Protein 1OGD (pdb70)

Foldseek 3Di:
DDDDADPDPVVVVVQVPDDAFAKEKEDEQPQDADPPAAEAEPEDAQPVPALLVVVLRCLVRAAFQEKEFAPVCVVFPVVLVVSVCVSPVPHHYYHHHVVVVSVVSVRHNYYYYGNYDGPRSMMMTTGHDPD/DDDDADDDPVVVVVQVPDDAFAKEKEEEQPQDADPPAAEAEPEDAAPVPALLVVVLRCLVRAAFQEKEFAPVCVPQPVVLVVSVCVSPVPHYYYHHHVVVVSVVSVRHNHYYYYNYDGPRSMMMTTGHDDD/DDDDADDDPVVVVLQVPDDAFAKEKEDEQPQDADPPAAEAEPEDAAPVPALLVVVLRCLVRAAFAEKEFAPCCVVFPVPLVVSVCVSPVPHHYYHDHVVVVSVVSNRHNHYYYGNYDTPRSMMMTTGHDPD/DDDDADDDPVVVVVQVPDDAFAKEKEDEQDQDADPPAAEAEPEDAAPVPELLVVVLSCLVRAAFQEKEFAPVCVVFPVVLVVSCCVSPVPHHYYHDHVVVVSVVSVRHNYYYYGNYDGPRSMMMTTGHDDD/DDDDADPDPVVVVLQVPDDAFAKEKEDEQPQDADPPAAEAEPEDAAPVPALLVVVLRCLVRAAFQEKEFAPCCVVFPVPLVVSVCVSPVVHHYYHDHVVVVSVVSVRHNYYYYYNYDTPRSMMMTTGHDDD

Solvent-accessible surface area: 33007 Å² total; per-residue (Å²): 224,122,189,149,50,10,158,42,66,103,6,20,140,26,30,69,88,30,5,60,41,17,45,1,0,0,1,7,12,8,14,21,25,28,123,91,20,93,56,11,69,46,38,143,124,90,42,84,30,26,0,50,91,9,0,39,66,0,28,132,63,14,45,17,65,42,0,4,0,3,46,55,0,106,94,63,11,82,132,6,3,112,50,0,80,111,58,5,88,168,49,105,38,60,48,34,45,33,110,83,0,46,113,50,1,133,106,9,58,0,1,1,51,0,1,17,69,46,46,70,0,4,0,0,0,22,5,13,62,134,72,225,124,186,148,51,10,158,44,68,103,7,22,142,18,31,68,90,30,6,60,41,13,39,1,0,0,1,6,12,9,14,22,25,23,120,89,19,99,55,10,66,47,38,142,133,91,41,78,29,27,0,50,86,8,0,41,76,2,30,133,65,16,43,19,66,39,0,5,0,3,45,60,0,108,87,63,11,112,128,8,7,136,46,0,76,114,58,5,86,158,42,104,36,59,51,32,53,33,113,88,0,43,120,41,2,124,95,10,66,0,1,2,51,0,1,18,70,48,43,67,0,4,0,1,0,24,4,13,60,135,70,220,122,185,147,50,11,158,45,65,102,7,20,139,27,31,70,90,29,4,52,37,13,42,1,0,0,1,7,11,10,14,22,24,26,124,89,18,95,57,10,66,49,41,139,130,89,43,74,30,28,0,52,89,8,0,43,74,1,30,136,67,16,42,17,66,41,0,5,0,3,45,59,0,102,83,63,12,115,123,5,7,140,47,0,76,112,60,1,87,174,48,106,34,63,50,43,51,31,109,90,0,44,99,57,2,127,101,10,62,0,0,2,50,0,1,16,69,49,45,70,0,5,0,0,0,26,5,14,59,133,78,218,121,181,146,50,9,160,42,65,98,7,22,138,22,31,69,90,28,7,59,43,15,41,0,0,0,1,7,11,8,17,20,27,30,124,89,17,97,55,10,67,49,40,138,127,90,41,77,26,24,0,46,88,9,0,39,76,2,31,138,67,18,43,17,65,43,0,4,0,3,45,57,0,111,87,62,11,105,126,7,6,123,51,0,76,114,60,5,85,166,53,111,38,62,53,40,45,34,106,92,0,44,110,52,2,135,95,9,61,0,0,1,52,0,1,16,68,47,46,70,0,4,0,0,0,22,4,14,61,134,70,220,120,186,148,49,10,160,43,68,105,8,22,139,28,31,69,91,30,6,58,41,16,44,1,0,0,1,8,12,10,16,23,25,24,123,89,19,95,56,10,68,50,37,141,125,91,42,78,28,27,0,64,90,9,0,40,77,1,30,139,68,13,43,17,65,40,0,6,0,3,46,57,0,103,93,63,9,96,138,8,3,120,48,0,74,110,60,5,87,166,52,105,36,63,48,46,52,34,110,84,1,45,100,53,2,131,99,10,62,1,1,2,51,0,1,16,67,46,43,70,0,4,0,0,0,24,5,15,59,135,71

Secondary structure (DSSP, 8-state):
---SS-S-HHHHHHHHH--TT-EEEEE-TT----TTSEEEE---BTTBS-HHHHHHHHHHHS-EEEEEEETHHHHH-HHHHHHHHHHTSSSEEEEE-HHHHHHHGGG-SEEEE----STT--EEEEE----/---SS-S-HHHHHHHHT--TT-EEEEE-TT----TTSEEEE---BTTBS-HHHHHHHHHHHS-EEEEEEETTHHHH-HHHHHHHHHHTSSSEEEEE-HHHHHHHGGG-SEEEE----STT--EEEEE----/---SS-S-HHHHHHHHH--TT-EEEEE-TTPPPPTTS-EEE---BTTBS-HHHHHHHHHHHS-EEEEEEETHHHHH-HHHHHHHHHHTSSSEEEEE-HHHHHHHGGG-SEEEE----STT--EEEEE----/---SS-S-HHHHHHHHH--TT-EEEEE-TT----TTSEEEE--SBTTBS-HHHHHHHHHHHS-EEEEEEETHHHHH-HHHHHHHHHHTTTSEEEEE-HHHHHHHGGG-SEEEE----STT--EEEEE----/---SS-S-HHHHHHHHT--TT-EEEEE-TTPPPPTTS-EEE---BTTBS-HHHHHHHHHHHS-EEEEEEETHHHHH-HHHHHHHHHHTTTSEEEEE-HHHHHHHGGG-SEEEE----STT--EEEEE----

Sequence (655 aa):
MKKHGILNSHLAKILADLGHTDKIVIADAGLPVPDGVLKIDLSLKPGLPAFQDTAAVLAEEMAVEKVIAAAEIKASNQENAKFLENLFSEQEIEYLSHEEFKLLTKDAKAVIRTGEFTPYANCILQAGVLFMKKHGILNSHLAKILADLGHTDKIVIADAGLPVPDGVLKIDLSLKPGLPAFQDTAAVLAEEMAVEKVIAAAEIKASNQENAKFLENLFSEQEIEYLSHEEFKLLTKDAKAVIRTGEFTPYANCILQAGVLFMKKHGILNSHLAKILADLGHTDKIVIADAGLPVPDGVLKIDLSLKPGLPAFQDTAAVLAEEMAVEKVIAAAEIKASNQENAKFLENLFSEQEIEYLSHEEFKLLTKDAKAVIRTGEFTPYANCILQAGVLFMKKHGILNSHLAKILADLGHTDKIVIADAGLPVPDGVLKIDLSLKPGLPAFQDTAAVLAEEMAVEKVIAAAEIKASNQENAKFLENLFSEQEIEYLSHEEFKLLTKDAKAVIRTGEFTPYANCILQAGVLFMKKHGILNSHLAKILADLGHTDKIVIADAGLPVPDGVLKIDLSLKPGLPAFQDTAAVLAEEMAVEKVIAAAEIKASNQENAKFLENLFSEQEIEYLSHEEFKLLTKDAKAVIRTGEFTPYANCILQAGVLF

B-factor: mean 33.09, std 9.4, range [15.53, 75.93]

Structure (mmCIF, N/CA/C/O backbone):
data_1OGD
#
_entry.id   1OGD
#
_cell.length_a   123.515
_cell.length_b   108.656
_cell.length_c   83.308
_cell.angle_alpha   90.00
_cell.angle_beta   128.68
_cell.angle_gamma   90.00
#
_symmetry.space_group_name_H-M   'C 1 2 1'
#
loop_
_entity.id
_entity.type
_entity.pdbx_description
1 polymer 'HIGH AFFINITY RIBOSE TRANSPORT PROTEIN RBSD'
2 non-polymer 'CHLORIDE ION'
3 non-polymer beta-D-ribopyranose
4 water water
#
loop_
_atom_site.group_PDB
_atom_site.id
_atom_site.type_symbol
_atom_site.label_atom_id
_atom_site.label_alt_id
_atom_site.label_comp_id
_atom_site.label_asym_id
_atom_site.label_entity_id
_atom_site.label_seq_id
_atom_site.pdbx_PDB_ins_code
_atom_site.Cartn_x
_atom_site.Cartn_y
_atom_site.Cartn_z
_atom_site.occupancy
_atom_site.B_iso_or_equiv
_atom_site.auth_seq_id
_atom_site.auth_comp_id
_atom_site.auth_asym_id
_atom_site.auth_atom_id
_atom_site.pdbx_PDB_model_num
ATOM 1 N N . MET A 1 1 ? 80.927 27.603 22.588 1.00 32.17 1 MET A N 1
ATOM 2 C CA . MET A 1 1 ? 79.750 26.890 23.162 1.00 32.27 1 MET A CA 1
ATOM 3 C C . MET A 1 1 ? 78.791 27.847 23.856 1.00 32.32 1 MET A C 1
ATOM 4 O O . MET A 1 1 ? 79.175 28.932 24.292 1.00 32.79 1 MET A O 1
ATOM 9 N N . LYS A 1 2 ? 77.535 27.425 23.950 1.00 31.79 2 LYS A N 1
ATOM 10 C CA . LYS A 1 2 ? 76.483 28.193 24.598 1.00 30.69 2 LYS A CA 1
ATOM 11 C C . LYS A 1 2 ? 76.769 28.162 26.100 1.00 31.72 2 LYS A C 1
ATOM 12 O O . LYS A 1 2 ? 76.926 27.093 26.684 1.00 29.07 2 LYS A O 1
ATOM 18 N N . LYS A 1 3 ? 76.842 29.333 26.721 1.00 31.64 3 LYS A N 1
ATOM 19 C CA . LYS A 1 3 ? 77.130 29.416 28.149 1.00 32.69 3 LYS A CA 1
ATOM 20 C C . LYS A 1 3 ? 75.974 29.027 29.059 1.00 32.33 3 LYS A C 1
ATOM 21 O O . LYS A 1 3 ? 76.157 28.267 30.005 1.00 32.60 3 LYS A O 1
ATOM 27 N N . HIS A 1 4 ? 74.789 29.550 28.771 1.00 31.53 4 HIS A N 1
ATOM 28 C CA . HIS A 1 4 ? 73.622 29.309 29.607 1.00 32.21 4 HIS A CA 1
ATOM 29 C C . HIS A 1 4 ? 72.502 28.506 28.949 1.00 33.54 4 HIS A C 1
ATOM 30 O O . HIS A 1 4 ? 72.506 28.280 27.736 1.00 34.08 4 HIS A O 1
ATOM 37 N N . GLY A 1 5 ? 71.538 28.089 29.769 1.00 33.81 5 GLY A N 1
ATOM 38 C CA . GLY A 1 5 ? 70.401 27.332 29.277 1.00 31.87 5 GLY A CA 1
ATOM 39 C C . GLY A 1 5 ? 70.599 25.827 29.256 1.00 30.39 5 GLY A C 1
ATOM 40 O O . GLY A 1 5 ? 71.627 25.314 29.691 1.00 31.27 5 GLY A O 1
ATOM 41 N N . ILE A 1 6 ? 69.600 25.120 28.740 1.00 28.60 6 ILE A N 1
ATOM 42 C CA . ILE A 1 6 ? 69.630 23.666 28.657 1.00 27.53 6 ILE A CA 1
ATOM 43 C C . ILE A 1 6 ? 70.751 23.191 27.721 1.00 26.29 6 ILE A C 1
ATOM 44 O O . ILE A 1 6 ? 71.034 23.823 26.705 1.00 27.24 6 ILE A O 1
ATOM 49 N N . LEU A 1 7 ? 71.395 22.083 28.075 1.00 24.03 7 LEU A N 1
ATOM 50 C CA . LEU A 1 7 ? 72.507 21.545 27.294 1.00 24.09 7 LEU A CA 1
ATOM 51 C C . LEU A 1 7 ? 72.127 20.918 25.949 1.00 24.38 7 LEU A C 1
ATOM 52 O O . LEU A 1 7 ? 72.865 21.045 24.972 1.00 24.34 7 LEU A O 1
ATOM 57 N N . ASN A 1 8 ? 70.990 20.232 25.909 1.00 24.46 8 ASN A N 1
ATOM 58 C CA . ASN A 1 8 ? 70.546 19.566 24.688 1.00 24.56 8 ASN A CA 1
ATOM 59 C C . ASN A 1 8 ? 70.212 20.556 23.577 1.00 23.28 8 ASN A C 1
ATOM 60 O O . ASN A 1 8 ? 69.353 21.428 23.738 1.00 24.42 8 ASN A O 1
ATOM 65 N N . SER A 1 9 ? 70.894 20.407 22.447 1.00 23.35 9 SER A N 1
ATOM 66 C CA . SER A 1 9 ? 70.694 21.298 21.314 1.00 23.10 9 SER A CA 1
ATOM 67 C C . SER A 1 9 ? 69.282 21.224 20.747 1.00 23.70 9 SER A C 1
ATOM 68 O O . SER A 1 9 ? 68.701 22.254 20.409 1.00 25.02 9 SER A O 1
ATOM 71 N N . HIS A 1 10 ? 68.724 20.020 20.649 1.00 23.79 10 HIS A N 1
ATOM 72 C CA . HIS A 1 10 ? 67.366 19.866 20.125 1.00 23.20 10 HIS A CA 1
ATOM 73 C C . HIS A 1 10 ? 66.357 20.559 21.036 1.00 22.75 10 HIS A C 1
ATOM 74 O O . HIS A 1 10 ? 65.469 21.272 20.566 1.00 20.19 10 HIS A O 1
ATOM 81 N N . LEU A 1 11 ? 66.485 20.334 22.341 1.00 22.83 11 LEU A N 1
ATOM 82 C CA . LEU A 1 11 ? 65.567 20.942 23.296 1.00 23.79 11 LEU A CA 1
ATOM 83 C C . LEU A 1 11 ? 65.701 22.457 23.335 1.00 22.21 11 LEU A C 1
ATOM 84 O O . LEU A 1 11 ? 64.706 23.167 23.436 1.00 23.31 11 LEU A O 1
ATOM 89 N N . ALA A 1 12 ? 66.933 22.950 23.256 1.00 23.24 12 ALA A N 1
ATOM 90 C CA . ALA A 1 12 ? 67.172 24.389 23.287 1.00 22.17 12 ALA A CA 1
ATOM 91 C C . ALA A 1 12 ? 66.373 25.081 22.179 1.00 23.21 12 ALA A C 1
ATOM 92 O O . ALA A 1 12 ? 65.791 26.145 22.389 1.00 23.79 12 ALA A O 1
ATOM 94 N N . LYS A 1 13 ? 66.336 24.466 21.000 1.00 23.07 13 LYS A N 1
ATOM 95 C CA . LYS A 1 13 ? 65.609 25.054 19.875 1.00 23.20 13 LYS A CA 1
ATOM 96 C C . LYS A 1 13 ? 64.114 25.116 20.142 1.00 22.84 13 LYS A C 1
ATOM 97 O O . LYS A 1 13 ? 63.452 26.072 19.742 1.00 24.08 13 LYS A O 1
ATOM 103 N N . ILE A 1 14 ? 63.588 24.102 20.825 1.00 22.53 14 ILE A N 1
ATOM 104 C CA . ILE A 1 14 ? 62.170 24.068 21.166 1.00 23.80 14 ILE A CA 1
ATOM 105 C C . ILE A 1 14 ? 61.854 25.123 22.233 1.00 23.93 14 ILE A C 1
ATOM 106 O O . ILE A 1 14 ? 60.880 25.870 22.111 1.00 21.58 14 ILE A O 1
ATOM 111 N N . LEU A 1 15 ? 62.669 25.186 23.283 1.00 23.71 15 LEU A N 1
ATOM 112 C CA . LEU A 1 15 ? 62.414 26.166 24.337 1.00 23.97 15 LEU A CA 1
ATOM 113 C C . LEU A 1 15 ? 62.462 27.592 23.805 1.00 22.39 15 LEU A C 1
ATOM 114 O O . LEU A 1 15 ? 61.671 28.438 24.217 1.00 23.63 15 LEU A O 1
ATOM 119 N N . ALA A 1 16 ? 63.380 27.842 22.876 1.00 23.91 16 ALA A N 1
ATOM 120 C CA . ALA A 1 16 ? 63.558 29.165 22.282 1.00 23.45 16 ALA A CA 1
ATOM 121 C C . ALA A 1 16 ? 62.303 29.733 21.627 1.00 25.27 16 ALA A C 1
ATOM 122 O O . ALA A 1 16 ? 62.092 30.953 21.624 1.00 24.25 16 ALA A O 1
ATOM 124 N N . ASP A 1 17 ? 61.464 28.863 21.072 1.00 24.39 17 ASP A N 1
ATOM 125 C CA . ASP A 1 17 ? 60.255 29.331 20.409 1.00 25.54 17 ASP A CA 1
ATOM 126 C C . ASP A 1 17 ? 59.020 29.334 21.288 1.00 26.18 17 ASP A C 1
ATOM 127 O O . ASP A 1 17 ? 57.972 29.822 20.875 1.00 27.53 17 ASP A O 1
ATOM 132 N N . LEU A 1 18 ? 59.135 28.803 22.500 1.00 25.98 18 LEU A N 1
ATOM 133 C CA . LEU A 1 18 ? 57.987 28.757 23.393 1.00 27.30 18 LEU A CA 1
ATOM 134 C C . LEU A 1 18 ? 57.408 30.127 23.712 1.00 27.39 18 LEU A C 1
ATOM 135 O O . LEU A 1 18 ? 58.129 31.072 24.031 1.00 28.12 18 LEU A O 1
ATOM 140 N N . GLY A 1 19 ? 56.089 30.211 23.609 1.00 27.62 19 GLY A N 1
ATOM 141 C CA . GLY A 1 19 ? 55.370 31.431 23.914 1.00 28.14 19 GLY A CA 1
ATOM 142 C C . GLY A 1 19 ? 54.365 31.055 24.985 1.00 28.74 19 GLY A C 1
ATOM 143 O O . GLY A 1 19 ? 54.178 29.872 25.262 1.00 30.75 19 GLY A O 1
ATOM 144 N N . HIS A 1 20 ? 53.709 32.038 25.584 1.00 28.99 20 HIS A N 1
ATOM 145 C CA . HIS A 1 20 ? 52.736 31.760 26.632 1.00 28.56 20 HIS A CA 1
ATOM 146 C C . HIS A 1 20 ? 51.656 30.765 26.203 1.00 28.21 20 HIS A C 1
ATOM 147 O O . HIS A 1 20 ? 50.960 30.984 25.215 1.00 28.08 20 HIS A O 1
ATOM 154 N N . THR A 1 21 ? 51.526 29.692 26.978 1.00 27.05 21 THR A N 1
ATOM 155 C CA . THR A 1 21 ? 50.555 28.609 26.777 1.00 28.70 21 THR A CA 1
ATOM 156 C C . THR A 1 21 ? 50.984 27.469 25.848 1.00 28.57 21 THR A C 1
ATOM 157 O O . THR A 1 21 ? 50.271 26.467 25.749 1.00 29.41 21 THR A O 1
ATOM 161 N N . ASP A 1 22 ? 52.128 27.600 25.176 1.00 27.44 22 ASP A N 1
ATOM 162 C CA . ASP A 1 22 ? 52.594 26.515 24.312 1.00 27.85 22 ASP A CA 1
ATOM 163 C C . ASP A 1 22 ? 52.856 25.308 25.205 1.00 28.34 22 ASP A C 1
ATOM 164 O O . ASP A 1 22 ? 53.140 25.458 26.396 1.00 28.14 22 ASP A O 1
ATOM 169 N N . LYS A 1 23 ? 52.771 24.115 24.626 1.00 26.76 23 LYS A N 1
ATOM 170 C CA . LYS A 1 23 ? 52.952 22.887 25.388 1.00 27.16 23 LYS A CA 1
ATOM 171 C C . LYS A 1 23 ? 53.993 21.933 24.825 1.00 27.86 23 LYS A C 1
ATOM 172 O O . LYS A 1 23 ? 54.179 21.837 23.608 1.00 27.60 23 LYS A O 1
ATOM 178 N N . ILE A 1 24 ? 54.687 21.243 25.724 1.00 26.68 24 ILE A N 1
ATOM 179 C CA . ILE A 1 24 ? 55.653 20.233 25.327 1.00 27.56 24 ILE A CA 1
ATOM 180 C C . ILE A 1 24 ? 55.280 19.016 26.163 1.00 27.72 24 ILE A C 1
ATOM 181 O O . ILE A 1 24 ? 54.663 19.151 27.221 1.00 26.32 24 ILE A O 1
ATOM 186 N N . VAL A 1 25 ? 55.642 17.832 25.689 1.00 26.80 25 VAL A N 1
ATOM 187 C CA . VAL A 1 25 ? 55.307 16.609 26.397 1.00 26.63 25 VAL A CA 1
ATOM 188 C C . VAL A 1 25 ? 56.553 15.829 26.788 1.00 26.94 25 VAL A C 1
ATOM 189 O O . VAL A 1 25 ? 57.504 15.745 26.014 1.00 28.74 25 VAL A O 1
ATOM 193 N N . ILE A 1 26 ? 56.558 15.290 28.004 1.00 25.33 26 ILE A N 1
ATOM 194 C CA . ILE A 1 26 ? 57.659 14.454 28.466 1.00 25.45 26 ILE A CA 1
ATOM 195 C C . ILE A 1 26 ? 56.975 13.102 28.519 1.00 25.76 26 ILE A C 1
ATOM 196 O O . ILE A 1 26 ? 55.946 12.951 29.176 1.00 25.76 26 ILE A O 1
ATOM 201 N N . ALA A 1 27 ? 57.529 12.117 27.828 1.00 26.52 27 ALA A N 1
ATOM 202 C CA . ALA A 1 27 ? 56.874 10.819 27.772 1.00 25.94 27 ALA A CA 1
ATOM 203 C C . ALA A 1 27 ? 57.718 9.632 28.165 1.00 26.06 27 ALA A C 1
ATOM 204 O O . ALA A 1 27 ? 58.946 9.696 28.147 1.00 26.14 27 ALA A O 1
ATOM 206 N N . ASP A 1 28 ? 57.044 8.542 28.528 1.00 26.55 28 ASP A N 1
ATOM 207 C CA . ASP A 1 28 ? 57.744 7.310 28.847 1.00 26.82 28 ASP A CA 1
ATOM 208 C C . ASP A 1 28 ? 58.007 6.652 27.493 1.00 27.58 28 ASP A C 1
ATOM 209 O O . ASP A 1 28 ? 57.592 7.183 26.457 1.00 26.60 28 ASP A O 1
ATOM 214 N N . ALA A 1 29 ? 58.697 5.517 27.493 1.00 26.46 29 ALA A N 1
ATOM 215 C CA . ALA A 1 29 ? 59.043 4.837 26.252 1.00 25.66 29 ALA A CA 1
ATOM 216 C C . ALA A 1 29 ? 57.885 4.271 25.424 1.00 25.41 29 ALA A C 1
ATOM 217 O O . ALA A 1 29 ? 58.087 3.854 24.277 1.00 25.47 29 ALA A O 1
ATOM 219 N N . GLY A 1 30 ? 56.678 4.272 25.976 1.00 23.85 30 GLY A N 1
ATOM 220 C CA . GLY A 1 30 ? 55.567 3.702 25.240 1.00 24.77 30 GLY A CA 1
ATOM 221 C C . GLY A 1 30 ? 54.551 4.647 24.635 1.00 25.06 30 GLY A C 1
ATOM 222 O O . GLY A 1 30 ? 53.788 4.239 23.767 1.00 26.37 30 GLY A O 1
ATOM 223 N N . LEU A 1 31 ? 54.534 5.901 25.068 1.00 23.52 31 LEU A N 1
ATOM 224 C CA . LEU A 1 31 ? 53.555 6.848 24.552 1.00 24.37 31 LEU A CA 1
ATOM 225 C C . LEU A 1 31 ? 53.626 7.045 23.033 1.00 25.12 31 LEU A C 1
ATOM 226 O O . LEU A 1 31 ? 54.694 7.306 22.481 1.00 25.82 31 LEU A O 1
ATOM 231 N N . PRO A 1 32 ? 52.489 6.903 22.338 1.00 24.32 32 PRO A N 1
ATOM 232 C CA . PRO A 1 32 ? 52.512 7.096 20.884 1.00 25.50 32 PRO A CA 1
ATOM 233 C C . PRO A 1 32 ? 52.593 8.602 20.608 1.00 26.27 32 PRO A C 1
ATOM 234 O O . PRO A 1 32 ? 52.049 9.407 21.369 1.00 26.24 32 PRO A O 1
ATOM 238 N N . VAL A 1 33 ? 53.280 8.978 19.535 1.00 27.39 33 VAL A N 1
ATOM 239 C CA . VAL A 1 33 ? 53.424 10.386 19.166 1.00 27.62 33 VAL A CA 1
ATOM 240 C C . VAL A 1 33 ? 52.518 10.699 17.972 1.00 28.77 33 VAL A C 1
ATOM 241 O O . VAL A 1 33 ? 52.639 10.082 16.912 1.00 29.80 33 VAL A O 1
ATOM 245 N N . PRO A 1 34 ? 51.599 11.664 18.127 1.00 28.82 34 PRO A N 1
ATOM 246 C CA . PRO A 1 34 ? 50.696 12.018 17.027 1.00 29.50 34 PRO A CA 1
ATOM 247 C C . PRO A 1 34 ? 51.472 12.408 15.767 1.00 31.60 34 PRO A C 1
ATOM 248 O O . PRO A 1 34 ? 52.612 12.874 15.851 1.00 29.52 34 PRO A O 1
ATOM 252 N N . ASP A 1 35 ? 50.861 12.212 14.600 1.00 33.37 35 ASP A N 1
ATOM 253 C CA . ASP A 1 35 ? 51.518 12.572 13.347 1.00 36.40 35 ASP A CA 1
ATOM 254 C C . ASP A 1 35 ? 51.702 14.085 13.323 1.00 35.13 35 ASP A C 1
ATOM 255 O O . ASP A 1 35 ? 50.847 14.824 13.809 1.00 34.33 35 ASP A O 1
ATOM 260 N N . GLY A 1 36 ? 52.821 14.541 12.770 1.00 34.97 36 GLY A N 1
ATOM 261 C CA . GLY A 1 36 ? 53.065 15.972 12.698 1.00 35.69 36 GLY A CA 1
ATOM 262 C C . GLY A 1 36 ? 53.728 16.603 13.914 1.00 35.39 36 GLY A C 1
ATOM 263 O O . GLY A 1 36 ? 54.201 17.736 13.839 1.00 37.40 36 GLY A O 1
ATOM 264 N N . VAL A 1 37 ? 53.766 15.893 15.036 1.00 32.64 37 VAL A N 1
ATOM 265 C CA . VAL A 1 37 ? 54.393 16.440 16.234 1.00 30.07 37 VAL A CA 1
ATOM 266 C C . VAL A 1 37 ? 55.852 16.015 16.298 1.00 29.09 37 VAL A C 1
ATOM 267 O O . VAL A 1 37 ? 56.169 14.836 16.147 1.00 28.34 37 VAL A O 1
ATOM 271 N N . LEU A 1 38 ? 56.737 16.985 16.512 1.00 26.35 38 LEU A N 1
ATOM 272 C CA . LEU A 1 38 ? 58.164 16.715 16.591 1.00 27.03 38 LEU A CA 1
ATOM 273 C C . LEU A 1 38 ? 58.501 15.779 17.745 1.00 26.72 38 LEU A C 1
ATOM 274 O O . LEU A 1 38 ? 58.041 15.965 18.875 1.00 26.99 38 LEU A O 1
ATOM 279 N N . LYS A 1 39 ? 59.330 14.787 17.455 1.00 25.42 39 LYS A N 1
ATOM 280 C CA . LYS A 1 39 ? 59.741 13.815 18.451 1.00 24.54 39 LYS A CA 1
ATOM 281 C C . LYS A 1 39 ? 61.240 13.895 18.718 1.00 22.66 39 LYS A C 1
ATOM 282 O O . LYS A 1 39 ? 62.057 13.763 17.811 1.00 20.92 39 LYS A O 1
ATOM 288 N N . ILE A 1 40 ? 61.600 14.116 19.977 1.00 22.63 40 ILE A N 1
ATOM 289 C CA . ILE A 1 40 ? 62.999 14.189 20.363 1.00 20.69 40 ILE A CA 1
ATOM 290 C C . ILE A 1 40 ? 63.215 13.038 21.336 1.00 22.13 40 ILE A C 1
ATOM 291 O O . ILE A 1 40 ? 62.733 13.068 22.468 1.00 21.71 40 ILE A O 1
ATOM 296 N N . ASP A 1 41 ? 63.936 12.021 20.880 1.00 21.50 41 ASP A N 1
ATOM 297 C CA . ASP A 1 41 ? 64.174 10.823 21.675 1.00 24.09 41 ASP A CA 1
ATOM 298 C C . ASP A 1 41 ? 65.516 10.863 22.409 1.00 25.55 41 ASP A C 1
ATOM 299 O O . ASP A 1 41 ? 66.577 10.808 21.788 1.00 25.26 41 ASP A O 1
ATOM 304 N N . LEU A 1 42 ? 65.456 10.954 23.736 1.00 26.14 42 LEU A N 1
ATOM 305 C CA . LEU A 1 42 ? 66.656 11.016 24.565 1.00 26.07 42 LEU A CA 1
ATOM 306 C C . LEU A 1 42 ? 67.012 9.670 25.171 1.00 27.69 42 LEU A C 1
ATOM 307 O O . LEU A 1 42 ? 68.069 9.528 25.788 1.00 26.24 42 LEU A O 1
ATOM 312 N N . SER A 1 43 ? 66.137 8.684 24.995 1.00 26.83 43 SER A N 1
ATOM 313 C CA . SER A 1 43 ? 66.365 7.364 25.565 1.00 28.12 43 SER A CA 1
ATOM 314 C C . SER A 1 43 ? 67.665 6.715 25.115 1.00 29.26 43 SER A C 1
ATOM 315 O O . SER A 1 43 ? 68.114 6.890 23.978 1.00 28.02 43 SER A O 1
ATOM 318 N N . LEU A 1 44 ? 68.270 5.958 26.023 1.00 29.48 44 LEU A N 1
ATOM 319 C CA . LEU A 1 44 ? 69.511 5.258 25.731 1.00 30.54 44 LEU A CA 1
ATOM 320 C C . LEU A 1 44 ? 69.289 3.775 26.013 1.00 30.58 44 LEU A C 1
ATOM 321 O O . LEU A 1 44 ? 69.719 2.908 25.251 1.00 29.38 44 LEU A O 1
ATOM 326 N N . LYS A 1 45 ? 68.599 3.500 27.114 1.00 30.28 45 LYS A N 1
ATOM 327 C CA . LYS A 1 45 ? 68.295 2.137 27.533 1.00 31.59 45 LYS A CA 1
ATOM 328 C C . LYS A 1 45 ? 67.157 2.238 28.539 1.00 30.34 45 LYS A C 1
ATOM 329 O O . LYS A 1 45 ? 66.855 3.320 29.034 1.00 28.63 45 LYS A O 1
ATOM 335 N N . PRO A 1 46 ? 66.500 1.114 28.849 1.00 30.91 46 PRO A N 1
ATOM 336 C CA . PRO A 1 46 ? 65.398 1.167 29.813 1.00 31.29 46 PRO A CA 1
ATOM 337 C C . PRO A 1 46 ? 65.821 1.842 31.119 1.00 32.59 46 PRO A C 1
ATOM 338 O O . PRO A 1 46 ? 66.790 1.431 31.751 1.00 34.15 46 PRO A O 1
ATOM 342 N N . GLY A 1 47 ? 65.100 2.889 31.501 1.00 33.49 47 GLY A N 1
ATOM 343 C CA . GLY A 1 47 ? 65.416 3.603 32.723 1.00 35.56 47 GLY A CA 1
ATOM 344 C C . GLY A 1 47 ? 66.411 4.744 32.582 1.00 36.63 47 GLY A C 1
ATOM 345 O O . GLY A 1 47 ? 66.711 5.423 33.562 1.00 37.14 47 GLY A O 1
ATOM 346 N N . LEU A 1 48 ? 66.924 4.969 31.376 1.00 35.15 48 LEU A N 1
ATOM 347 C CA . LEU A 1 48 ? 67.896 6.042 31.159 1.00 34.77 48 LEU A CA 1
ATOM 348 C C . LEU A 1 48 ? 67.632 6.800 29.853 1.00 34.81 48 LEU A C 1
ATOM 349 O O . LEU A 1 48 ? 67.766 6.239 28.765 1.00 33.07 48 LEU A O 1
ATOM 354 N N . PRO A 1 49 ? 67.256 8.089 29.945 1.00 33.85 49 PRO A N 1
ATOM 355 C CA . PRO A 1 49 ? 67.065 8.863 31.176 1.00 33.63 49 PRO A CA 1
ATOM 356 C C . PRO A 1 49 ? 65.736 8.538 31.827 1.00 34.56 49 PRO A C 1
ATOM 357 O O . PRO A 1 49 ? 64.816 8.044 31.172 1.00 34.09 4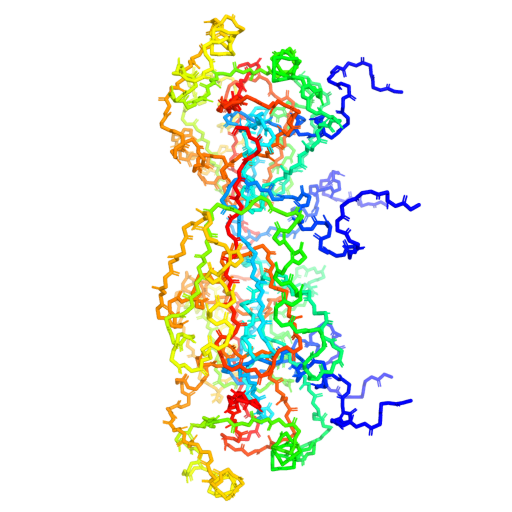9 PRO A O 1
ATOM 361 N N . ALA A 1 50 ? 65.632 8.842 33.115 1.00 33.81 50 ALA A N 1
ATOM 362 C CA . ALA A 1 50 ? 64.409 8.594 33.861 1.00 33.03 50 ALA A CA 1
ATOM 363 C C . ALA A 1 50 ? 63.457 9.776 33.733 1.00 32.36 50 ALA A C 1
ATOM 364 O O . ALA A 1 50 ? 63.879 10.905 33.486 1.00 32.11 50 ALA A O 1
ATOM 366 N N . PHE A 1 51 ? 62.169 9.501 33.895 1.00 32.12 51 PHE A N 1
ATOM 367 C CA . PHE A 1 51 ? 61.140 10.525 33.818 1.00 34.14 51 PHE A CA 1
ATOM 368 C C . PHE A 1 51 ? 61.444 11.664 34.788 1.00 36.24 51 PHE A C 1
ATOM 369 O O . PHE A 1 51 ? 61.349 12.844 34.438 1.00 36.03 51 PHE A O 1
ATOM 377 N N . GLN A 1 52 ? 61.806 11.302 36.015 1.00 36.81 52 GLN A N 1
ATOM 378 C CA . GLN A 1 52 ? 62.102 12.297 37.035 1.00 37.68 52 GLN A CA 1
ATOM 379 C C . GLN A 1 52 ? 63.264 13.191 36.646 1.00 35.05 52 GLN A C 1
ATOM 380 O O . GLN A 1 52 ? 63.170 14.408 36.754 1.00 37.25 52 GLN A O 1
ATOM 386 N N . ASP A 1 53 ? 64.360 12.594 36.194 1.00 34.73 53 ASP A N 1
ATOM 387 C CA . ASP A 1 53 ? 65.519 13.383 35.807 1.00 34.47 53 ASP A CA 1
ATOM 388 C C . ASP A 1 53 ? 65.208 14.349 34.680 1.00 33.40 53 ASP A C 1
ATOM 389 O O . ASP A 1 53 ? 65.623 15.508 34.718 1.00 31.95 53 ASP A O 1
ATOM 394 N N . THR A 1 54 ? 64.469 13.882 33.681 1.00 30.35 54 THR A N 1
ATOM 395 C CA . THR A 1 54 ? 64.129 14.741 32.558 1.00 28.59 54 THR A CA 1
ATOM 396 C C . THR A 1 54 ? 63.210 15.882 32.990 1.00 27.85 54 THR A C 1
ATOM 397 O O . THR A 1 54 ? 63.432 17.036 32.634 1.00 27.97 54 THR A O 1
ATOM 401 N N . ALA A 1 55 ? 62.182 15.560 33.765 1.00 28.68 55 ALA A N 1
ATOM 402 C CA . ALA A 1 55 ? 61.247 16.568 34.240 1.00 29.92 55 ALA A CA 1
ATOM 403 C C . ALA A 1 55 ? 61.954 17.625 35.100 1.00 31.77 55 ALA A C 1
ATOM 404 O O . ALA A 1 55 ? 61.619 18.812 35.045 1.00 32.14 55 ALA A O 1
ATOM 406 N N . ALA A 1 56 ? 62.938 17.196 35.887 1.00 30.97 56 ALA A N 1
ATOM 407 C CA . ALA A 1 56 ? 63.670 18.118 36.751 1.00 31.24 56 ALA A CA 1
ATOM 408 C C . ALA A 1 56 ? 64.448 19.153 35.940 1.00 31.32 56 ALA A C 1
ATOM 409 O O . ALA A 1 56 ? 64.432 20.343 36.262 1.00 29.68 56 ALA A O 1
ATOM 411 N N . VAL A 1 57 ? 65.132 18.699 34.893 1.00 30.38 57 VAL A N 1
ATOM 412 C CA . VAL A 1 57 ? 65.899 19.605 34.048 1.00 30.27 57 VAL A CA 1
ATOM 413 C C . VAL A 1 57 ? 64.980 20.604 33.352 1.00 31.00 57 VAL A C 1
ATOM 414 O O . VAL A 1 57 ? 65.262 21.805 33.323 1.00 31.18 57 VAL A O 1
ATOM 418 N N . LEU A 1 58 ? 63.877 20.113 32.793 1.00 30.15 58 LEU A N 1
ATOM 419 C CA . LEU A 1 58 ? 62.939 20.993 32.104 1.00 31.23 58 LEU A CA 1
ATOM 420 C C . LEU A 1 58 ? 62.355 22.038 33.051 1.00 31.99 58 LEU A C 1
ATOM 421 O O . LEU A 1 58 ? 62.166 23.196 32.675 1.00 31.35 58 LEU A O 1
ATOM 426 N N . ALA A 1 59 ? 62.079 21.622 34.283 1.00 32.53 59 ALA A N 1
ATOM 427 C CA . ALA A 1 59 ? 61.512 22.511 35.285 1.00 33.38 59 ALA A CA 1
ATOM 428 C C . ALA A 1 59 ? 62.386 23.740 35.537 1.00 32.75 59 ALA A C 1
ATOM 429 O O . ALA A 1 59 ? 61.876 24.843 35.715 1.00 33.61 59 ALA A O 1
ATOM 431 N N . GLU A 1 60 ? 63.699 23.555 35.541 1.00 34.28 60 GLU A N 1
ATOM 432 C CA . GLU A 1 60 ? 64.600 24.673 35.795 1.00 37.36 60 GLU A CA 1
ATOM 433 C C . GLU A 1 60 ? 65.002 25.489 34.571 1.00 35.91 60 GLU A C 1
ATOM 434 O O . GLU A 1 60 ? 65.629 26.538 34.712 1.00 36.49 60 GLU A O 1
ATOM 440 N N . GLU A 1 61 ? 64.650 25.022 33.377 1.00 32.76 61 GLU A N 1
ATOM 441 C CA . GLU A 1 61 ? 65.003 25.743 32.155 1.00 31.05 61 GLU A CA 1
ATOM 442 C C . GLU A 1 61 ? 63.785 26.340 31.478 1.00 29.94 61 GLU A C 1
ATOM 443 O O . GLU A 1 61 ? 63.904 27.130 30.544 1.00 30.15 61 GLU A O 1
ATOM 449 N N . MET A 1 62 ? 62.611 25.971 31.968 1.00 30.11 62 MET A N 1
ATOM 450 C CA . MET A 1 62 ? 61.363 26.434 31.390 1.00 31.32 62 MET A CA 1
ATOM 451 C C . MET A 1 62 ? 60.394 26.943 32.445 1.00 32.26 62 MET A C 1
ATOM 452 O O . MET A 1 62 ? 60.220 26.314 33.485 1.00 32.45 62 MET A O 1
ATOM 457 N N . ALA A 1 63 ? 59.765 28.081 32.173 1.00 32.68 63 ALA A N 1
ATOM 458 C CA . ALA A 1 63 ? 58.778 28.637 33.085 1.00 33.16 63 ALA A CA 1
ATOM 459 C C . ALA A 1 63 ? 57.456 27.902 32.831 1.00 34.00 63 ALA A C 1
ATOM 460 O O . ALA A 1 63 ? 56.822 28.083 31.789 1.00 34.66 63 ALA A O 1
ATOM 462 N N . VAL A 1 64 ? 57.047 27.072 33.786 1.00 33.19 64 VAL A N 1
ATOM 463 C CA . VAL A 1 64 ? 55.814 26.298 33.666 1.00 32.85 64 VAL A CA 1
ATOM 464 C C . VAL A 1 64 ? 54.679 26.890 34.499 1.00 34.54 64 VAL A C 1
ATOM 465 O O . VAL A 1 64 ? 54.847 27.124 35.697 1.00 33.88 64 VAL A O 1
ATOM 469 N N . GLU A 1 65 ? 53.527 27.133 33.875 1.00 33.86 65 GLU A N 1
ATOM 470 C CA . GLU A 1 65 ? 52.389 27.680 34.610 1.00 36.14 65 GLU A CA 1
ATOM 471 C C . GLU A 1 65 ? 51.322 26.633 34.905 1.00 36.09 65 GLU A C 1
ATOM 472 O O . GLU A 1 65 ? 50.426 26.866 35.713 1.00 37.10 65 GLU A O 1
ATOM 478 N N . LYS A 1 66 ? 51.418 25.475 34.260 1.00 36.69 66 LYS A N 1
ATOM 479 C CA . LYS A 1 66 ? 50.438 24.416 34.476 1.00 35.54 66 LYS A CA 1
ATOM 480 C C . LYS A 1 66 ? 50.969 23.076 33.984 1.00 36.26 66 LYS A C 1
ATOM 481 O O . LYS A 1 66 ? 51.614 23.000 32.936 1.00 35.71 66 LYS A O 1
ATOM 487 N N . VAL A 1 67 ? 50.699 22.027 34.753 1.00 34.69 67 VAL A N 1
ATOM 488 C CA . VAL A 1 67 ? 51.139 20.683 34.410 1.00 35.16 67 VAL A CA 1
ATOM 489 C C . VAL A 1 67 ? 49.902 19.821 34.206 1.00 36.92 67 VAL A C 1
ATOM 490 O O . VAL A 1 67 ? 48.897 19.992 34.899 1.00 37.78 67 VAL A O 1
ATOM 494 N N . ILE A 1 68 ? 49.972 18.902 33.249 1.00 36.24 68 ILE A N 1
ATOM 495 C CA . ILE A 1 68 ? 48.848 18.021 32.961 1.00 35.55 68 ILE A CA 1
ATOM 496 C C . ILE A 1 68 ? 49.337 16.583 32.890 1.00 35.45 68 ILE A C 1
ATOM 497 O O . ILE A 1 68 ? 50.285 16.275 32.169 1.00 35.13 68 ILE A O 1
ATOM 502 N N . ALA A 1 69 ? 48.698 15.710 33.660 1.00 35.35 69 ALA A N 1
ATOM 503 C CA . ALA A 1 69 ? 49.055 14.297 33.683 1.00 35.30 69 ALA A CA 1
ATOM 504 C C . ALA A 1 69 ? 47.774 13.472 33.648 1.00 35.17 69 ALA A C 1
ATOM 505 O O . ALA A 1 69 ? 46.681 14.011 33.795 1.00 35.43 69 ALA A O 1
ATOM 507 N N . ALA A 1 70 ? 47.905 12.169 33.440 1.00 36.36 70 ALA A N 1
ATOM 508 C CA . ALA A 1 70 ? 46.738 11.297 33.400 1.00 37.58 70 ALA A CA 1
ATOM 509 C C . ALA A 1 70 ? 46.415 10.832 34.818 1.00 38.55 70 ALA A C 1
ATOM 510 O O . ALA A 1 70 ? 47.317 10.497 35.587 1.00 37.93 70 ALA A O 1
ATOM 512 N N . ALA A 1 71 ? 45.130 10.819 35.159 1.00 39.96 71 ALA A N 1
ATOM 513 C CA . ALA A 1 71 ? 44.694 10.391 36.486 1.00 42.60 71 ALA A CA 1
ATOM 514 C C . ALA A 1 71 ? 45.288 9.024 36.823 1.00 43.66 71 ALA A C 1
ATOM 515 O O . ALA A 1 71 ? 45.717 8.779 37.953 1.00 44.70 71 ALA A O 1
ATOM 517 N N . GLU A 1 72 ? 45.321 8.146 35.826 1.00 44.39 72 GLU A N 1
ATOM 518 C CA . GLU A 1 72 ? 45.853 6.800 35.988 1.00 45.17 72 GLU A CA 1
ATOM 519 C C . GLU A 1 72 ? 47.213 6.744 36.672 1.00 46.17 72 GLU A C 1
ATOM 520 O O . GLU A 1 72 ? 47.551 5.737 37.300 1.00 47.35 72 GLU A O 1
ATOM 526 N N . ILE A 1 73 ? 47.999 7.810 36.551 1.00 45.87 73 ILE A N 1
ATOM 527 C CA . ILE A 1 73 ? 49.328 7.824 37.155 1.00 45.69 73 ILE A CA 1
ATOM 528 C C . ILE A 1 73 ? 49.288 7.709 38.681 1.00 46.42 73 ILE A C 1
ATOM 529 O O . ILE A 1 73 ? 50.171 7.102 39.284 1.00 45.26 73 ILE A O 1
ATOM 534 N N . LYS A 1 74 ? 48.259 8.284 39.298 1.00 48.05 74 LYS A N 1
ATOM 535 C CA . LYS A 1 74 ? 48.110 8.241 40.751 1.00 50.70 74 LYS A CA 1
ATOM 536 C C . LYS A 1 74 ? 47.954 6.818 41.282 1.00 52.01 74 LYS A C 1
ATOM 537 O O . LYS A 1 74 ? 48.405 6.506 42.382 1.00 52.90 74 LYS A O 1
ATOM 543 N N . ALA A 1 75 ? 47.308 5.958 40.503 1.00 53.26 75 ALA A N 1
ATOM 544 C CA . ALA A 1 75 ? 47.083 4.581 40.920 1.00 54.53 75 ALA A CA 1
ATOM 545 C C . ALA A 1 75 ? 48.176 3.618 40.474 1.00 55.62 75 ALA A C 1
ATOM 546 O O . ALA A 1 75 ? 48.647 2.797 41.260 1.00 56.58 75 ALA A O 1
ATOM 548 N N . SER A 1 76 ? 48.581 3.726 39.214 1.00 56.43 76 SER A N 1
ATOM 549 C CA . SER A 1 76 ? 49.592 2.836 38.656 1.00 56.20 76 SER A CA 1
ATOM 550 C C . SER A 1 76 ? 51.042 3.259 38.863 1.00 55.95 76 SER A C 1
ATOM 551 O O . SER A 1 76 ? 51.945 2.428 38.780 1.00 56.45 76 SER A O 1
ATOM 554 N N . ASN A 1 77 ? 51.275 4.538 39.130 1.00 55.90 77 ASN A N 1
ATOM 555 C CA . ASN A 1 77 ? 52.642 5.015 39.309 1.00 56.73 77 ASN A CA 1
ATOM 556 C C . ASN A 1 77 ? 52.708 6.051 40.424 1.00 57.44 77 ASN A C 1
ATOM 557 O O . ASN A 1 77 ? 53.021 7.218 40.181 1.00 57.45 77 ASN A O 1
ATOM 562 N N . GLN A 1 78 ? 52.429 5.612 41.647 1.00 57.83 78 GLN A N 1
ATOM 563 C CA . GLN A 1 78 ? 52.419 6.495 42.807 1.00 58.25 78 GLN A CA 1
ATOM 564 C C . GLN A 1 78 ? 53.718 7.256 43.064 1.00 56.94 78 GLN A C 1
ATOM 565 O O . GLN A 1 78 ? 53.689 8.419 43.464 1.00 55.92 78 GLN A O 1
ATOM 571 N N . GLU A 1 79 ? 54.857 6.612 42.837 1.00 56.03 79 GLU A N 1
ATOM 572 C CA . GLU A 1 79 ? 56.133 7.273 43.075 1.00 56.12 79 GLU A CA 1
ATOM 573 C C . GLU A 1 79 ? 56.322 8.495 42.176 1.00 54.99 79 GLU A C 1
ATOM 574 O O . GLU A 1 79 ? 56.623 9.586 42.661 1.00 55.33 79 GLU A O 1
ATOM 580 N N . ASN A 1 80 ? 56.145 8.318 40.869 1.00 52.21 80 ASN A N 1
ATOM 581 C CA . ASN A 1 80 ? 56.303 9.429 39.939 1.00 49.76 80 ASN A CA 1
ATOM 582 C C . ASN A 1 80 ? 55.171 10.440 40.068 1.00 49.14 80 ASN A C 1
ATOM 583 O O . ASN A 1 80 ? 55.322 11.603 39.696 1.00 49.01 80 ASN A O 1
ATOM 588 N N . ALA A 1 81 ? 54.038 9.997 40.601 1.00 48.28 81 ALA A N 1
ATOM 589 C CA . ALA A 1 81 ? 52.896 10.882 40.795 1.00 49.36 81 ALA A CA 1
ATOM 590 C C . ALA A 1 81 ? 53.228 11.885 41.898 1.00 50.43 81 ALA A C 1
ATOM 591 O O . ALA A 1 81 ? 52.842 13.057 41.829 1.00 49.92 81 ALA A O 1
ATOM 593 N N . LYS A 1 82 ? 53.946 11.415 42.917 1.00 51.37 82 LYS A N 1
ATOM 594 C CA . LYS A 1 82 ? 54.342 12.265 44.039 1.00 52.47 82 LYS A CA 1
ATOM 595 C C . LYS A 1 82 ? 55.443 13.219 43.600 1.00 50.91 82 LYS A C 1
ATOM 596 O O . LYS A 1 82 ? 55.451 14.392 43.975 1.00 51.22 82 LYS A O 1
ATOM 602 N N . PHE A 1 83 ? 56.376 12.701 42.810 1.00 49.44 83 PHE A N 1
ATOM 603 C CA . PHE A 1 83 ? 57.481 13.500 42.305 1.00 48.18 83 PHE A CA 1
ATOM 604 C C . PHE A 1 83 ? 56.928 14.769 41.664 1.00 47.21 83 PHE A C 1
ATOM 605 O O . PHE A 1 83 ? 57.376 15.874 41.967 1.00 46.04 83 PHE A O 1
ATOM 613 N N . LEU A 1 84 ? 55.947 14.596 40.781 1.00 47.33 84 LEU A N 1
ATOM 614 C CA . LEU A 1 84 ? 55.311 15.711 40.086 1.00 47.27 84 LEU A CA 1
ATOM 615 C C . LEU A 1 84 ? 54.693 16.728 41.038 1.00 48.53 84 LEU A C 1
ATOM 616 O O . LEU A 1 84 ? 54.920 17.932 40.902 1.00 46.67 84 LEU A O 1
ATOM 621 N N . GLU A 1 85 ? 53.895 16.239 41.984 1.00 50.29 85 GLU A N 1
ATOM 622 C CA . GLU A 1 85 ? 53.241 17.101 42.966 1.00 52.39 85 GLU A CA 1
ATOM 623 C C . GLU A 1 85 ? 54.292 17.915 43.716 1.00 51.65 85 GLU A C 1
ATOM 624 O O . GLU A 1 85 ? 54.130 19.115 43.926 1.00 51.68 85 GLU A O 1
ATOM 630 N N . ASN A 1 86 ? 55.371 17.246 44.107 1.00 51.55 86 ASN A N 1
ATOM 631 C CA . ASN A 1 86 ? 56.464 17.878 44.838 1.00 51.74 86 ASN A CA 1
ATOM 632 C C . ASN A 1 86 ? 57.266 18.847 43.979 1.00 50.79 86 ASN A C 1
ATOM 633 O O . ASN A 1 86 ? 57.587 19.950 44.421 1.00 50.80 86 ASN A O 1
ATOM 638 N N . LEU A 1 87 ? 57.592 18.436 42.755 1.00 49.27 87 LEU A N 1
ATOM 639 C CA . LEU A 1 87 ? 58.364 19.282 41.850 1.00 47.25 87 LEU A CA 1
ATOM 640 C C . LEU A 1 87 ? 57.593 20.530 41.430 1.00 46.43 87 LEU A C 1
ATOM 641 O O . LEU A 1 87 ? 58.148 21.626 41.406 1.00 45.66 87 LEU A O 1
ATOM 646 N N . PHE A 1 88 ? 56.316 20.373 41.103 1.00 46.25 88 PHE A N 1
ATOM 647 C CA . PHE A 1 88 ? 55.520 21.519 40.686 1.00 48.74 88 PHE A CA 1
ATOM 648 C C . PHE A 1 88 ? 54.542 21.986 41.761 1.00 51.48 88 PHE A C 1
ATOM 649 O O . PHE A 1 88 ? 53.327 22.030 41.553 1.00 51.74 88 PHE A O 1
ATOM 657 N N . SER A 1 89 ? 55.106 22.356 42.908 1.00 54.84 89 SER A N 1
ATOM 658 C CA . SER A 1 89 ? 54.351 22.831 44.065 1.00 57.80 89 SER A CA 1
ATOM 659 C C . SER A 1 89 ? 53.479 24.044 43.769 1.00 58.85 89 SER A C 1
ATOM 660 O O . SER A 1 89 ? 52.283 24.037 44.054 1.00 60.02 89 SER A O 1
ATOM 663 N N . GLU A 1 90 ? 54.083 25.085 43.204 1.00 61.08 90 GLU A N 1
ATOM 664 C CA . GLU A 1 90 ? 53.363 26.318 42.895 1.00 63.11 90 GLU A CA 1
ATOM 665 C C . GLU A 1 90 ? 52.465 26.241 41.668 1.00 62.39 90 GLU A C 1
ATOM 666 O O . GLU A 1 90 ? 51.443 26.923 41.599 1.00 62.55 90 GLU A O 1
ATOM 672 N N . GLN A 1 91 ? 52.845 25.417 40.699 1.00 61.60 91 GLN A N 1
ATOM 673 C CA . GLN A 1 91 ? 52.064 25.279 39.480 1.00 60.82 91 GLN A CA 1
ATOM 674 C C . GLN A 1 91 ? 50.760 24.529 39.702 1.00 60.30 91 GLN A C 1
ATOM 675 O O . GLN A 1 91 ? 50.606 23.783 40.672 1.00 60.33 91 GLN A O 1
ATOM 681 N N . GLU A 1 92 ? 49.824 24.742 38.784 1.00 59.30 92 GLU A N 1
ATOM 682 C CA . GLU A 1 92 ? 48.525 24.088 38.820 1.00 58.26 92 GLU A CA 1
ATOM 683 C C . GLU A 1 92 ? 48.645 22.722 38.143 1.00 56.67 92 GLU A C 1
ATOM 684 O O . GLU A 1 92 ? 49.052 22.630 36.985 1.00 54.99 92 GLU A O 1
ATOM 690 N N . ILE A 1 93 ? 48.297 21.664 38.866 1.00 54.68 93 ILE A N 1
ATOM 691 C CA . ILE A 1 93 ? 48.371 20.321 38.310 1.00 53.25 93 ILE A CA 1
ATOM 692 C C . ILE A 1 93 ? 46.977 19.790 38.005 1.00 52.73 93 ILE A C 1
ATOM 693 O O . ILE A 1 93 ? 46.155 19.619 38.903 1.00 53.97 93 ILE A O 1
ATOM 698 N N . GLU A 1 94 ? 46.719 19.533 36.728 1.00 51.26 94 GLU A N 1
ATOM 699 C CA . GLU A 1 94 ? 45.428 19.027 36.290 1.00 49.77 94 GLU A CA 1
ATOM 700 C C . GLU A 1 94 ? 45.534 17.574 35.820 1.00 48.93 94 GLU A C 1
ATOM 701 O O . GLU A 1 94 ? 46.481 17.202 35.122 1.00 46.73 94 GLU A O 1
ATOM 707 N N . TYR A 1 95 ? 44.563 16.755 36.220 1.00 47.69 95 TYR A N 1
ATOM 708 C CA . TYR A 1 95 ? 44.535 15.349 35.838 1.00 46.13 95 TYR A CA 1
ATOM 709 C C . TYR A 1 95 ? 43.371 15.052 34.911 1.00 46.72 95 TYR A C 1
ATOM 710 O O . TYR A 1 95 ? 42.262 15.547 35.109 1.00 47.53 95 TYR A O 1
ATOM 719 N N . LEU A 1 96 ? 43.635 14.237 33.897 1.00 45.68 96 LEU A N 1
ATOM 720 C CA . LEU A 1 96 ? 42.621 13.853 32.928 1.00 44.85 96 LEU A CA 1
ATOM 721 C C . LEU A 1 96 ? 42.774 12.366 32.683 1.00 43.16 96 LEU A C 1
ATOM 722 O O . LEU A 1 96 ? 43.758 11.762 33.103 1.00 42.88 96 LEU A O 1
ATOM 727 N N . SER A 1 97 ? 41.802 11.771 32.007 1.00 42.59 97 SER A N 1
ATOM 728 C CA . SER A 1 97 ? 41.891 10.355 31.696 1.00 42.91 97 SER A CA 1
ATOM 729 C C . SER A 1 97 ? 43.017 10.250 30.675 1.00 41.69 97 SER A C 1
ATOM 730 O O . SER A 1 97 ? 43.322 11.223 29.985 1.00 40.53 97 SER A O 1
ATOM 733 N N . HIS A 1 98 ? 43.639 9.082 30.584 1.00 41.23 98 HIS A N 1
ATOM 734 C CA . HIS A 1 98 ? 44.729 8.888 29.638 1.00 40.35 98 HIS A CA 1
ATOM 735 C C . HIS A 1 98 ? 44.288 9.178 28.205 1.00 40.24 98 HIS A C 1
ATOM 736 O O . HIS A 1 98 ? 45.074 9.671 27.396 1.00 40.96 98 HIS A O 1
ATOM 743 N N . GLU A 1 99 ? 43.032 8.876 27.893 1.00 40.63 99 GLU A N 1
ATOM 744 C CA . GLU A 1 99 ? 42.509 9.110 26.551 1.00 42.82 99 GLU A CA 1
ATOM 745 C C . GLU A 1 99 ? 42.463 10.592 26.207 1.00 41.73 99 GLU A C 1
ATOM 746 O O . GLU A 1 99 ? 42.871 10.992 25.117 1.00 41.02 99 GLU A O 1
ATOM 752 N N . GLU A 1 100 ? 41.959 11.405 27.130 1.00 41.95 100 GLU A N 1
ATOM 753 C CA . GLU A 1 100 ? 41.890 12.843 26.900 1.00 43.55 100 GLU A CA 1
ATOM 754 C C . GLU A 1 100 ? 43.314 13.380 26.803 1.00 42.00 100 GLU A C 1
ATOM 755 O O . GLU A 1 100 ? 43.605 14.256 25.990 1.00 42.01 100 GLU A O 1
ATOM 761 N N . PHE A 1 101 ? 44.192 12.843 27.646 1.00 39.18 101 PHE A N 1
ATOM 762 C CA . PHE A 1 101 ? 45.593 13.243 27.672 1.00 37.92 101 PHE A CA 1
ATOM 763 C C . PHE A 1 101 ? 46.205 13.118 26.278 1.00 37.70 101 PHE A C 1
ATOM 764 O O . PHE A 1 101 ? 46.801 14.069 25.765 1.00 36.46 101 PHE A O 1
ATOM 772 N N . LYS A 1 102 ? 46.058 11.940 25.673 1.00 36.91 102 LYS A N 1
ATOM 773 C CA . LYS A 1 102 ? 46.597 11.694 24.341 1.00 37.71 102 LYS A CA 1
ATOM 774 C C . LYS A 1 102 ? 46.070 12.683 23.306 1.00 36.88 102 LYS A C 1
ATOM 775 O O . LYS A 1 102 ? 46.800 13.085 22.401 1.00 37.57 102 LYS A O 1
ATOM 781 N N . LEU A 1 103 ? 44.810 13.083 23.444 1.00 36.36 103 LEU A N 1
ATOM 782 C CA . LEU A 1 103 ? 44.218 14.038 22.515 1.00 36.54 103 LEU A CA 1
ATOM 783 C C . LEU A 1 103 ? 44.935 15.381 22.606 1.00 36.48 103 LEU A C 1
ATOM 784 O O . LEU A 1 103 ? 45.174 16.042 21.594 1.00 35.15 103 LEU A O 1
ATOM 789 N N . LEU A 1 104 ? 45.276 15.780 23.827 1.00 35.66 104 LEU A N 1
ATOM 790 C CA . LEU A 1 104 ? 45.968 17.043 24.048 1.00 36.42 104 LEU A CA 1
ATOM 791 C C . LEU A 1 104 ? 47.378 17.066 23.471 1.00 33.96 104 LEU A C 1
ATOM 792 O O . LEU A 1 104 ? 47.872 18.125 23.100 1.00 34.47 104 LEU A O 1
ATOM 797 N N . THR A 1 105 ? 48.026 15.907 23.388 1.00 32.30 105 THR A N 1
ATOM 798 C CA . THR A 1 105 ? 49.385 15.857 22.860 1.00 31.28 105 THR A CA 1
ATOM 799 C C . THR A 1 105 ? 49.469 16.237 21.383 1.00 31.40 105 THR A C 1
ATOM 800 O O . THR A 1 105 ? 50.549 16.526 20.874 1.00 30.33 105 THR A O 1
ATOM 804 N N . LYS A 1 106 ? 48.335 16.234 20.694 1.00 32.53 106 LYS A N 1
ATOM 805 C CA . LYS A 1 106 ? 48.319 16.585 19.276 1.00 34.41 106 LYS A CA 1
ATOM 806 C C . LYS A 1 106 ? 48.637 18.072 19.095 1.00 34.36 106 LYS A C 1
ATOM 807 O O . LYS A 1 106 ? 49.009 18.510 18.009 1.00 33.22 106 LYS A O 1
ATOM 813 N N . ASP A 1 107 ? 48.498 18.838 20.174 1.00 35.76 107 ASP A N 1
ATOM 814 C CA . ASP A 1 107 ? 48.764 20.275 20.148 1.00 36.54 107 ASP A CA 1
ATOM 815 C C . ASP A 1 107 ? 50.152 20.642 20.656 1.00 34.96 107 ASP A C 1
ATOM 816 O O . ASP A 1 107 ? 50.552 21.804 20.597 1.00 35.61 107 ASP A O 1
ATOM 821 N N . ALA A 1 108 ? 50.883 19.652 21.153 1.00 32.40 108 ALA A N 1
ATOM 822 C CA . ALA A 1 108 ? 52.224 19.875 21.680 1.00 29.84 108 ALA A CA 1
ATOM 823 C C . ALA A 1 108 ? 53.210 20.295 20.597 1.00 30.10 108 ALA A C 1
ATOM 824 O O . ALA A 1 108 ? 53.094 19.879 19.444 1.00 28.11 108 ALA A O 1
ATOM 826 N N . LYS A 1 109 ? 54.187 21.115 20.977 1.00 27.75 109 LYS A N 1
ATOM 827 C CA . LYS A 1 109 ? 55.203 21.572 20.044 1.00 26.93 109 LYS A CA 1
ATOM 828 C C . LYS A 1 109 ? 56.216 20.452 19.863 1.00 26.31 109 LYS A C 1
ATOM 829 O O . LYS A 1 109 ? 56.948 20.411 18.881 1.00 26.38 109 LYS A O 1
ATOM 835 N N . ALA A 1 110 ? 56.248 19.532 20.816 1.00 25.48 110 ALA A N 1
ATOM 836 C CA . ALA A 1 110 ? 57.185 18.423 20.750 1.00 23.52 110 ALA A CA 1
ATOM 837 C C . ALA A 1 110 ? 56.913 17.412 21.848 1.00 23.67 110 ALA A C 1
ATOM 838 O O . ALA A 1 110 ? 56.283 17.724 22.867 1.00 22.02 110 ALA A O 1
ATOM 840 N N . VAL A 1 111 ? 57.390 16.195 21.622 1.00 23.66 111 VAL A N 1
ATOM 841 C CA . VAL A 1 111 ? 57.259 15.125 22.591 1.00 22.06 111 VAL A CA 1
ATOM 842 C C . VAL A 1 111 ? 58.682 14.691 22.875 1.00 22.67 111 VAL A C 1
ATOM 843 O O . VAL A 1 111 ? 59.448 14.407 21.955 1.00 21.17 111 VAL A O 1
ATOM 847 N N . ILE A 1 112 ? 59.046 14.676 24.154 1.00 21.87 112 ILE A N 1
ATOM 848 C CA . ILE A 1 112 ? 60.379 14.264 24.554 1.00 21.93 112 ILE A CA 1
ATOM 849 C C . ILE A 1 112 ? 60.262 12.853 25.115 1.00 23.59 112 ILE A C 1
ATOM 850 O O . ILE A 1 112 ? 59.622 12.624 26.142 1.00 24.35 112 ILE A O 1
ATOM 855 N N . ARG A 1 113 ? 60.870 11.901 24.419 1.00 24.16 113 ARG A N 1
ATOM 856 C CA . ARG A 1 113 ? 60.811 10.511 24.829 1.00 24.87 113 ARG A CA 1
ATOM 857 C C . ARG A 1 113 ? 61.965 10.160 25.761 1.00 24.85 113 ARG A C 1
ATOM 858 O O . ARG A 1 113 ? 63.128 10.329 25.407 1.00 23.67 113 ARG A O 1
ATOM 866 N N . THR A 1 114 ? 61.631 9.675 26.954 1.00 25.03 114 THR A N 1
ATOM 867 C CA . THR A 1 114 ? 62.643 9.284 27.929 1.00 25.75 114 THR A CA 1
ATOM 868 C C . THR A 1 114 ? 62.742 7.758 27.911 1.00 28.16 114 THR A C 1
ATOM 869 O O . THR A 1 114 ? 62.018 7.092 27.167 1.00 26.63 114 THR A O 1
ATOM 873 N N . GLY A 1 115 ? 63.632 7.205 28.728 1.00 28.72 115 GLY A N 1
ATOM 874 C CA . GLY A 1 115 ? 63.780 5.762 28.769 1.00 28.85 115 GLY A CA 1
ATOM 875 C C . GLY A 1 115 ? 62.930 5.141 29.860 1.00 30.80 115 GLY A C 1
ATOM 876 O O . GLY A 1 115 ? 63.109 3.973 30.202 1.00 30.81 115 GLY A O 1
ATOM 877 N N . GLU A 1 116 ? 61.997 5.924 30.395 1.00 30.50 116 GLU A N 1
ATOM 878 C CA . GLU A 1 116 ? 61.118 5.478 31.468 1.00 31.71 116 GLU A CA 1
ATOM 879 C C . GLU A 1 116 ? 60.234 4.297 31.083 1.00 33.16 116 GLU A C 1
ATOM 880 O O . GLU A 1 116 ? 59.424 4.389 30.157 1.00 32.63 116 GLU A O 1
ATOM 886 N N . PHE A 1 117 ? 60.390 3.193 31.812 1.00 32.98 117 PHE A N 1
ATOM 887 C CA . PHE A 1 117 ? 59.608 1.986 31.574 1.00 33.17 117 PHE A CA 1
ATOM 888 C C . PHE A 1 117 ? 58.547 1.731 32.644 1.00 33.74 117 PHE A C 1
ATOM 889 O O . PHE A 1 117 ? 58.347 0.589 33.058 1.00 34.03 117 PHE A O 1
ATOM 897 N N . THR A 1 118 ? 57.878 2.783 33.104 1.00 33.07 118 THR A N 1
ATOM 898 C CA . THR A 1 118 ? 56.820 2.614 34.096 1.00 35.17 118 THR A CA 1
ATOM 899 C C . THR A 1 118 ? 55.533 3.238 33.570 1.00 35.33 118 THR A C 1
ATOM 900 O O . THR A 1 118 ? 55.567 4.251 32.872 1.00 37.66 118 THR A O 1
ATOM 904 N N . PRO A 1 119 ? 54.380 2.635 33.900 1.00 35.84 119 PRO A N 1
ATOM 905 C CA . PRO A 1 119 ? 53.038 3.064 33.494 1.00 35.37 119 PRO A CA 1
ATOM 906 C C . PRO A 1 119 ? 52.663 4.525 33.721 1.00 35.48 119 PRO A C 1
ATOM 907 O O . PRO A 1 119 ? 52.825 5.066 34.817 1.00 33.96 119 PRO A O 1
ATOM 911 N N . TYR A 1 120 ? 52.139 5.139 32.664 1.00 34.03 120 TYR A N 1
ATOM 912 C CA . TYR A 1 120 ? 51.670 6.520 32.673 1.00 32.87 120 TYR A CA 1
ATOM 913 C C . TYR A 1 120 ? 52.635 7.589 33.178 1.00 31.06 120 TYR A C 1
ATOM 914 O O . TYR A 1 120 ? 52.219 8.581 33.782 1.00 30.89 120 TYR A O 1
ATOM 923 N N . ALA A 1 121 ? 53.922 7.390 32.927 1.00 27.83 121 ALA A N 1
ATOM 924 C CA . ALA A 1 121 ? 54.916 8.369 33.330 1.00 28.51 121 ALA A CA 1
ATOM 925 C C . ALA A 1 121 ? 55.021 9.390 32.196 1.00 27.55 121 ALA A C 1
ATOM 926 O O . ALA A 1 121 ? 56.026 9.436 31.491 1.00 25.93 121 ALA A O 1
ATOM 928 N N . ASN A 1 122 ? 53.962 10.181 32.018 1.00 28.51 122 ASN A N 1
ATOM 929 C CA . ASN A 1 122 ? 53.914 11.213 30.983 1.00 28.86 122 ASN A CA 1
ATOM 930 C C . ASN A 1 122 ? 53.280 12.479 31.542 1.00 29.47 122 ASN A C 1
ATOM 931 O O . ASN A 1 122 ? 52.411 12.418 32.408 1.00 31.02 122 ASN A O 1
ATOM 936 N N . CYS A 1 123 ? 53.703 13.631 31.043 1.00 29.49 123 CYS A N 1
ATOM 937 C CA . CYS A 1 123 ? 53.096 14.880 31.476 1.00 30.44 123 CYS A CA 1
ATOM 938 C C . CYS A 1 123 ? 53.299 15.972 30.441 1.00 28.86 123 CYS A C 1
ATOM 939 O O . CYS A 1 123 ? 54.256 15.947 29.668 1.00 29.59 123 CYS A O 1
ATOM 942 N N . ILE A 1 124 ? 52.374 16.920 30.432 1.00 29.07 124 ILE A N 1
ATOM 943 C CA . ILE A 1 124 ? 52.430 18.052 29.527 1.00 30.13 124 ILE A CA 1
ATOM 944 C C . ILE A 1 124 ? 52.764 19.287 30.353 1.00 31.22 124 ILE A C 1
ATOM 945 O O . ILE A 1 124 ? 52.121 19.551 31.376 1.00 30.83 124 ILE A O 1
ATOM 950 N N . LEU A 1 125 ? 53.782 20.027 29.928 1.00 30.21 125 LEU A N 1
ATOM 951 C CA . LEU A 1 125 ? 54.158 21.251 30.625 1.00 29.37 125 LEU A CA 1
ATOM 952 C C . LEU A 1 125 ? 53.649 22.414 29.788 1.00 29.45 125 LEU A C 1
ATOM 953 O O . LEU A 1 125 ? 53.974 22.523 28.604 1.00 29.23 125 LEU A O 1
ATOM 958 N N . GLN A 1 126 ? 52.831 23.266 30.394 1.00 29.21 126 GLN A N 1
ATOM 959 C CA . GLN A 1 126 ? 52.293 24.421 29.693 1.00 29.55 126 GLN A CA 1
ATOM 960 C C . GLN A 1 126 ? 53.123 25.646 30.053 1.00 30.84 126 GLN A C 1
ATOM 961 O O . GLN A 1 126 ? 53.235 26.016 31.225 1.00 30.50 126 GLN A O 1
ATOM 967 N N . ALA A 1 127 ? 53.702 26.269 29.031 1.00 30.11 127 ALA A N 1
ATOM 968 C CA . ALA A 1 127 ? 54.560 27.435 29.202 1.00 30.07 127 ALA A CA 1
ATOM 969 C C . ALA A 1 127 ? 53.896 28.648 29.840 1.00 30.05 127 ALA A C 1
ATOM 970 O O . ALA A 1 127 ? 52.783 29.030 29.482 1.00 28.44 127 ALA A O 1
ATOM 972 N N . GLY A 1 128 ? 54.602 29.256 30.786 1.00 31.43 128 GLY A N 1
ATOM 973 C CA . GLY A 1 128 ? 54.085 30.446 31.433 1.00 33.20 128 GLY A CA 1
ATOM 974 C C . GLY A 1 128 ? 54.696 31.654 30.754 1.00 34.29 128 GLY A C 1
ATOM 975 O O . GLY A 1 128 ? 55.127 31.565 29.604 1.00 34.99 128 GLY A O 1
ATOM 976 N N . VAL A 1 129 ? 54.741 32.784 31.450 1.00 35.77 129 VAL A N 1
ATOM 977 C CA . VAL A 1 129 ? 55.324 33.993 30.882 1.00 37.74 129 VAL A CA 1
ATOM 978 C C . VAL A 1 129 ? 56.282 34.622 31.900 1.00 39.50 129 VAL A C 1
ATOM 979 O O . VAL A 1 129 ? 56.076 34.503 33.113 1.00 38.86 129 VAL A O 1
ATOM 983 N N . LEU A 1 130 ? 57.334 35.274 31.406 1.00 39.91 130 LEU A N 1
ATOM 984 C CA . LEU A 1 130 ? 58.343 35.887 32.270 1.00 41.81 130 LEU A CA 1
ATOM 985 C C . LEU A 1 130 ? 58.059 37.315 32.735 1.00 42.67 130 LEU A C 1
ATOM 986 O O . LEU A 1 130 ? 58.924 37.957 33.326 1.00 44.06 130 LEU A O 1
ATOM 991 N N . PHE A 1 131 ? 56.860 37.816 32.469 1.00 42.72 131 PHE A N 1
ATOM 992 C CA . PHE A 1 131 ? 56.499 39.165 32.881 1.00 41.87 131 PHE A CA 1
ATOM 993 C C . PHE A 1 131 ? 54.987 39.312 32.900 1.00 42.48 131 PHE A C 1
ATOM 994 O O . PHE A 1 131 ? 54.302 38.313 32.613 1.00 43.26 131 PHE A O 1
ATOM 1003 N N . MET B 1 1 ? 73.519 48.185 -2.356 1.00 31.54 1 MET B N 1
ATOM 1004 C CA . MET B 1 1 ? 72.511 48.195 -1.261 1.00 31.49 1 MET B CA 1
ATOM 1005 C C . MET B 1 1 ? 71.213 48.861 -1.695 1.00 31.64 1 MET B C 1
ATOM 1006 O O . MET B 1 1 ? 71.193 49.669 -2.615 1.00 31.79 1 MET B O 1
ATOM 1011 N N . LYS B 1 2 ? 70.131 48.509 -1.013 1.00 31.72 2 LYS B N 1
ATOM 1012 C CA . LYS B 1 2 ? 68.811 49.055 -1.290 1.00 31.77 2 LYS B CA 1
ATOM 1013 C C . LYS B 1 2 ? 68.775 50.471 -0.718 1.00 32.65 2 LYS B C 1
ATOM 1014 O O . LYS B 1 2 ? 69.049 50.675 0.464 1.00 33.52 2 LYS B O 1
ATOM 1020 N N . LYS B 1 3 ? 68.447 51.447 -1.559 1.00 32.22 3 LYS B N 1
ATOM 1021 C CA . LYS B 1 3 ? 68.401 52.843 -1.127 1.00 32.81 3 LYS B CA 1
ATOM 1022 C C . LYS B 1 3 ? 67.219 53.221 -0.247 1.00 31.35 3 LYS B C 1
ATOM 1023 O O . LYS B 1 3 ? 67.378 53.952 0.728 1.00 31.62 3 LYS B O 1
ATOM 1029 N N . HIS B 1 4 ? 66.034 52.729 -0.586 1.00 29.96 4 HIS B N 1
ATOM 1030 C CA . HIS B 1 4 ? 64.838 53.099 0.159 1.00 29.98 4 HIS B CA 1
ATOM 1031 C C . HIS B 1 4 ? 64.112 51.967 0.862 1.00 29.87 4 HIS B C 1
ATOM 1032 O O . HIS B 1 4 ? 64.385 50.787 0.632 1.00 28.62 4 HIS B O 1
ATOM 1039 N N . GLY B 1 5 ? 63.176 52.351 1.724 1.00 29.97 5 GLY B N 1
ATOM 1040 C CA . GLY B 1 5 ? 62.382 51.373 2.443 1.00 29.57 5 GLY B CA 1
ATOM 1041 C C . GLY B 1 5 ? 62.965 50.941 3.770 1.00 28.06 5 GLY B C 1
ATOM 1042 O O . GLY B 1 5 ? 63.982 51.460 4.222 1.00 26.99 5 GLY B O 1
ATOM 1043 N N . ILE B 1 6 ? 62.306 49.971 4.387 1.00 27.24 6 ILE B N 1
ATOM 1044 C CA . ILE B 1 6 ? 62.715 49.443 5.677 1.00 26.43 6 ILE B CA 1
ATOM 1045 C C . ILE B 1 6 ? 64.078 48.758 5.536 1.00 27.27 6 ILE B C 1
ATOM 1046 O O . ILE B 1 6 ? 64.368 48.138 4.507 1.00 26.55 6 ILE B O 1
ATOM 1051 N N . LEU B 1 7 ? 64.916 48.885 6.565 1.00 25.30 7 LEU B N 1
ATOM 1052 C CA . LEU B 1 7 ? 66.266 48.324 6.545 1.00 25.34 7 LEU B CA 1
ATOM 1053 C C . LEU B 1 7 ? 66.355 46.813 6.708 1.00 24.76 7 LEU B C 1
ATOM 1054 O O . LEU B 1 7 ? 67.201 46.170 6.091 1.00 24.85 7 LEU B O 1
ATOM 1059 N N . ASN B 1 8 ? 65.498 46.251 7.549 1.00 24.78 8 ASN B N 1
ATOM 1060 C CA . ASN B 1 8 ? 65.523 44.815 7.794 1.00 24.37 8 ASN B CA 1
ATOM 1061 C C . ASN B 1 8 ? 65.135 44.023 6.546 1.00 24.21 8 ASN B C 1
ATOM 1062 O O . ASN B 1 8 ? 64.047 44.203 6.000 1.00 22.96 8 ASN B O 1
ATOM 1067 N N . SER B 1 9 ? 66.036 43.151 6.105 1.00 23.65 9 SER B N 1
ATOM 1068 C CA . SER B 1 9 ? 65.801 42.340 4.915 1.00 25.39 9 SER B CA 1
ATOM 1069 C C . SER B 1 9 ? 64.594 41.407 5.052 1.00 25.91 9 SER B C 1
ATOM 1070 O O . SER B 1 9 ? 63.821 41.262 4.101 1.00 25.46 9 SER B O 1
ATOM 1073 N N . HIS B 1 10 ? 64.424 40.782 6.219 1.00 24.69 10 HIS B N 1
ATOM 1074 C CA . HIS B 1 10 ? 63.284 39.877 6.435 1.00 24.22 10 HIS B CA 1
ATOM 1075 C C . HIS B 1 10 ? 61.957 40.634 6.330 1.00 24.61 10 HIS B C 1
ATOM 1076 O O . HIS B 1 10 ? 61.010 40.171 5.689 1.00 23.42 10 HIS B O 1
ATOM 1083 N N . LEU B 1 11 ? 61.891 41.804 6.962 1.00 23.99 11 LEU B N 1
ATOM 1084 C CA . LEU B 1 11 ? 60.669 42.599 6.943 1.00 23.98 11 LEU B CA 1
ATOM 1085 C C . LEU B 1 11 ? 60.372 43.206 5.572 1.00 23.18 11 LEU B C 1
ATOM 1086 O O . LEU B 1 11 ? 59.206 43.304 5.172 1.00 20.65 11 LEU B O 1
ATOM 1091 N N . ALA B 1 12 ? 61.423 43.611 4.862 1.00 22.32 12 ALA B N 1
ATOM 1092 C CA . ALA B 1 12 ? 61.259 44.203 3.534 1.00 23.25 12 ALA B CA 1
ATOM 1093 C C . ALA B 1 12 ? 60.549 43.203 2.626 1.00 22.81 12 ALA B C 1
ATOM 1094 O O . ALA B 1 12 ? 59.719 43.581 1.802 1.00 23.30 12 ALA B O 1
ATOM 1096 N N . LYS B 1 13 ? 60.875 41.923 2.787 1.00 24.18 13 LYS B N 1
ATOM 1097 C CA . LYS B 1 13 ? 60.259 40.874 1.970 1.00 24.99 13 LYS B CA 1
ATOM 1098 C C . LYS B 1 13 ? 58.774 40.705 2.270 1.00 25.23 13 LYS B C 1
ATOM 1099 O O . LYS B 1 13 ? 57.981 40.466 1.366 1.00 27.99 13 LYS B O 1
ATOM 1105 N N . ILE B 1 14 ? 58.400 40.824 3.540 1.00 24.45 14 ILE B N 1
ATOM 1106 C CA . ILE B 1 14 ? 57.002 40.696 3.942 1.00 23.66 14 ILE B CA 1
ATOM 1107 C C . ILE B 1 14 ? 56.189 41.900 3.479 1.00 22.34 14 ILE B C 1
ATOM 1108 O O . ILE B 1 14 ? 55.060 41.756 3.021 1.00 20.92 14 ILE B O 1
ATOM 1113 N N . LEU B 1 15 ? 56.758 43.092 3.609 1.00 22.51 15 LEU B N 1
ATOM 1114 C CA . LEU B 1 15 ? 56.046 44.292 3.181 1.00 25.15 15 LEU B CA 1
ATOM 1115 C C . LEU B 1 15 ? 55.838 44.280 1.667 1.00 24.15 15 LEU B C 1
ATOM 1116 O O . LEU B 1 15 ? 54.807 44.737 1.174 1.00 26.32 15 LEU B O 1
ATOM 1121 N N . ALA B 1 16 ? 56.817 43.747 0.941 1.00 24.05 16 ALA B N 1
ATOM 1122 C CA . ALA B 1 16 ? 56.751 43.688 -0.516 1.00 24.89 16 ALA B CA 1
ATOM 1123 C C . ALA B 1 16 ? 55.541 42.911 -1.021 1.00 26.17 16 ALA B C 1
ATOM 1124 O O . ALA B 1 16 ? 55.002 43.222 -2.081 1.00 27.82 16 ALA B O 1
ATOM 1126 N N . ASP B 1 17 ? 55.111 41.907 -0.262 1.00 25.48 17 ASP B N 1
ATOM 1127 C CA . ASP B 1 17 ? 53.970 41.092 -0.663 1.00 25.02 17 ASP B CA 1
ATOM 1128 C C . ASP B 1 17 ? 52.616 41.523 -0.109 1.00 25.01 17 ASP B C 1
ATOM 1129 O O . ASP B 1 17 ? 51.604 40.896 -0.415 1.00 24.86 17 ASP B O 1
ATOM 1134 N N . LEU B 1 18 ? 52.586 42.580 0.699 1.00 24.77 18 LEU B N 1
ATOM 1135 C CA . LEU B 1 18 ? 51.325 43.043 1.281 1.00 25.05 18 LEU B CA 1
ATOM 1136 C C . LEU B 1 18 ? 50.339 43.601 0.267 1.00 23.99 18 LEU B C 1
ATOM 1137 O O . LEU B 1 18 ? 50.696 44.403 -0.592 1.00 23.26 18 LEU B O 1
ATOM 1142 N N . GLY B 1 19 ? 49.094 43.157 0.388 1.00 23.24 19 GLY B N 1
ATOM 1143 C CA . GLY B 1 19 ? 48.028 43.643 -0.464 1.00 24.00 19 GLY B CA 1
ATOM 1144 C C . GLY B 1 19 ? 47.011 44.252 0.486 1.00 24.68 19 GLY B C 1
ATOM 1145 O O . GLY B 1 19 ? 47.140 44.093 1.699 1.00 25.54 19 GLY B O 1
ATOM 1146 N N . HIS B 1 20 ? 46.009 44.944 -0.041 1.00 25.62 20 HIS B N 1
ATOM 1147 C CA . HIS B 1 20 ? 44.987 45.564 0.800 1.00 27.07 20 HIS B CA 1
ATOM 1148 C C . HIS B 1 20 ? 44.352 44.558 1.770 1.00 27.07 20 HIS B C 1
ATOM 1149 O O . HIS B 1 20 ? 43.894 43.493 1.361 1.00 28.98 20 HIS B O 1
ATOM 1156 N N . THR B 1 21 ? 44.326 44.926 3.050 1.00 25.74 21 THR B N 1
ATOM 1157 C CA . THR B 1 21 ? 43.764 44.134 4.151 1.00 25.76 21 THR B CA 1
ATOM 1158 C C . THR B 1 21 ? 44.654 43.024 4.719 1.00 26.37 21 THR B C 1
ATOM 1159 O O . THR B 1 21 ? 44.249 42.346 5.660 1.00 26.85 21 THR B O 1
ATOM 1163 N N . ASP B 1 22 ? 45.849 42.821 4.167 1.00 25.23 22 ASP B N 1
ATOM 1164 C CA . ASP B 1 22 ? 46.737 41.801 4.727 1.00 26.23 22 ASP B CA 1
ATOM 1165 C C . ASP B 1 22 ? 47.173 42.290 6.109 1.00 27.32 22 ASP B C 1
ATOM 1166 O O . ASP B 1 22 ? 47.260 43.496 6.345 1.00 27.63 22 ASP B O 1
ATOM 1171 N N . LYS B 1 23 ? 47.460 41.362 7.014 1.00 27.18 23 LYS B N 1
ATOM 1172 C CA . LYS B 1 23 ? 47.845 41.729 8.371 1.00 27.86 23 LYS B CA 1
ATOM 1173 C C . LYS B 1 23 ? 49.193 41.184 8.831 1.00 28.39 23 LYS B C 1
ATOM 1174 O O . LYS B 1 23 ? 49.599 40.079 8.451 1.00 26.82 23 LYS B O 1
ATOM 1180 N N . ILE B 1 24 ? 49.888 41.981 9.641 1.00 26.69 24 ILE B N 1
ATOM 1181 C CA . ILE B 1 24 ? 51.161 41.577 10.225 1.00 26.60 24 ILE B CA 1
ATOM 1182 C C . ILE B 1 24 ? 51.011 41.877 11.713 1.00 26.34 24 ILE B C 1
ATOM 1183 O O . ILE B 1 24 ? 50.249 42.771 12.094 1.00 25.12 24 ILE B O 1
ATOM 1188 N N . VAL B 1 25 ? 51.718 41.128 12.551 1.00 25.89 25 VAL B N 1
ATOM 1189 C CA . VAL B 1 25 ? 51.637 41.329 13.994 1.00 26.20 25 VAL B CA 1
ATOM 1190 C C . VAL B 1 25 ? 52.970 41.747 14.615 1.00 26.35 25 VAL B C 1
ATOM 1191 O O . VAL B 1 25 ? 54.032 41.260 14.226 1.00 25.73 25 VAL B O 1
ATOM 1195 N N . ILE B 1 26 ? 52.903 42.678 15.563 1.00 26.87 26 ILE B N 1
ATOM 1196 C CA . ILE B 1 26 ? 54.080 43.123 16.300 1.00 27.00 26 ILE B CA 1
ATOM 1197 C C . ILE B 1 26 ? 53.789 42.550 17.676 1.00 26.41 26 ILE B C 1
ATOM 1198 O O . ILE B 1 26 ? 52.735 42.821 18.247 1.00 27.75 26 ILE B O 1
ATOM 1203 N N . ALA B 1 27 ? 54.711 41.763 18.213 1.00 24.79 27 ALA B N 1
ATOM 1204 C CA . ALA B 1 27 ? 54.463 41.121 19.497 1.00 25.27 27 ALA B CA 1
ATOM 1205 C C . ALA B 1 27 ? 55.499 41.362 20.581 1.00 24.55 27 ALA B C 1
ATOM 1206 O O . ALA B 1 27 ? 56.638 41.732 20.300 1.00 25.36 27 ALA B O 1
ATOM 1208 N N . ASP B 1 28 ? 55.092 41.143 21.828 1.00 26.16 28 ASP B N 1
ATOM 1209 C CA . ASP B 1 28 ? 56.023 41.275 22.937 1.00 27.22 28 ASP B CA 1
ATOM 1210 C C . ASP B 1 28 ? 56.722 39.920 23.021 1.00 27.72 28 ASP B C 1
ATOM 1211 O O . ASP B 1 28 ? 56.402 39.011 22.249 1.00 27.67 28 ASP B O 1
ATOM 1216 N N . ALA B 1 29 ? 57.671 39.774 23.936 1.00 26.09 29 ALA B N 1
ATOM 1217 C CA . ALA B 1 29 ? 58.419 38.530 24.045 1.00 25.49 29 ALA B CA 1
ATOM 1218 C C . ALA B 1 29 ? 57.620 37.283 24.431 1.00 23.88 29 ALA B C 1
ATOM 1219 O O . ALA B 1 29 ? 58.121 36.168 24.306 1.00 24.37 29 ALA B O 1
ATOM 1221 N N . GLY B 1 30 ? 56.383 37.457 24.876 1.00 24.17 30 GLY B N 1
ATOM 1222 C CA . GLY B 1 30 ? 55.616 36.304 25.303 1.00 25.09 30 GLY B CA 1
ATOM 1223 C C . GLY B 1 30 ? 54.491 35.797 24.425 1.00 25.00 30 GLY B C 1
ATOM 1224 O O . GLY B 1 30 ? 53.999 34.696 24.647 1.00 27.05 30 GLY B O 1
ATOM 1225 N N . LEU B 1 31 ? 54.071 36.578 23.439 1.00 26.92 31 LEU B N 1
ATOM 1226 C CA . LEU B 1 31 ? 52.974 36.157 22.572 1.00 26.28 31 LEU B CA 1
ATOM 1227 C C . LEU B 1 31 ? 53.293 34.864 21.827 1.00 26.75 31 LEU B C 1
ATOM 1228 O O . LEU B 1 31 ? 54.335 34.753 21.181 1.00 26.46 31 LEU B O 1
ATOM 1233 N N . PRO B 1 32 ? 52.412 33.856 21.927 1.00 26.33 32 PRO B N 1
ATOM 1234 C CA . PRO B 1 32 ? 52.707 32.616 21.203 1.00 28.38 32 PRO B CA 1
ATOM 1235 C C . PRO B 1 32 ? 52.421 32.850 19.718 1.00 28.05 32 PRO B C 1
ATOM 1236 O O . PRO B 1 32 ? 51.589 33.689 19.372 1.00 28.51 32 PRO B O 1
ATOM 1240 N N . VAL B 1 33 ? 53.117 32.123 18.851 1.00 29.15 33 VAL B N 1
ATOM 1241 C CA . VAL B 1 33 ? 52.925 32.261 17.410 1.00 29.47 33 VAL B CA 1
ATOM 1242 C C . VAL B 1 33 ? 52.189 31.035 16.868 1.00 30.85 33 VAL B C 1
ATOM 1243 O O . VAL B 1 33 ? 52.632 29.902 17.060 1.00 31.65 33 VAL B O 1
ATOM 1247 N N . PRO B 1 34 ? 51.045 31.244 16.196 1.00 30.93 34 PRO B N 1
ATOM 1248 C CA . PRO B 1 34 ? 50.283 30.119 15.644 1.00 32.76 34 PRO B CA 1
ATOM 1249 C C . PRO B 1 34 ? 51.141 29.331 14.657 1.00 33.51 34 PRO B C 1
ATOM 1250 O O . PRO B 1 34 ? 51.994 29.902 13.977 1.00 31.00 34 PRO B O 1
ATOM 1254 N N . ASP B 1 35 ? 50.925 28.022 14.588 1.00 36.50 35 ASP B N 1
ATOM 1255 C CA . ASP B 1 35 ? 51.682 27.188 13.662 1.00 39.91 35 ASP B CA 1
ATOM 1256 C C . ASP B 1 35 ? 51.375 27.647 12.245 1.00 38.11 35 ASP B C 1
ATOM 1257 O O . ASP B 1 35 ? 50.237 27.991 11.935 1.00 37.41 35 ASP B O 1
ATOM 1262 N N . GLY B 1 36 ? 52.395 27.672 11.394 1.00 37.75 36 GLY B N 1
ATOM 1263 C CA . GLY B 1 36 ? 52.185 28.087 10.019 1.00 37.09 36 GLY B CA 1
ATOM 1264 C C . GLY B 1 36 ? 52.413 29.565 9.761 1.00 36.35 36 GLY B C 1
ATOM 1265 O O . GLY B 1 36 ? 52.515 29.986 8.611 1.00 37.63 36 GLY B O 1
ATOM 1266 N N . VAL B 1 37 ? 52.483 30.364 10.820 1.00 34.20 37 VAL B N 1
ATOM 1267 C CA . VAL B 1 37 ? 52.712 31.793 10.647 1.00 30.70 37 VAL B CA 1
ATOM 1268 C C . VAL B 1 37 ? 54.192 32.088 10.817 1.00 29.97 37 VAL B C 1
ATOM 1269 O O . VAL B 1 37 ? 54.810 31.660 11.789 1.00 28.59 37 VAL B O 1
ATOM 1273 N N . LEU B 1 38 ? 54.757 32.818 9.861 1.00 27.14 38 LEU B N 1
ATOM 1274 C CA . LEU B 1 38 ? 56.167 33.169 9.896 1.00 27.60 38 LEU B CA 1
ATOM 1275 C C . LEU B 1 38 ? 56.535 34.050 11.095 1.00 28.37 38 LEU B C 1
ATOM 1276 O O . LEU B 1 38 ? 55.853 35.029 11.395 1.00 28.87 38 LEU B O 1
ATOM 1281 N N . LYS B 1 39 ? 57.619 33.695 11.778 1.00 28.05 39 LYS B N 1
ATOM 1282 C CA . LYS B 1 39 ? 58.082 34.476 12.914 1.00 28.07 39 LYS B CA 1
ATOM 1283 C C . LYS B 1 39 ? 59.426 35.122 12.604 1.00 26.78 39 LYS B C 1
ATOM 1284 O O . LYS B 1 39 ? 60.390 34.442 12.259 1.00 26.51 39 LYS B O 1
ATOM 1290 N N . ILE B 1 40 ? 59.476 36.442 12.717 1.00 25.44 40 ILE B N 1
ATOM 1291 C CA . ILE B 1 40 ? 60.707 37.184 12.507 1.00 24.37 40 ILE B CA 1
ATOM 1292 C C . ILE B 1 40 ? 61.026 37.760 13.882 1.00 24.60 40 ILE B C 1
ATOM 1293 O O . ILE B 1 40 ? 60.331 38.655 14.360 1.00 24.53 40 ILE B O 1
ATOM 1298 N N . ASP B 1 41 ? 62.058 37.216 14.520 1.00 24.51 41 ASP B N 1
ATOM 1299 C CA . ASP B 1 41 ? 62.458 37.632 15.865 1.00 23.96 41 ASP B CA 1
ATOM 1300 C C . ASP B 1 41 ? 63.563 38.682 15.810 1.00 23.05 41 ASP B C 1
ATOM 1301 O O . ASP B 1 41 ? 64.679 38.392 15.385 1.00 21.14 41 ASP B O 1
ATOM 1306 N N . LEU B 1 42 ? 63.251 39.894 16.258 1.00 24.10 42 LEU B N 1
ATOM 1307 C CA . LEU B 1 42 ? 64.225 40.981 16.248 1.00 26.00 42 LEU B CA 1
ATOM 1308 C C . LEU B 1 42 ? 64.785 41.254 17.637 1.00 27.22 42 LEU B C 1
ATOM 1309 O O . LEU B 1 42 ? 65.662 42.101 17.796 1.00 27.94 42 LEU B O 1
ATOM 1314 N N . SER B 1 43 ? 64.278 40.545 18.641 1.00 27.62 43 SER B N 1
ATOM 1315 C CA . SER B 1 43 ? 64.728 40.755 20.013 1.00 28.14 43 SER B CA 1
ATOM 1316 C C . SER B 1 43 ? 66.218 40.475 20.197 1.00 30.02 43 SER B C 1
ATOM 1317 O O . SER B 1 43 ? 66.790 39.612 19.523 1.00 29.07 43 SER B O 1
ATOM 1320 N N . LEU B 1 44 ? 66.841 41.227 21.104 1.00 30.35 44 LEU B N 1
ATOM 1321 C CA . LEU B 1 44 ? 68.259 41.060 21.419 1.00 32.76 44 LEU B CA 1
ATOM 1322 C C . LEU B 1 44 ? 68.353 40.718 22.911 1.00 32.67 44 LEU B C 1
ATOM 1323 O O . LEU B 1 44 ? 69.014 39.759 23.309 1.00 33.01 44 LEU B O 1
ATOM 1328 N N . LYS B 1 45 ? 67.682 41.523 23.726 1.00 32.10 45 LYS B N 1
ATOM 1329 C CA . LYS B 1 45 ? 67.631 41.323 25.169 1.00 33.09 45 LYS B CA 1
ATOM 1330 C C . LYS B 1 45 ? 66.370 42.030 25.638 1.00 32.99 45 LYS B C 1
ATOM 1331 O O . LYS B 1 45 ? 65.763 42.789 24.880 1.00 32.10 45 LYS B O 1
ATOM 1337 N N . PRO B 1 46 ? 65.941 41.782 26.884 1.00 33.21 46 PRO B N 1
ATOM 1338 C CA . PRO B 1 46 ? 64.726 42.441 27.370 1.00 33.42 46 PRO B CA 1
ATOM 1339 C C . PRO B 1 46 ? 64.721 43.953 27.116 1.00 35.08 46 PRO B C 1
ATOM 1340 O O . PRO B 1 46 ? 65.676 44.656 27.447 1.00 36.42 46 PRO B O 1
ATOM 1344 N N . GLY B 1 47 ? 63.648 44.440 26.505 1.00 34.22 47 GLY B N 1
ATOM 1345 C CA . GLY B 1 47 ? 63.541 45.857 26.220 1.00 34.49 47 GLY B CA 1
ATOM 1346 C C . GLY B 1 47 ? 64.236 46.326 24.957 1.00 35.46 47 GLY B C 1
ATOM 1347 O O . GLY B 1 47 ? 64.178 47.511 24.636 1.00 37.35 47 GLY B O 1
ATOM 1348 N N . LEU B 1 48 ? 64.898 45.419 24.240 1.00 34.98 48 LEU B N 1
ATOM 1349 C CA . LEU B 1 48 ? 65.591 45.797 23.007 1.00 35.44 48 LEU B CA 1
ATOM 1350 C C . LEU B 1 48 ? 65.384 44.798 21.858 1.00 34.48 48 LEU B C 1
ATOM 1351 O O . LEU B 1 48 ? 65.837 43.657 21.924 1.00 35.82 48 LEU B O 1
ATOM 1356 N N . PRO B 1 49 ? 64.683 45.214 20.793 1.00 32.91 49 PRO B N 1
ATOM 1357 C CA . PRO B 1 49 ? 64.091 46.544 20.628 1.00 31.49 49 PRO B CA 1
ATOM 1358 C C . PRO B 1 49 ? 62.756 46.633 21.356 1.00 32.59 49 PRO B C 1
ATOM 1359 O O . PRO B 1 49 ? 62.104 45.616 21.611 1.00 31.43 49 PRO B O 1
ATOM 1363 N N . ALA B 1 50 ? 62.352 47.853 21.688 1.00 31.91 50 ALA B N 1
ATOM 1364 C CA . ALA B 1 50 ? 61.100 48.073 22.391 1.00 32.00 50 ALA B CA 1
ATOM 1365 C C . ALA B 1 50 ? 59.910 48.034 21.442 1.00 31.62 50 ALA B C 1
ATOM 1366 O O . ALA B 1 50 ? 60.054 48.216 20.233 1.00 31.99 50 ALA B O 1
ATOM 1368 N N . PHE B 1 51 ? 58.732 47.795 22.008 1.00 31.26 51 PHE B N 1
ATOM 1369 C CA . PHE B 1 51 ? 57.494 47.751 21.249 1.00 32.34 51 PHE B CA 1
ATOM 1370 C C . PHE B 1 51 ? 57.327 49.055 20.473 1.00 33.39 51 PHE B C 1
ATOM 1371 O O . PHE B 1 51 ? 57.056 49.058 19.272 1.00 32.38 51 PHE B O 1
ATOM 1379 N N . GLN B 1 52 ? 57.500 50.167 21.179 1.00 34.99 52 GLN B N 1
ATOM 1380 C CA . GLN B 1 52 ? 57.359 51.491 20.585 1.00 35.54 52 GLN B CA 1
ATOM 1381 C C . GLN B 1 52 ? 58.267 51.752 19.395 1.00 33.57 52 GLN B C 1
ATOM 1382 O O . GLN B 1 52 ? 57.818 52.269 18.372 1.00 34.53 52 GLN B O 1
ATOM 1388 N N . ASP B 1 53 ? 59.541 51.402 19.522 1.00 32.94 53 ASP B N 1
ATOM 1389 C CA . ASP B 1 53 ? 60.471 51.625 18.425 1.00 32.69 53 ASP B CA 1
ATOM 1390 C C . ASP B 1 53 ? 60.089 50.816 17.195 1.00 30.96 53 ASP B C 1
ATOM 1391 O O . ASP B 1 53 ? 60.164 51.312 16.073 1.00 29.97 53 ASP B O 1
ATOM 1396 N N . THR B 1 54 ? 59.677 49.571 17.409 1.00 28.59 54 THR B N 1
ATOM 1397 C CA . THR B 1 54 ? 59.300 48.702 16.302 1.00 28.52 54 THR B CA 1
ATOM 1398 C C . THR B 1 54 ? 58.048 49.205 15.595 1.00 27.14 54 THR B C 1
ATOM 1399 O O . THR B 1 54 ? 58.022 49.305 14.372 1.00 26.68 54 THR B O 1
ATOM 1403 N N . ALA B 1 55 ? 57.019 49.537 16.366 1.00 28.00 55 ALA B N 1
ATOM 1404 C CA . ALA B 1 55 ? 55.772 50.038 15.799 1.00 28.63 55 ALA B CA 1
ATOM 1405 C C . ALA B 1 55 ? 55.984 51.316 14.987 1.00 30.95 55 ALA B C 1
ATOM 1406 O O . ALA B 1 55 ? 55.368 51.510 13.934 1.00 30.38 55 ALA B O 1
ATOM 1408 N N . ALA B 1 56 ? 56.858 52.189 15.481 1.00 31.22 56 ALA B N 1
ATOM 1409 C CA . ALA B 1 56 ? 57.139 53.454 14.811 1.00 30.62 56 ALA B CA 1
ATOM 1410 C C . ALA B 1 56 ? 57.778 53.253 13.437 1.00 30.14 56 ALA B C 1
ATOM 1411 O O . ALA B 1 56 ? 57.426 53.929 12.473 1.00 30.19 56 ALA B O 1
ATOM 1413 N N . VAL B 1 57 ? 58.723 52.327 13.342 1.00 30.24 57 VAL B N 1
ATOM 1414 C CA . VAL B 1 57 ? 59.365 52.073 12.063 1.00 30.24 57 VAL B CA 1
ATOM 1415 C C . VAL B 1 57 ? 58.355 51.503 11.065 1.00 30.67 57 VAL B C 1
ATOM 1416 O O . VAL B 1 57 ? 58.285 51.957 9.922 1.00 29.28 57 VAL B O 1
ATOM 1420 N N . LEU B 1 58 ? 57.567 50.521 11.496 1.00 30.51 58 LEU B N 1
ATOM 1421 C CA . LEU B 1 58 ? 56.570 49.921 10.609 1.00 32.37 58 LEU B CA 1
ATOM 1422 C C . LEU B 1 58 ? 55.557 50.953 10.122 1.00 32.71 58 LEU B C 1
ATOM 1423 O O . LEU B 1 58 ? 55.195 50.978 8.942 1.00 33.77 58 LEU B O 1
ATOM 1428 N N . ALA B 1 59 ? 55.111 51.811 11.033 1.00 32.23 59 ALA B N 1
ATOM 1429 C CA . ALA B 1 59 ? 54.139 52.845 10.703 1.00 32.80 59 ALA B CA 1
ATOM 1430 C C . ALA B 1 59 ? 54.644 53.754 9.584 1.00 32.60 59 ALA B C 1
ATOM 1431 O O . ALA B 1 59 ? 53.865 54.258 8.772 1.00 33.09 59 ALA B O 1
ATOM 1433 N N . GLU B 1 60 ? 55.953 53.953 9.541 1.00 32.93 60 GLU B N 1
ATOM 1434 C CA . GLU B 1 60 ? 56.561 54.819 8.544 1.00 35.26 60 GLU B CA 1
ATOM 1435 C C . GLU B 1 60 ? 56.817 54.116 7.202 1.00 34.00 60 GLU B C 1
ATOM 1436 O O . GLU B 1 60 ? 56.958 54.772 6.174 1.00 33.15 60 GLU B O 1
ATOM 1442 N N . GLU B 1 61 ? 56.854 52.786 7.206 1.00 31.04 61 GLU B N 1
ATOM 1443 C CA . GLU B 1 61 ? 57.139 52.039 5.978 1.00 31.30 61 GLU B CA 1
ATOM 1444 C C . GLU B 1 61 ? 55.957 51.283 5.373 1.00 29.56 61 GLU B C 1
ATOM 1445 O O . GLU B 1 61 ? 56.051 50.756 4.263 1.00 29.78 61 GLU B O 1
ATOM 1451 N N . MET B 1 62 ? 54.851 51.247 6.104 1.00 29.59 62 MET B N 1
ATOM 1452 C CA . MET B 1 62 ? 53.651 50.533 5.688 1.00 31.00 62 MET B CA 1
ATOM 1453 C C . MET B 1 62 ? 52.401 51.410 5.778 1.00 31.20 62 MET B C 1
ATOM 1454 O O . MET B 1 62 ? 52.237 52.174 6.726 1.00 30.15 62 MET B O 1
ATOM 1459 N N . ALA B 1 63 ? 51.526 51.299 4.787 1.00 31.24 63 ALA B N 1
ATOM 1460 C CA . ALA B 1 63 ? 50.281 52.054 4.788 1.00 32.22 63 ALA B CA 1
ATOM 1461 C C . ALA B 1 63 ? 49.294 51.254 5.636 1.00 32.85 63 ALA B C 1
ATOM 1462 O O . ALA B 1 63 ? 48.804 50.210 5.212 1.00 33.05 63 ALA B O 1
ATOM 1464 N N . VAL B 1 64 ? 49.023 51.743 6.842 1.00 32.45 64 VAL B N 1
ATOM 1465 C CA . VAL B 1 64 ? 48.120 51.070 7.766 1.00 31.64 64 VAL B CA 1
ATOM 1466 C C . VAL B 1 64 ? 46.731 51.706 7.750 1.00 32.64 64 VAL B C 1
ATOM 1467 O O . VAL B 1 64 ? 46.606 52.920 7.891 1.00 33.69 64 VAL B O 1
ATOM 1471 N N . GLU B 1 65 ? 45.688 50.898 7.569 1.00 31.89 65 GLU B N 1
ATOM 1472 C CA . GLU B 1 65 ? 44.337 51.445 7.554 1.00 32.78 65 GLU B CA 1
ATOM 1473 C C . GLU B 1 65 ? 43.601 51.122 8.843 1.00 32.73 65 GLU B C 1
ATOM 1474 O O . GLU B 1 65 ? 42.629 51.789 9.195 1.00 33.34 65 GLU B O 1
ATOM 1480 N N . LYS B 1 66 ? 44.073 50.111 9.562 1.00 32.31 66 LYS B N 1
ATOM 1481 C CA . LYS B 1 66 ? 43.428 49.732 10.809 1.00 31.38 66 LYS B CA 1
ATOM 1482 C C . LYS B 1 66 ? 44.402 49.060 11.763 1.00 31.78 66 LYS B C 1
ATOM 1483 O O . LYS B 1 66 ? 45.315 48.353 11.340 1.00 31.14 66 LYS B O 1
ATOM 1489 N N . VAL B 1 67 ? 44.208 49.295 13.053 1.00 30.90 67 VAL B N 1
ATOM 1490 C CA . VAL B 1 67 ? 45.061 48.705 14.069 1.00 31.31 67 VAL B CA 1
ATOM 1491 C C . VAL B 1 67 ? 44.170 47.940 15.031 1.00 31.82 67 VAL B C 1
ATOM 1492 O O . VAL B 1 67 ? 43.097 48.413 15.401 1.00 31.97 67 VAL B O 1
ATOM 1496 N N . ILE B 1 68 ? 44.607 46.749 15.421 1.00 31.43 68 ILE B N 1
ATOM 1497 C CA . ILE B 1 68 ? 43.839 45.932 16.348 1.00 31.85 68 ILE B CA 1
ATOM 1498 C C . ILE B 1 68 ? 44.725 45.587 17.539 1.00 32.15 68 ILE B C 1
ATOM 1499 O O . ILE B 1 68 ? 45.872 45.172 17.367 1.00 33.55 68 ILE B O 1
ATOM 1504 N N . ALA B 1 69 ? 44.197 45.774 18.744 1.00 32.74 69 ALA B N 1
ATOM 1505 C CA . ALA B 1 69 ? 44.945 45.473 19.960 1.00 33.57 69 ALA B CA 1
ATOM 1506 C C . ALA B 1 69 ? 44.013 44.875 21.002 1.00 34.04 69 ALA B C 1
ATOM 1507 O O . ALA B 1 69 ? 42.793 44.983 20.884 1.00 36.08 69 ALA B O 1
ATOM 1509 N N . ALA B 1 70 ? 44.583 44.235 22.016 1.00 34.15 70 ALA B N 1
ATOM 1510 C CA . ALA B 1 70 ? 43.775 43.639 23.073 1.00 34.83 70 ALA B CA 1
ATOM 1511 C C . ALA B 1 70 ? 43.307 44.728 24.039 1.00 34.86 70 ALA B C 1
ATOM 1512 O O . ALA B 1 70 ? 44.064 45.639 24.369 1.00 34.44 70 ALA B O 1
ATOM 1514 N N . ALA B 1 71 ? 42.059 44.628 24.485 1.00 35.34 71 ALA B N 1
ATOM 1515 C CA . ALA B 1 71 ? 41.495 45.602 25.412 1.00 35.81 71 ALA B CA 1
ATOM 1516 C C . ALA B 1 71 ? 42.307 45.676 26.702 1.00 35.92 71 ALA B C 1
ATOM 1517 O O . ALA B 1 71 ? 42.485 46.754 27.271 1.00 36.89 71 ALA B O 1
ATOM 1519 N N . GLU B 1 72 ? 42.810 44.533 27.156 1.00 36.62 72 GLU B N 1
ATOM 1520 C CA . GLU B 1 72 ? 43.594 44.480 28.387 1.00 38.07 72 GLU B CA 1
ATOM 1521 C C . GLU B 1 72 ? 44.776 45.451 28.430 1.00 38.98 72 GLU B C 1
ATOM 1522 O O . GLU B 1 72 ? 45.243 45.811 29.513 1.00 39.70 72 GLU B O 1
ATOM 1528 N N . ILE B 1 73 ? 45.260 45.876 27.266 1.00 38.92 73 ILE B N 1
ATOM 1529 C CA . ILE B 1 73 ? 46.411 46.778 27.210 1.00 39.34 73 ILE B CA 1
ATOM 1530 C C . ILE B 1 73 ? 46.180 48.142 27.866 1.00 40.76 73 ILE B C 1
ATOM 1531 O O . ILE B 1 73 ? 47.103 48.721 28.444 1.00 40.39 73 ILE B O 1
ATOM 1536 N N . LYS B 1 74 ? 44.957 48.653 27.775 1.00 41.96 74 LYS B N 1
ATOM 1537 C CA . LYS B 1 74 ? 44.627 49.954 28.350 1.00 44.38 74 LYS B CA 1
ATOM 1538 C C . LYS B 1 74 ? 44.830 50.021 29.862 1.00 45.82 74 LYS B C 1
ATOM 1539 O O . LYS B 1 74 ? 45.258 51.046 30.390 1.00 47.19 74 LYS B O 1
ATOM 1545 N N . ALA B 1 75 ? 44.521 48.931 30.555 1.00 45.97 75 ALA B N 1
ATOM 1546 C CA . ALA B 1 75 ? 44.652 48.896 32.006 1.00 47.70 75 ALA B CA 1
ATOM 1547 C C . ALA B 1 75 ? 45.976 48.349 32.525 1.00 48.35 75 ALA B C 1
ATOM 1548 O O . ALA B 1 75 ? 46.498 48.830 33.531 1.00 50.78 75 ALA B O 1
ATOM 1550 N N . SER B 1 76 ? 46.524 47.349 31.845 1.00 48.08 76 SER B N 1
ATOM 1551 C CA . SER B 1 76 ? 47.771 46.734 32.285 1.00 47.71 76 SER B CA 1
ATOM 1552 C C . SER B 1 76 ? 49.042 47.360 31.725 1.00 47.23 76 SER B C 1
ATOM 1553 O O . SER B 1 76 ? 50.129 47.149 32.265 1.00 47.00 76 SER B O 1
ATOM 1556 N N . ASN B 1 77 ? 48.910 48.131 30.652 1.00 47.21 77 ASN B N 1
ATOM 1557 C CA . ASN B 1 77 ? 50.069 48.751 30.021 1.00 48.41 77 ASN B CA 1
ATOM 1558 C C . ASN B 1 77 ? 49.690 50.129 29.479 1.00 49.10 77 ASN B C 1
ATOM 1559 O O . ASN B 1 77 ? 49.702 50.361 28.269 1.00 49.31 77 ASN B O 1
ATOM 1564 N N . GLN B 1 78 ? 49.364 51.040 30.391 1.00 49.41 78 GLN B N 1
ATOM 1565 C CA . GLN B 1 78 ? 48.947 52.394 30.041 1.00 49.01 78 GLN B CA 1
ATOM 1566 C C . GLN B 1 78 ? 49.912 53.160 29.143 1.00 48.11 78 GLN B C 1
ATOM 1567 O O . GLN B 1 78 ? 49.492 53.802 28.181 1.00 46.98 78 GLN B O 1
ATOM 1573 N N . GLU B 1 79 ? 51.201 53.100 29.460 1.00 48.04 79 GLU B N 1
ATOM 1574 C CA . GLU B 1 79 ? 52.196 53.815 28.674 1.00 48.39 79 GLU B CA 1
ATOM 1575 C C . GLU B 1 79 ? 52.151 53.456 27.191 1.00 46.93 79 GLU B C 1
ATOM 1576 O O . GLU B 1 79 ? 52.079 54.339 26.338 1.00 46.03 79 GLU B O 1
ATOM 1582 N N . ASN B 1 80 ? 52.195 52.163 26.884 1.00 44.77 80 ASN B N 1
ATOM 1583 C CA . ASN B 1 80 ? 52.160 51.723 25.494 1.00 43.31 80 ASN B CA 1
ATOM 1584 C C . ASN B 1 80 ? 50.792 51.941 24.852 1.00 42.67 80 ASN B C 1
ATOM 1585 O O . ASN B 1 80 ? 50.702 52.259 23.665 1.00 40.86 80 ASN B O 1
ATOM 1590 N N . ALA B 1 81 ? 49.732 51.780 25.639 1.00 42.72 81 ALA B N 1
ATOM 1591 C CA . ALA B 1 81 ? 48.378 51.986 25.138 1.00 42.97 81 ALA B CA 1
ATOM 1592 C C . ALA B 1 81 ? 48.237 53.427 24.649 1.00 43.82 81 ALA B C 1
ATOM 1593 O O . ALA B 1 81 ? 47.634 53.679 23.606 1.00 42.75 81 ALA B O 1
ATOM 1595 N N . LYS B 1 82 ? 48.792 54.371 25.407 1.00 44.57 82 LYS B N 1
ATOM 1596 C CA . LYS B 1 82 ? 48.736 55.783 25.029 1.00 46.57 82 LYS B CA 1
ATOM 1597 C C . LYS B 1 82 ? 49.524 55.996 23.745 1.00 44.71 82 LYS B C 1
ATOM 1598 O O . LYS B 1 82 ? 49.075 56.694 22.834 1.00 45.12 82 LYS B O 1
ATOM 1604 N N . PHE B 1 83 ? 50.707 55.391 23.689 1.00 43.78 83 PHE B N 1
ATOM 1605 C CA . PHE B 1 83 ? 51.579 55.497 22.526 1.00 43.78 83 PHE B CA 1
ATOM 1606 C C . PHE B 1 83 ? 50.857 55.062 21.256 1.00 43.17 83 PHE B C 1
ATOM 1607 O O . PHE B 1 83 ? 50.920 55.735 20.226 1.00 41.71 83 PHE B O 1
ATOM 1615 N N . LEU B 1 84 ? 50.174 53.926 21.342 1.00 43.17 84 LEU B N 1
ATOM 1616 C CA . LEU B 1 84 ? 49.443 53.373 20.209 1.00 44.86 84 LEU B CA 1
ATOM 1617 C C . LEU B 1 84 ? 48.378 54.348 19.710 1.00 45.48 84 LEU B C 1
ATOM 1618 O O . LEU B 1 84 ? 48.188 54.505 18.504 1.00 45.67 84 LEU B O 1
ATOM 1623 N N . GLU B 1 85 ? 47.696 55.002 20.646 1.00 46.76 85 GLU B N 1
ATOM 1624 C CA . GLU B 1 85 ? 46.646 55.967 20.323 1.00 49.33 85 GLU B CA 1
ATOM 1625 C C . GLU B 1 85 ? 47.211 57.184 19.603 1.00 48.97 85 GLU B C 1
ATOM 1626 O O . GLU B 1 85 ? 46.590 57.720 18.685 1.00 48.98 85 GLU B O 1
ATOM 1632 N N . ASN B 1 86 ? 48.393 57.618 20.030 1.00 48.54 86 ASN B N 1
ATOM 1633 C CA . ASN B 1 86 ? 49.043 58.774 19.430 1.00 47.97 86 ASN B CA 1
ATOM 1634 C C . ASN B 1 86 ? 49.604 58.471 18.047 1.00 47.09 86 ASN B C 1
ATOM 1635 O O . ASN B 1 86 ? 49.351 59.209 17.092 1.00 45.72 86 ASN B O 1
ATOM 1640 N N . LEU B 1 87 ? 50.361 57.381 17.944 1.00 45.45 87 LEU B N 1
ATOM 1641 C CA . LEU B 1 87 ? 50.974 56.992 16.678 1.00 43.69 87 LEU B CA 1
ATOM 1642 C C . LEU B 1 87 ? 49.958 56.742 15.565 1.00 43.02 87 LEU B C 1
ATOM 1643 O O . LEU B 1 87 ? 50.166 57.161 14.428 1.00 42.27 87 LEU B O 1
ATOM 1648 N N . PHE B 1 88 ? 48.859 56.068 15.889 1.00 43.53 88 PHE B N 1
ATOM 1649 C CA . PHE B 1 88 ? 47.842 55.775 14.888 1.00 45.46 88 PHE B CA 1
ATOM 1650 C C . PHE B 1 88 ? 46.546 56.559 15.098 1.00 48.19 88 PHE B C 1
ATOM 1651 O O . PHE B 1 88 ? 45.452 55.991 15.068 1.00 48.36 88 PHE B O 1
ATOM 1659 N N . SER B 1 89 ? 46.673 57.868 15.292 1.00 50.68 89 SER B N 1
ATOM 1660 C CA . SER B 1 89 ? 45.511 58.727 15.507 1.00 53.26 89 SER B CA 1
ATOM 1661 C C . SER B 1 89 ? 44.594 58.789 14.283 1.00 54.80 89 SER B C 1
ATOM 1662 O O . SER B 1 89 ? 43.372 58.836 14.416 1.00 55.76 89 SER B O 1
ATOM 1665 N N . GLU B 1 90 ? 45.186 58.781 13.094 1.00 57.23 90 GLU B N 1
ATOM 1666 C CA . GLU B 1 90 ? 44.417 58.834 11.854 1.00 59.60 90 GLU B CA 1
ATOM 1667 C C . GLU B 1 90 ? 43.602 57.566 11.617 1.00 59.00 90 GLU B C 1
ATOM 1668 O O . GLU B 1 90 ? 42.413 57.628 11.305 1.00 60.24 90 GLU B O 1
ATOM 1674 N N . GLN B 1 91 ? 44.252 56.417 11.763 1.00 57.96 91 GLN B N 1
ATOM 1675 C CA . GLN B 1 91 ? 43.609 55.128 11.537 1.00 56.53 91 GLN B CA 1
ATOM 1676 C C . GLN B 1 91 ? 42.596 54.723 12.598 1.00 56.00 91 GLN B C 1
ATOM 1677 O O . GLN B 1 91 ? 42.524 55.310 13.681 1.00 55.48 91 GLN B O 1
ATOM 1683 N N . GLU B 1 92 ? 41.820 53.697 12.265 1.00 55.18 92 GLU B N 1
ATOM 1684 C CA . GLU B 1 92 ? 40.814 53.149 13.160 1.00 54.80 92 GLU B CA 1
ATOM 1685 C C . GLU B 1 92 ? 41.476 52.146 14.100 1.00 53.36 92 GLU B C 1
ATOM 1686 O O . GLU B 1 92 ? 42.213 51.265 13.658 1.00 52.53 92 GLU B O 1
ATOM 1692 N N . ILE B 1 93 ? 41.223 52.286 15.397 1.00 51.82 93 ILE B N 1
ATOM 1693 C CA . ILE B 1 93 ? 41.790 51.369 16.378 1.00 50.22 93 ILE B CA 1
ATOM 1694 C C . ILE B 1 93 ? 40.662 50.564 17.006 1.00 49.82 93 ILE B C 1
ATOM 1695 O O . ILE B 1 93 ? 39.697 51.125 17.524 1.00 50.36 93 ILE B O 1
ATOM 1700 N N . GLU B 1 94 ? 40.787 49.244 16.951 1.00 48.44 94 GLU B N 1
ATOM 1701 C CA . GLU B 1 94 ? 39.770 48.354 17.492 1.00 47.63 94 GLU B CA 1
ATOM 1702 C C . GLU B 1 94 ? 40.323 47.480 18.612 1.00 46.89 94 GLU B C 1
ATOM 1703 O O . GLU B 1 94 ? 41.363 46.840 18.452 1.00 47.25 94 GLU B O 1
ATOM 1709 N N . TYR B 1 95 ? 39.627 47.451 19.745 1.00 45.00 95 TYR B N 1
ATOM 1710 C CA . TYR B 1 95 ? 40.068 46.646 20.880 1.00 43.39 95 TYR B CA 1
ATOM 1711 C C . TYR B 1 95 ? 39.190 45.422 21.076 1.00 43.51 95 TYR B C 1
ATOM 1712 O O . TYR B 1 95 ? 37.966 45.530 21.164 1.00 43.89 95 TYR B O 1
ATOM 1721 N N . LEU B 1 96 ? 39.830 44.260 21.141 1.00 42.12 96 LEU B N 1
ATOM 1722 C CA . LEU B 1 96 ? 39.141 42.992 21.347 1.00 42.17 96 LEU B CA 1
ATOM 1723 C C . LEU B 1 96 ? 39.763 42.361 22.579 1.00 41.28 96 LEU B C 1
ATOM 1724 O O . LEU B 1 96 ? 40.826 42.790 23.022 1.00 40.10 96 LEU B O 1
ATOM 1729 N N . SER B 1 97 ? 39.111 41.344 23.132 1.00 40.64 97 SER B N 1
ATOM 1730 C CA . SER B 1 97 ? 39.669 40.661 24.291 1.00 41.02 97 SER B CA 1
ATOM 1731 C C . SER B 1 97 ? 40.963 40.021 23.791 1.00 40.02 97 SER B C 1
ATOM 1732 O O . SER B 1 97 ? 41.117 39.797 22.589 1.00 40.09 97 SER B O 1
ATOM 1735 N N . HIS B 1 98 ? 41.890 39.724 24.695 1.00 38.69 98 HIS B N 1
ATOM 1736 C CA . HIS B 1 98 ? 43.156 39.122 24.291 1.00 37.49 98 HIS B CA 1
ATOM 1737 C C . HIS B 1 98 ? 42.958 37.765 23.613 1.00 38.41 98 HIS B C 1
ATOM 1738 O O . HIS B 1 98 ? 43.679 37.421 22.674 1.00 36.58 98 HIS B O 1
ATOM 1745 N N . GLU B 1 99 ? 41.982 36.999 24.090 1.00 39.49 99 GLU B N 1
ATOM 1746 C CA . GLU B 1 99 ? 41.710 35.684 23.520 1.00 41.82 99 GLU B CA 1
ATOM 1747 C C . GLU B 1 99 ? 41.292 35.809 22.066 1.00 40.70 99 GLU B C 1
ATOM 1748 O O . GLU B 1 99 ? 41.751 35.056 21.211 1.00 40.36 99 GLU B O 1
ATOM 1754 N N . GLU B 1 100 ? 40.421 36.771 21.793 1.00 40.88 100 GLU B N 1
ATOM 1755 C CA . GLU B 1 100 ? 39.941 37.003 20.439 1.00 42.09 100 GLU B CA 1
ATOM 1756 C C . GLU B 1 100 ? 41.078 37.538 19.566 1.00 40.52 100 GLU B C 1
ATOM 1757 O O . GLU B 1 100 ? 41.152 37.240 18.371 1.00 40.56 100 GLU B O 1
ATOM 1763 N N . PHE B 1 101 ? 41.959 38.330 20.174 1.00 36.53 101 PHE B N 1
ATOM 1764 C CA . PHE B 1 101 ? 43.110 38.898 19.477 1.00 34.59 101 PHE B CA 1
ATOM 1765 C C . PHE B 1 101 ? 43.986 37.758 18.960 1.00 32.98 101 PHE B C 1
ATOM 1766 O O . PHE B 1 101 ? 44.390 37.741 17.796 1.00 30.40 101 PHE B O 1
ATOM 1774 N N . LYS B 1 102 ? 44.276 36.806 19.841 1.00 32.80 102 LYS B N 1
ATOM 1775 C CA . LYS B 1 102 ? 45.107 35.670 19.479 1.00 34.86 102 LYS B CA 1
ATOM 1776 C C . LYS B 1 102 ? 44.538 34.858 18.320 1.00 34.66 102 LYS B C 1
ATOM 1777 O O . LYS B 1 102 ? 45.291 34.401 17.460 1.00 35.80 102 LYS B O 1
ATOM 1783 N N . LEU B 1 103 ? 43.222 34.679 18.285 1.00 33.69 103 LEU B N 1
ATOM 1784 C CA . LEU B 1 103 ? 42.620 33.919 17.194 1.00 35.97 103 LEU B CA 1
ATOM 1785 C C . LEU B 1 103 ? 42.873 34.639 15.881 1.00 34.85 103 LEU B C 1
ATOM 1786 O O . LEU B 1 103 ? 43.075 34.012 14.842 1.00 35.00 103 LEU B O 1
ATOM 1791 N N . LEU B 1 104 ? 42.874 35.963 15.942 1.00 32.98 104 LEU B N 1
ATOM 1792 C CA . LEU B 1 104 ? 43.110 36.779 14.764 1.00 33.57 104 LEU B CA 1
ATOM 1793 C C . LEU B 1 104 ? 44.525 36.637 14.200 1.00 31.64 104 LEU B C 1
ATOM 1794 O O . LEU B 1 104 ? 44.725 36.757 12.990 1.00 30.71 104 LEU B O 1
ATOM 1799 N N . THR B 1 105 ? 45.506 36.371 15.059 1.00 29.78 105 THR B N 1
ATOM 1800 C CA . THR B 1 105 ? 46.881 36.236 14.584 1.00 29.94 105 THR B CA 1
ATOM 1801 C C . THR B 1 105 ? 47.070 35.036 13.641 1.00 30.20 105 THR B C 1
ATOM 1802 O O . THR B 1 105 ? 48.093 34.922 12.975 1.00 28.49 105 THR B O 1
ATOM 1806 N N . LYS B 1 106 ? 46.077 34.154 13.581 1.00 31.49 106 LYS B N 1
ATOM 1807 C CA . LYS B 1 106 ? 46.134 32.976 12.707 1.00 34.33 106 LYS B CA 1
ATOM 1808 C C . LYS B 1 106 ? 46.203 33.378 11.237 1.00 33.80 106 LYS B C 1
ATOM 1809 O O . LYS B 1 106 ? 46.789 32.671 10.421 1.00 32.77 106 LYS B O 1
ATOM 1815 N N . ASP B 1 107 ? 45.592 34.512 10.908 1.00 35.27 107 ASP B N 1
ATOM 1816 C CA . ASP B 1 107 ? 45.542 35.001 9.531 1.00 36.21 107 ASP B CA 1
ATOM 1817 C C . ASP B 1 107 ? 46.672 35.946 9.155 1.00 34.77 107 ASP B C 1
ATOM 1818 O O . ASP B 1 107 ? 46.730 36.422 8.024 1.00 36.18 107 ASP B O 1
ATOM 1823 N N . ALA B 1 108 ? 47.565 36.222 10.095 1.00 31.88 108 ALA B N 1
ATOM 1824 C CA . ALA B 1 108 ? 48.671 37.133 9.840 1.00 28.75 108 ALA B CA 1
ATOM 1825 C C . ALA B 1 108 ? 49.706 36.545 8.896 1.00 26.90 108 ALA B C 1
ATOM 1826 O O . ALA B 1 108 ? 49.928 35.340 8.885 1.00 25.26 108 ALA B O 1
ATOM 1828 N N . LYS B 1 109 ? 50.344 37.413 8.117 1.00 24.95 109 LYS B N 1
ATOM 1829 C CA . LYS B 1 109 ? 51.378 37.005 7.181 1.00 25.17 109 LYS B CA 1
ATOM 1830 C C . LYS B 1 109 ? 52.678 36.804 7.955 1.00 24.87 109 LYS B C 1
ATOM 1831 O O . LYS B 1 109 ? 53.584 36.122 7.499 1.00 25.90 109 LYS B O 1
ATOM 1837 N N . ALA B 1 110 ? 52.768 37.410 9.133 1.00 24.71 110 ALA B N 1
ATOM 1838 C CA . ALA B 1 110 ? 53.966 37.276 9.952 1.00 23.24 110 ALA B CA 1
ATOM 1839 C C . ALA B 1 110 ? 53.799 37.897 11.326 1.00 24.14 110 ALA B C 1
ATOM 1840 O O . ALA B 1 110 ? 52.986 38.810 11.520 1.00 23.45 110 ALA B O 1
ATOM 1842 N N . VAL B 1 111 ? 54.574 37.379 12.273 1.00 23.86 111 VAL B N 1
ATOM 1843 C CA . VAL B 1 111 ? 54.593 37.893 13.631 1.00 22.83 111 VAL B CA 1
ATOM 1844 C C . VAL B 1 111 ? 56.018 38.398 13.858 1.00 23.63 111 VAL B C 1
ATOM 1845 O O . VAL B 1 111 ? 56.989 37.655 13.682 1.00 22.30 111 VAL B O 1
ATOM 1849 N N . ILE B 1 112 ? 56.135 39.675 14.212 1.00 24.01 112 ILE B N 1
ATOM 1850 C CA . ILE B 1 112 ? 57.429 40.288 14.480 1.00 23.60 112 ILE B CA 1
ATOM 1851 C C . ILE B 1 112 ? 57.593 40.301 15.999 1.00 23.80 112 ILE B C 1
ATOM 1852 O O . ILE B 1 112 ? 56.854 40.979 16.710 1.00 24.26 112 ILE B O 1
ATOM 1857 N N . ARG B 1 113 ? 58.546 39.528 16.497 1.00 24.21 113 ARG B N 1
ATOM 1858 C CA . ARG B 1 113 ? 58.781 39.458 17.932 1.00 24.27 113 ARG B CA 1
ATOM 1859 C C . ARG B 1 113 ? 59.769 40.548 18.341 1.00 24.26 113 ARG B C 1
ATOM 1860 O O . ARG B 1 113 ? 60.845 40.669 17.761 1.00 23.98 113 ARG B O 1
ATOM 1868 N N . THR B 1 114 ? 59.380 41.353 19.323 1.00 25.44 114 THR B N 1
ATOM 1869 C CA . THR B 1 114 ? 60.235 42.422 19.827 1.00 25.58 114 THR B CA 1
ATOM 1870 C C . THR B 1 114 ? 60.769 41.971 21.178 1.00 27.71 114 THR B C 1
ATOM 1871 O O . THR B 1 114 ? 60.430 40.883 21.650 1.00 26.53 114 THR B O 1
ATOM 1875 N N . GLY B 1 115 ? 61.601 42.800 21.801 1.00 28.75 115 GLY B N 1
ATOM 1876 C CA . GLY B 1 115 ? 62.144 42.452 23.102 1.00 29.17 115 GLY B CA 1
ATOM 1877 C C . GLY B 1 115 ? 61.296 42.984 24.246 1.00 31.65 115 GLY B C 1
ATOM 1878 O O . GLY B 1 115 ? 61.692 42.899 25.411 1.00 32.33 115 GLY B O 1
ATOM 1879 N N . GLU B 1 116 ? 60.123 43.518 23.913 1.00 31.46 116 GLU B N 1
ATOM 1880 C CA . GLU B 1 116 ? 59.205 44.090 24.897 1.00 32.76 116 GLU B CA 1
ATOM 1881 C C . GLU B 1 116 ? 58.822 43.112 26.011 1.00 33.64 116 GLU B C 1
ATOM 1882 O O . GLU B 1 116 ? 58.341 42.009 25.743 1.00 31.77 116 GLU B O 1
ATOM 1888 N N . PHE B 1 117 ? 59.027 43.533 27.258 1.00 33.79 117 PHE B N 1
ATOM 1889 C CA . PHE B 1 117 ? 58.718 42.707 28.427 1.00 35.18 117 PHE B CA 1
ATOM 1890 C C . PHE B 1 117 ? 57.596 43.263 29.296 1.00 36.31 117 PHE B C 1
ATOM 1891 O O . PHE B 1 117 ? 57.669 43.194 30.526 1.00 36.88 117 PHE B O 1
ATOM 1899 N N . THR B 1 118 ? 56.569 43.818 28.663 1.00 35.78 118 THR B N 1
ATOM 1900 C CA . THR B 1 118 ? 55.424 44.352 29.387 1.00 36.04 118 THR B CA 1
ATOM 1901 C C . THR B 1 118 ? 54.182 43.705 28.780 1.00 36.04 118 THR B C 1
ATOM 1902 O O . THR B 1 118 ? 54.101 43.523 27.568 1.00 37.58 118 THR B O 1
ATOM 1906 N N . PRO B 1 119 ? 53.195 43.354 29.618 1.00 35.73 119 PRO B N 1
ATOM 1907 C CA . PRO B 1 119 ? 51.945 42.707 29.203 1.00 34.91 119 PRO B CA 1
ATOM 1908 C C . PRO B 1 119 ? 51.092 43.353 28.115 1.00 33.34 119 PRO B C 1
ATOM 1909 O O . PRO B 1 119 ? 50.967 44.569 28.028 1.00 32.81 119 PRO B O 1
ATOM 1913 N N . TYR B 1 120 ? 50.501 42.488 27.297 1.00 32.90 120 TYR B N 1
ATOM 1914 C CA . TYR B 1 120 ? 49.623 42.866 26.195 1.00 30.35 120 TYR B CA 1
ATOM 1915 C C . TYR B 1 120 ? 50.178 43.919 25.254 1.00 29.09 120 TYR B C 1
ATOM 1916 O O . TYR B 1 120 ? 49.427 44.712 24.682 1.00 30.33 120 TYR B O 1
ATOM 1925 N N . ALA B 1 121 ? 51.495 43.925 25.089 1.00 28.53 121 ALA B N 1
ATOM 1926 C CA . ALA B 1 121 ? 52.129 44.874 24.187 1.00 28.72 121 ALA B CA 1
ATOM 1927 C C . ALA B 1 121 ? 52.189 44.245 22.791 1.00 28.14 121 ALA B C 1
ATOM 1928 O O . ALA B 1 121 ? 53.271 43.971 22.275 1.00 28.30 121 ALA B O 1
ATOM 1930 N N . ASN B 1 122 ? 51.016 43.999 22.207 1.00 28.21 122 ASN B N 1
ATOM 1931 C CA . ASN B 1 122 ? 50.911 43.419 20.865 1.00 28.24 122 ASN B CA 1
ATOM 1932 C C . ASN B 1 122 ? 49.877 44.190 20.063 1.00 29.30 122 ASN B C 1
ATOM 1933 O O . ASN B 1 122 ? 48.988 44.829 20.623 1.00 31.07 122 ASN B O 1
ATOM 1938 N N . CYS B 1 123 ? 49.989 44.123 18.744 1.00 29.59 123 CYS B N 1
ATOM 1939 C CA . CYS B 1 123 ? 49.018 44.779 17.892 1.00 29.91 123 CYS B CA 1
ATOM 1940 C C . CYS B 1 123 ? 49.093 44.236 16.471 1.00 29.85 123 CYS B C 1
ATOM 1941 O O . CYS B 1 123 ? 50.139 43.764 16.020 1.00 29.02 123 CYS B O 1
ATOM 1944 N N . ILE B 1 124 ? 47.960 44.285 15.787 1.00 29.57 124 ILE B N 1
ATOM 1945 C CA . ILE B 1 124 ? 47.873 43.828 14.414 1.00 29.50 124 ILE B CA 1
ATOM 1946 C C . ILE B 1 124 ? 47.728 45.055 13.520 1.00 28.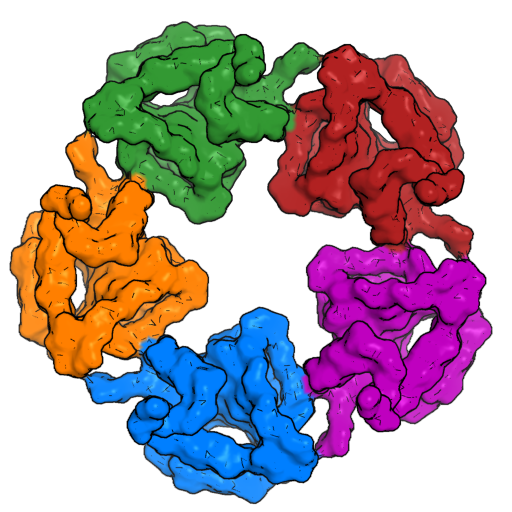95 124 ILE B C 1
ATOM 1947 O O . ILE B 1 124 ? 46.870 45.910 13.755 1.00 30.35 124 ILE B O 1
ATOM 1952 N N . LEU B 1 125 ? 48.589 45.158 12.514 1.00 27.86 125 LEU B N 1
ATOM 1953 C CA . LEU B 1 125 ? 48.522 46.265 11.573 1.00 27.89 125 LEU B CA 1
ATOM 1954 C C . LEU B 1 125 ? 47.896 45.728 10.290 1.00 28.21 125 LEU B C 1
ATOM 1955 O O . LEU B 1 125 ? 48.434 44.809 9.676 1.00 25.82 125 LEU B O 1
ATOM 1960 N N . GLN B 1 126 ? 46.755 46.290 9.903 1.00 28.45 126 GLN B N 1
ATOM 1961 C CA . GLN B 1 126 ? 46.062 45.868 8.692 1.00 29.04 126 GLN B CA 1
ATOM 1962 C C . GLN B 1 126 ? 46.407 46.809 7.547 1.00 28.81 126 GLN B C 1
ATOM 1963 O O . GLN B 1 126 ? 46.140 48.012 7.609 1.00 28.75 126 GLN B O 1
ATOM 1969 N N . ALA B 1 127 ? 46.996 46.242 6.501 1.00 27.28 127 ALA B N 1
ATOM 1970 C CA . ALA B 1 127 ? 47.427 46.995 5.331 1.00 27.39 127 ALA B CA 1
ATOM 1971 C C . ALA B 1 127 ? 46.334 47.768 4.608 1.00 27.78 127 ALA B C 1
ATOM 1972 O O . ALA B 1 127 ? 45.220 47.275 4.412 1.00 26.82 127 ALA B O 1
ATOM 1974 N N . GLY B 1 128 ? 46.673 48.992 4.215 1.00 27.77 128 GLY B N 1
ATOM 1975 C CA . GLY B 1 128 ? 45.744 49.831 3.482 1.00 28.83 128 GLY B CA 1
ATOM 1976 C C . GLY B 1 128 ? 46.129 49.757 2.016 1.00 30.42 128 GLY B C 1
ATOM 1977 O O . GLY B 1 128 ? 46.757 48.791 1.593 1.00 31.35 128 GLY B O 1
ATOM 1978 N N . VAL B 1 129 ? 45.765 50.763 1.233 1.00 32.51 129 VAL B N 1
ATOM 1979 C CA . VAL B 1 129 ? 46.104 50.767 -0.183 1.00 34.44 129 VAL B CA 1
ATOM 1980 C C . VAL B 1 129 ? 46.611 52.155 -0.566 1.00 36.14 129 VAL B C 1
ATOM 1981 O O . VAL B 1 129 ? 46.186 53.152 0.015 1.00 35.39 129 VAL B O 1
ATOM 1985 N N . LEU B 1 130 ? 47.519 52.217 -1.538 1.00 36.61 130 LEU B N 1
ATOM 1986 C CA . LEU B 1 130 ? 48.108 53.486 -1.959 1.00 39.30 130 LEU B CA 1
ATOM 1987 C C . LEU B 1 130 ? 47.344 54.284 -3.020 1.00 40.99 130 LEU B C 1
ATOM 1988 O O . LEU B 1 130 ? 47.828 55.317 -3.486 1.00 42.35 130 LEU B O 1
ATOM 1993 N N . PHE B 1 131 ? 46.163 53.815 -3.404 1.00 42.12 131 PHE B N 1
ATOM 1994 C CA . PHE B 1 131 ? 45.368 54.517 -4.406 1.00 42.05 131 PHE B CA 1
ATOM 1995 C C . PHE B 1 131 ? 43.884 54.216 -4.250 1.00 42.72 131 PHE B C 1
ATOM 1996 O O . PHE B 1 131 ? 43.531 53.465 -3.319 1.00 43.10 131 PHE B O 1
ATOM 2005 N N . MET C 1 1 ? 65.617 29.791 -28.685 1.00 32.10 1 MET C N 1
ATOM 2006 C CA . MET C 1 1 ? 64.473 30.537 -28.08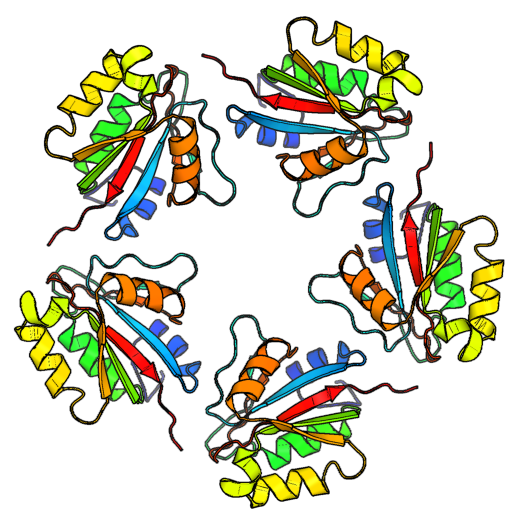1 1.00 32.28 1 MET C CA 1
ATOM 2007 C C . MET C 1 1 ? 63.141 29.998 -28.568 1.00 31.98 1 MET C C 1
ATOM 2008 O O . MET C 1 1 ? 63.060 29.382 -29.631 1.00 31.33 1 MET C O 1
ATOM 2013 N N . LYS C 1 2 ? 62.099 30.242 -27.778 1.00 32.06 2 LYS C N 1
ATOM 2014 C CA . LYS C 1 2 ? 60.744 29.816 -28.109 1.00 32.58 2 LYS C CA 1
ATOM 2015 C C . LYS C 1 2 ? 60.265 30.735 -29.239 1.00 33.04 2 LYS C C 1
ATOM 2016 O O . LYS C 1 2 ? 60.397 31.953 -29.148 1.00 33.15 2 LYS C O 1
ATOM 2022 N N . LYS C 1 3 ? 59.731 30.147 -30.304 1.00 33.32 3 LYS C N 1
ATOM 2023 C CA . LYS C 1 3 ? 59.256 30.914 -31.453 1.00 34.19 3 LYS C CA 1
ATOM 2024 C C . LYS C 1 3 ? 57.873 31.538 -31.292 1.00 32.99 3 LYS C C 1
ATOM 2025 O O . LYS C 1 3 ? 57.676 32.705 -31.619 1.00 34.47 3 LYS C O 1
ATOM 2031 N N . HIS C 1 4 ? 56.918 30.757 -30.801 1.00 32.26 4 HIS C N 1
ATOM 2032 C CA . HIS C 1 4 ? 55.547 31.233 -30.656 1.00 32.14 4 HIS C CA 1
ATOM 2033 C C . HIS C 1 4 ? 55.042 31.281 -29.224 1.00 32.38 4 HIS C C 1
ATOM 2034 O O . HIS C 1 4 ? 55.625 30.678 -28.318 1.00 31.88 4 HIS C O 1
ATOM 2041 N N . GLY C 1 5 ? 53.938 31.997 -29.035 1.00 30.43 5 GLY C N 1
ATOM 2042 C CA . GLY C 1 5 ? 53.347 32.114 -27.720 1.00 28.54 5 GLY C CA 1
ATOM 2043 C C . GLY C 1 5 ? 53.793 33.337 -26.948 1.00 27.40 5 GLY C C 1
ATOM 2044 O O . GLY C 1 5 ? 54.586 34.150 -27.426 1.00 27.12 5 GLY C O 1
ATOM 2045 N N . ILE C 1 6 ? 53.277 33.455 -25.734 1.00 27.08 6 ILE C N 1
ATOM 2046 C CA . ILE C 1 6 ? 53.590 34.575 -24.862 1.00 26.55 6 ILE C CA 1
ATOM 2047 C C . ILE C 1 6 ? 55.098 34.601 -24.574 1.00 26.14 6 ILE C C 1
ATOM 2048 O O . ILE C 1 6 ? 55.741 33.555 -24.479 1.00 26.88 6 ILE C O 1
ATOM 2053 N N . LEU C 1 7 ? 55.661 35.800 -24.462 1.00 24.36 7 LEU C N 1
ATOM 2054 C CA . LEU C 1 7 ? 57.096 35.972 -24.235 1.00 25.10 7 LEU C CA 1
ATOM 2055 C C . LEU C 1 7 ? 57.579 35.670 -22.813 1.00 24.46 7 LEU C C 1
ATOM 2056 O O . LEU C 1 7 ? 58.678 35.152 -22.623 1.00 22.18 7 LEU C O 1
ATOM 2061 N N . ASN C 1 8 ? 56.770 36.029 -21.825 1.00 24.12 8 ASN C N 1
ATOM 2062 C CA . ASN C 1 8 ? 57.128 35.818 -20.425 1.00 24.97 8 ASN C CA 1
ATOM 2063 C C . ASN C 1 8 ? 57.188 34.331 -20.073 1.00 23.84 8 ASN C C 1
ATOM 2064 O O . ASN C 1 8 ? 56.206 33.610 -20.233 1.00 24.00 8 ASN C O 1
ATOM 2069 N N . SER C 1 9 ? 58.347 33.888 -19.590 1.00 25.20 9 SER C N 1
ATOM 2070 C CA . SER C 1 9 ? 58.559 32.488 -19.225 1.00 25.03 9 SER C CA 1
ATOM 2071 C C . SER C 1 9 ? 57.645 31.978 -18.115 1.00 26.37 9 SER C C 1
ATOM 2072 O O . SER C 1 9 ? 57.112 30.870 -18.212 1.00 27.42 9 SER C O 1
ATOM 2075 N N . HIS C 1 10 ? 57.457 32.771 -17.064 1.00 25.45 10 HIS C N 1
ATOM 2076 C CA . HIS C 1 10 ? 56.586 32.353 -15.966 1.00 25.50 10 HIS C CA 1
ATOM 2077 C C . HIS C 1 10 ? 55.164 32.139 -16.482 1.00 25.46 10 HIS C C 1
ATOM 2078 O O . HIS C 1 10 ? 54.532 31.120 -16.200 1.00 23.61 10 HIS C O 1
ATOM 2085 N N . LEU C 1 11 ? 54.665 33.110 -17.241 1.00 24.82 11 LEU C N 1
ATOM 2086 C CA . LEU C 1 11 ? 53.312 33.034 -17.779 1.00 24.33 11 LEU C CA 1
ATOM 2087 C C . LEU C 1 11 ? 53.124 31.883 -18.759 1.00 23.36 11 LEU C C 1
ATOM 2088 O O . LEU C 1 11 ? 52.094 31.215 -18.738 1.00 23.24 11 LEU C O 1
ATOM 2093 N N . ALA C 1 12 ? 54.112 31.657 -19.619 1.00 23.28 12 ALA C N 1
ATOM 2094 C CA . ALA C 1 12 ? 54.018 30.569 -20.589 1.00 23.23 12 ALA C CA 1
ATOM 2095 C C . ALA C 1 12 ? 53.780 29.261 -19.841 1.00 24.24 12 ALA C C 1
ATOM 2096 O O . ALA C 1 12 ? 52.993 28.418 -20.279 1.00 25.01 12 ALA C O 1
ATOM 2098 N N . LYS C 1 13 ? 54.446 29.104 -18.698 1.00 22.53 13 LYS C N 1
ATOM 2099 C CA . LYS C 1 13 ? 54.304 27.886 -17.899 1.00 23.18 13 LYS C CA 1
ATOM 2100 C C . LYS C 1 13 ? 52.897 27.743 -17.348 1.00 22.09 13 LYS C C 1
ATOM 2101 O O . LYS C 1 13 ? 52.373 26.639 -17.273 1.00 24.83 13 LYS C O 1
ATOM 2107 N N . ILE C 1 14 ? 52.282 28.860 -16.973 1.00 22.55 14 ILE C N 1
ATOM 2108 C CA . ILE C 1 14 ? 50.921 28.837 -16.454 1.00 23.37 14 ILE C CA 1
ATOM 2109 C C . ILE C 1 14 ? 49.934 28.509 -17.582 1.00 23.12 14 ILE C C 1
ATOM 2110 O O . ILE C 1 14 ? 49.048 27.670 -17.421 1.00 20.82 14 ILE C O 1
ATOM 2115 N N . LEU C 1 15 ? 50.087 29.171 -18.725 1.00 24.14 15 LEU C N 1
ATOM 2116 C CA . LEU C 1 15 ? 49.187 28.918 -19.855 1.00 24.78 15 LEU C CA 1
ATOM 2117 C C . LEU C 1 15 ? 49.268 27.469 -20.332 1.00 23.58 15 LEU C C 1
ATOM 2118 O O . LEU C 1 15 ? 48.256 26.864 -20.679 1.00 26.04 15 LEU C O 1
ATOM 2123 N N . ALA C 1 16 ? 50.476 26.917 -20.340 1.00 24.14 16 ALA C N 1
ATOM 2124 C CA . ALA C 1 16 ? 50.697 25.543 -20.772 1.00 24.56 16 ALA C CA 1
ATOM 2125 C C . ALA C 1 16 ? 49.855 24.519 -20.015 1.00 25.01 16 ALA C C 1
ATOM 2126 O O . ALA C 1 16 ? 49.408 23.535 -20.600 1.00 26.43 16 ALA C O 1
ATOM 2128 N N . ASP C 1 17 ? 49.633 24.745 -18.718 1.00 24.59 17 ASP C N 1
ATOM 2129 C CA . ASP C 1 17 ? 48.854 23.807 -17.915 1.00 23.07 17 ASP C CA 1
ATOM 2130 C C . ASP C 1 17 ? 47.353 24.059 -17.883 1.00 24.04 17 ASP C C 1
ATOM 2131 O O . ASP C 1 17 ? 46.605 23.255 -17.324 1.00 24.34 17 ASP C O 1
ATOM 2136 N N . LEU C 1 18 ? 46.904 25.157 -18.479 1.00 22.77 18 LEU C N 1
ATOM 2137 C CA . LEU C 1 18 ? 45.480 25.471 -18.465 1.00 25.10 18 LEU C CA 1
ATOM 2138 C C . LEU C 1 18 ? 44.593 24.440 -19.151 1.00 25.57 18 LEU C C 1
ATOM 2139 O O . LEU C 1 18 ? 44.886 23.975 -20.258 1.00 26.31 18 LEU C O 1
ATOM 2144 N N . GLY C 1 19 ? 43.510 24.097 -18.466 1.00 24.08 19 GLY C N 1
ATOM 2145 C CA . GLY C 1 19 ? 42.523 23.174 -18.988 1.00 25.76 19 GLY C CA 1
ATOM 2146 C C . GLY C 1 19 ? 41.210 23.945 -18.993 1.00 25.99 19 GLY C C 1
ATOM 2147 O O . GLY C 1 19 ? 41.133 25.025 -18.405 1.00 26.01 19 GLY C O 1
ATOM 2148 N N . HIS C 1 20 ? 40.179 23.408 -19.636 1.00 26.65 20 HIS C N 1
ATOM 2149 C CA . HIS C 1 20 ? 38.884 24.083 -19.698 1.00 26.06 20 HIS C CA 1
ATOM 2150 C C . HIS C 1 20 ? 38.326 24.440 -18.319 1.00 25.10 20 HIS C C 1
ATOM 2151 O O . HIS C 1 20 ? 38.193 23.577 -17.448 1.00 24.58 20 HIS C O 1
ATOM 2158 N N . THR C 1 21 ? 37.977 25.714 -18.160 1.00 23.48 21 THR C N 1
ATOM 2159 C CA . THR C 1 21 ? 37.424 26.304 -16.934 1.00 24.35 21 THR C CA 1
ATOM 2160 C C . THR C 1 21 ? 38.462 26.777 -15.909 1.00 24.92 21 THR C C 1
ATOM 2161 O O . THR C 1 21 ? 38.093 27.374 -14.898 1.00 24.18 21 THR C O 1
ATOM 2165 N N . ASP C 1 22 ? 39.750 26.523 -16.157 1.00 23.45 22 ASP C N 1
ATOM 2166 C CA . ASP C 1 22 ? 40.784 26.994 -15.232 1.00 23.64 22 ASP C CA 1
ATOM 2167 C C . ASP C 1 22 ? 40.787 28.522 -15.256 1.00 25.31 22 ASP C C 1
ATOM 2168 O O . ASP C 1 22 ? 40.471 29.140 -16.275 1.00 23.49 22 ASP C O 1
ATOM 2173 N N . LYS C 1 23 ? 41.170 29.125 -14.138 1.00 24.48 23 LYS C N 1
ATOM 2174 C CA . LYS C 1 23 ? 41.160 30.575 -14.022 1.00 25.29 23 LYS C CA 1
ATOM 2175 C C . LYS C 1 23 ? 42.484 31.211 -13.626 1.00 26.46 23 LYS C C 1
ATOM 2176 O O . LYS C 1 23 ? 43.251 30.651 -12.835 1.00 25.91 23 LYS C O 1
ATOM 2182 N N . ILE C 1 24 ? 42.755 32.381 -14.197 1.00 25.67 24 ILE C N 1
ATOM 2183 C CA . ILE C 1 24 ? 43.943 33.147 -13.852 1.00 27.11 24 ILE C CA 1
ATOM 2184 C C . ILE C 1 24 ? 43.408 34.540 -13.539 1.00 27.44 24 ILE C C 1
ATOM 2185 O O . ILE C 1 24 ? 42.332 34.913 -14.014 1.00 27.07 24 ILE C O 1
ATOM 2190 N N . VAL C 1 25 ? 44.142 35.301 -12.736 1.00 25.72 25 VAL C N 1
ATOM 2191 C CA . VAL C 1 25 ? 43.703 36.638 -12.350 1.00 23.58 25 VAL C CA 1
ATOM 2192 C C . VAL C 1 25 ? 44.704 37.706 -12.777 1.00 24.67 25 VAL C C 1
ATOM 2193 O O . VAL C 1 25 ? 45.918 37.494 -12.688 1.00 23.46 25 VAL C O 1
ATOM 2197 N N . ILE C 1 26 ? 44.195 38.831 -13.280 1.00 21.41 26 ILE C N 1
ATOM 2198 C CA . ILE C 1 26 ? 45.055 39.951 -13.641 1.00 22.24 26 ILE C CA 1
ATOM 2199 C C . ILE C 1 26 ? 44.663 40.938 -12.557 1.00 22.64 26 ILE C C 1
ATOM 2200 O O . ILE C 1 26 ? 43.480 41.228 -12.383 1.00 22.45 26 ILE C O 1
ATOM 2205 N N . ALA C 1 27 ? 45.645 41.441 -11.821 1.00 22.94 27 ALA C N 1
ATOM 2206 C CA . ALA C 1 27 ? 45.351 42.336 -10.711 1.00 22.73 27 ALA C CA 1
ATOM 2207 C C . ALA C 1 27 ? 46.065 43.675 -10.725 1.00 22.53 27 ALA C C 1
ATOM 2208 O O . ALA C 1 27 ? 47.080 43.847 -11.399 1.00 22.91 27 ALA C O 1
ATOM 2210 N N . ASP C 1 28 ? 45.520 44.629 -9.972 1.00 22.81 28 ASP C N 1
ATOM 2211 C CA . ASP C 1 28 ? 46.162 45.932 -9.861 1.00 24.74 28 ASP C CA 1
ATOM 2212 C C . ASP C 1 28 ? 47.169 45.750 -8.731 1.00 24.45 28 ASP C C 1
ATOM 2213 O O . ASP C 1 28 ? 47.285 44.650 -8.186 1.00 22.85 28 ASP C O 1
ATOM 2218 N N . ALA C 1 29 ? 47.888 46.807 -8.376 1.00 23.75 29 ALA C N 1
ATOM 2219 C CA . ALA C 1 29 ? 48.913 46.711 -7.347 1.00 22.54 29 ALA C CA 1
ATOM 2220 C C . ALA C 1 29 ? 48.437 46.463 -5.919 1.00 22.77 29 ALA C C 1
ATOM 2221 O O . ALA C 1 29 ? 49.228 46.052 -5.069 1.00 23.54 29 ALA C O 1
ATOM 2223 N N . GLY C 1 30 ? 47.158 46.696 -5.648 1.00 21.46 30 GLY C N 1
ATOM 2224 C CA . GLY C 1 30 ? 46.677 46.509 -4.294 1.00 22.35 30 GLY C CA 1
ATOM 2225 C C . GLY C 1 30 ? 45.934 45.233 -3.951 1.00 21.90 30 GLY C C 1
ATOM 2226 O O . GLY C 1 30 ? 45.748 44.939 -2.773 1.00 23.76 30 GLY C O 1
ATOM 2227 N N . LEU C 1 31 ? 45.507 44.469 -4.949 1.00 23.05 31 LEU C N 1
ATOM 2228 C CA . LEU C 1 31 ? 44.758 43.239 -4.676 1.00 23.15 31 LEU C CA 1
ATOM 2229 C C . LEU C 1 31 ? 45.551 42.232 -3.840 1.00 22.60 31 LEU C C 1
ATOM 2230 O O . LEU C 1 31 ? 46.689 41.911 -4.160 1.00 24.20 31 LEU C O 1
ATOM 2235 N N . PRO C 1 32 ? 44.958 41.732 -2.749 1.00 22.38 32 PRO C N 1
ATOM 2236 C CA . PRO C 1 32 ? 45.687 40.758 -1.933 1.00 24.25 32 PRO C CA 1
ATOM 2237 C C . PRO C 1 32 ? 45.637 39.393 -2.628 1.00 24.94 32 PRO C C 1
ATOM 2238 O O . PRO C 1 32 ? 44.649 39.062 -3.291 1.00 24.29 32 PRO C O 1
ATOM 2242 N N . VAL C 1 33 ? 46.699 38.609 -2.487 1.00 25.03 33 VAL C N 1
ATOM 2243 C CA . VAL C 1 33 ? 46.751 37.289 -3.107 1.00 26.31 33 VAL C CA 1
ATOM 2244 C C . VAL C 1 33 ? 46.512 36.228 -2.038 1.00 27.29 33 VAL C C 1
ATOM 2245 O O . VAL C 1 33 ? 47.217 36.181 -1.037 1.00 27.58 33 VAL C O 1
ATOM 2249 N N . PRO C 1 34 ? 45.501 35.367 -2.228 1.00 28.58 34 PRO C N 1
ATOM 2250 C CA . PRO C 1 34 ? 45.218 34.323 -1.237 1.00 30.74 34 PRO C CA 1
ATOM 2251 C C . PRO C 1 34 ? 46.427 33.414 -1.015 1.00 31.40 34 PRO C C 1
ATOM 2252 O O . PRO C 1 34 ? 47.253 33.237 -1.911 1.00 28.11 34 PRO C O 1
ATOM 2256 N N . ASP C 1 35 ? 46.533 32.843 0.181 1.00 34.91 35 ASP C N 1
ATOM 2257 C CA . ASP C 1 35 ? 47.643 31.944 0.476 1.00 38.20 35 ASP C CA 1
ATOM 2258 C C . ASP C 1 35 ? 47.502 30.712 -0.408 1.00 36.23 35 ASP C C 1
ATOM 2259 O O . ASP C 1 35 ? 46.398 30.209 -0.605 1.00 35.86 35 ASP C O 1
ATOM 2264 N N . GLY C 1 36 ? 48.617 30.242 -0.952 1.00 35.78 36 GLY C N 1
ATOM 2265 C CA . GLY C 1 36 ? 48.574 29.067 -1.800 1.00 34.08 36 GLY C CA 1
ATOM 2266 C C . GLY C 1 36 ? 48.481 29.353 -3.287 1.00 33.55 36 GLY C C 1
ATOM 2267 O O . GLY C 1 36 ? 48.750 28.473 -4.105 1.00 36.38 36 GLY C O 1
ATOM 2268 N N . VAL C 1 37 ? 48.098 30.569 -3.652 1.00 30.74 37 VAL C N 1
ATOM 2269 C CA . VAL C 1 37 ? 47.989 30.923 -5.064 1.00 28.34 37 VAL C CA 1
ATOM 2270 C C . VAL C 1 37 ? 49.283 31.573 -5.528 1.00 26.95 37 VAL C C 1
ATOM 2271 O O . VAL C 1 37 ? 49.772 32.508 -4.910 1.00 26.47 37 VAL C O 1
ATOM 2275 N N . LEU C 1 38 ? 49.837 31.067 -6.620 1.00 25.35 38 LEU C N 1
ATOM 2276 C CA . LEU C 1 38 ? 51.074 31.596 -7.168 1.00 26.04 38 LEU C CA 1
ATOM 2277 C C . LEU C 1 38 ? 50.937 33.051 -7.620 1.00 27.28 38 LEU C C 1
ATOM 2278 O O . LEU C 1 38 ? 49.961 33.417 -8.279 1.00 27.36 38 LEU C O 1
ATOM 2283 N N . LYS C 1 39 ? 51.920 33.875 -7.268 1.00 25.87 39 LYS C N 1
ATOM 2284 C CA . LYS C 1 39 ? 51.914 35.277 -7.665 1.00 26.32 39 LYS C CA 1
ATOM 2285 C C . LYS C 1 39 ? 53.045 35.556 -8.647 1.00 25.75 39 LYS C C 1
ATOM 2286 O O . LYS C 1 39 ? 54.204 35.252 -8.371 1.00 26.51 39 LYS C O 1
ATOM 2292 N N . ILE C 1 40 ? 52.700 36.113 -9.802 1.00 23.11 40 ILE C N 1
ATOM 2293 C CA . ILE C 1 40 ? 53.689 36.480 -10.800 1.00 23.43 40 ILE C CA 1
ATOM 2294 C C . ILE C 1 40 ? 53.592 38.007 -10.890 1.00 23.31 40 ILE C C 1
ATOM 2295 O O . ILE C 1 40 ? 52.635 38.546 -11.441 1.00 23.20 40 ILE C O 1
ATOM 2300 N N . ASP C 1 41 ? 54.582 38.689 -10.327 1.00 22.52 41 ASP C N 1
ATOM 2301 C CA . ASP C 1 41 ? 54.608 40.149 -10.287 1.00 24.53 41 ASP C CA 1
ATOM 2302 C C . ASP C 1 41 ? 55.378 40.730 -11.467 1.00 24.93 41 ASP C C 1
ATOM 2303 O O . ASP C 1 41 ? 56.586 40.530 -11.580 1.00 25.96 41 ASP C O 1
ATOM 2308 N N . LEU C 1 42 ? 54.680 41.464 -12.330 1.00 25.51 42 LEU C N 1
ATOM 2309 C CA . LEU C 1 42 ? 55.300 42.066 -13.508 1.00 24.16 42 LEU C CA 1
ATOM 2310 C C . LEU C 1 42 ? 55.512 43.565 -13.343 1.00 25.65 42 LEU C C 1
ATOM 2311 O O . LEU C 1 42 ? 56.108 44.213 -14.205 1.00 25.00 42 LEU C O 1
ATOM 2316 N N . SER C 1 43 ? 55.027 44.117 -12.237 1.00 24.70 43 SER C N 1
ATOM 2317 C CA . SER C 1 43 ? 55.141 45.550 -12.008 1.00 26.70 43 SER C CA 1
ATOM 2318 C C . SER C 1 43 ? 56.581 46.046 -11.998 1.00 28.59 43 SER C C 1
ATOM 2319 O O . SER C 1 43 ? 57.492 45.340 -11.561 1.00 27.13 43 SER C O 1
ATOM 2322 N N . LEU C 1 44 ? 56.776 47.263 -12.501 1.00 28.81 44 LEU C N 1
ATOM 2323 C CA . LEU C 1 44 ? 58.098 47.885 -12.536 1.00 31.71 44 LEU C CA 1
ATOM 2324 C C . LEU C 1 44 ? 58.009 49.153 -11.695 1.00 32.18 44 LEU C C 1
ATOM 2325 O O . LEU C 1 44 ? 58.854 49.416 -10.842 1.00 32.02 44 LEU C O 1
ATOM 2330 N N . LYS C 1 45 ? 56.964 49.932 -11.960 1.00 33.26 45 LYS C N 1
ATOM 2331 C CA . LYS C 1 45 ? 56.681 51.172 -11.250 1.00 34.82 45 LYS C CA 1
ATOM 2332 C C . LYS C 1 45 ? 55.209 51.472 -11.507 1.00 34.85 45 LYS C C 1
ATOM 2333 O O . LYS C 1 45 ? 54.600 50.874 -12.392 1.00 35.31 45 LYS C O 1
ATOM 2339 N N . PRO C 1 46 ? 54.610 52.391 -10.735 1.00 35.07 46 PRO C N 1
ATOM 2340 C CA . PRO C 1 46 ? 53.191 52.703 -10.947 1.00 34.69 46 PRO C CA 1
ATOM 2341 C C . PRO C 1 46 ? 52.834 52.962 -12.415 1.00 35.40 46 PRO C C 1
ATOM 2342 O O . PRO C 1 46 ? 53.466 53.778 -13.085 1.00 36.12 46 PRO C O 1
ATOM 2346 N N . GLY C 1 47 ? 51.826 52.249 -12.907 1.00 34.97 47 GLY C N 1
ATOM 2347 C CA . GLY C 1 47 ? 51.397 52.423 -14.281 1.00 35.32 47 GLY C CA 1
ATOM 2348 C C . GLY C 1 47 ? 52.129 51.577 -15.300 1.00 35.57 47 GLY C C 1
ATOM 2349 O O . GLY C 1 47 ? 51.745 51.546 -16.465 1.00 36.45 47 GLY C O 1
ATOM 2350 N N . LEU C 1 48 ? 53.181 50.886 -14.877 1.00 35.19 48 LEU C N 1
ATOM 2351 C CA . LEU C 1 48 ? 53.948 50.048 -15.794 1.00 35.20 48 LEU C CA 1
ATOM 2352 C C . LEU C 1 48 ? 54.181 48.663 -15.177 1.00 34.08 48 LEU C C 1
ATOM 2353 O O . LEU C 1 48 ? 54.879 48.535 -14.173 1.00 33.45 48 LEU C O 1
ATOM 2358 N N . PRO C 1 49 ? 53.586 47.611 -15.764 1.00 32.65 49 PRO C N 1
ATOM 2359 C CA . PRO C 1 49 ? 52.726 47.664 -16.949 1.00 32.00 49 PRO C CA 1
ATOM 2360 C C . PRO C 1 49 ? 51.306 48.029 -16.546 1.00 30.98 49 PRO C C 1
ATOM 2361 O O . PRO C 1 49 ? 50.918 47.881 -15.383 1.00 30.20 49 PRO C O 1
ATOM 2365 N N . ALA C 1 50 ? 50.529 48.493 -17.516 1.00 30.42 50 ALA C N 1
ATOM 2366 C CA . ALA C 1 50 ? 49.148 48.882 -17.271 1.00 29.41 50 ALA C CA 1
ATOM 2367 C C . ALA C 1 50 ? 48.218 47.680 -17.354 1.00 28.52 50 ALA C C 1
ATOM 2368 O O . ALA C 1 50 ? 48.523 46.688 -18.019 1.00 29.15 50 ALA C O 1
ATOM 2370 N N . PHE C 1 51 ? 47.082 47.784 -16.674 1.00 27.41 51 PHE C N 1
ATOM 2371 C CA . PHE C 1 51 ? 46.076 46.736 -16.677 1.00 27.71 51 PHE C CA 1
ATOM 2372 C C . PHE C 1 51 ? 45.723 46.406 -18.122 1.00 29.33 51 PHE C C 1
ATOM 2373 O O . PHE C 1 51 ? 45.694 45.242 -18.517 1.00 28.51 51 PHE C O 1
ATOM 2381 N N . GLN C 1 52 ? 45.466 47.450 -18.907 1.00 30.95 52 GLN C N 1
ATOM 2382 C CA . GLN C 1 52 ? 45.101 47.297 -20.313 1.00 32.42 52 GLN C CA 1
ATOM 2383 C C . GLN C 1 52 ? 46.125 46.540 -21.148 1.00 31.30 52 GLN C C 1
ATOM 2384 O O . GLN C 1 52 ? 45.766 45.649 -21.918 1.00 32.42 52 GLN C O 1
ATOM 2390 N N . ASP C 1 53 ? 47.397 46.896 -21.008 1.00 32.34 53 ASP C N 1
ATOM 2391 C CA . ASP C 1 53 ? 48.450 46.222 -21.762 1.00 34.13 53 ASP C CA 1
ATOM 2392 C C . ASP C 1 53 ? 48.530 44.730 -21.425 1.00 32.73 53 ASP C C 1
ATOM 2393 O O . ASP C 1 53 ? 48.657 43.884 -22.309 1.00 32.59 53 ASP C O 1
ATOM 2398 N N . THR C 1 54 ? 48.450 44.413 -20.141 1.00 30.54 54 THR C N 1
ATOM 2399 C CA . THR C 1 54 ? 48.528 43.028 -19.699 1.00 28.86 54 THR C CA 1
ATOM 2400 C C . THR C 1 54 ? 47.325 42.212 -20.164 1.00 28.07 54 THR C C 1
ATOM 2401 O O . THR C 1 54 ? 47.482 41.094 -20.646 1.00 27.29 54 THR C O 1
ATOM 2405 N N . ALA C 1 55 ? 46.128 42.776 -20.024 1.00 27.88 55 ALA C N 1
ATOM 2406 C CA . ALA C 1 55 ? 44.909 42.094 -20.441 1.00 28.25 55 ALA C CA 1
ATOM 2407 C C . ALA C 1 55 ? 44.916 41.844 -21.946 1.00 29.24 55 ALA C C 1
ATOM 2408 O O . ALA C 1 55 ? 44.484 40.790 -22.410 1.00 28.84 55 ALA C O 1
ATOM 2410 N N . ALA C 1 56 ? 45.413 42.812 -22.709 1.00 28.66 56 ALA C N 1
ATOM 2411 C CA . ALA C 1 56 ? 45.467 42.670 -24.160 1.00 28.56 56 ALA C CA 1
ATOM 2412 C C . ALA C 1 56 ? 46.347 41.487 -24.559 1.00 29.06 56 ALA C C 1
ATOM 2413 O O . ALA C 1 56 ? 45.962 40.678 -25.401 1.00 29.41 56 ALA C O 1
ATOM 2415 N N . VAL C 1 57 ? 47.527 41.382 -23.952 1.00 29.02 57 VAL C N 1
ATOM 2416 C CA . VAL C 1 57 ? 48.443 40.282 -24.256 1.00 29.53 57 VAL C CA 1
ATOM 2417 C C . VAL C 1 57 ? 47.831 38.919 -23.921 1.00 29.82 57 VAL C C 1
ATOM 2418 O O . VAL C 1 57 ? 47.883 37.994 -24.731 1.00 30.01 57 VAL C O 1
ATOM 2422 N N . LEU C 1 58 ? 47.249 38.791 -22.732 1.00 28.51 58 LEU C N 1
ATOM 2423 C CA . LEU C 1 58 ? 46.630 37.531 -22.335 1.00 28.97 58 LEU C CA 1
ATOM 2424 C C . LEU C 1 58 ? 45.474 37.142 -23.253 1.00 30.10 58 LEU C C 1
ATOM 2425 O O . LEU C 1 58 ? 45.286 35.963 -23.567 1.00 29.58 58 LEU C O 1
ATOM 2430 N N . ALA C 1 59 ? 44.701 38.136 -23.685 1.00 30.33 59 ALA C N 1
ATOM 2431 C CA . ALA C 1 59 ? 43.562 37.892 -24.562 1.00 30.22 59 ALA C CA 1
ATOM 2432 C C . ALA C 1 59 ? 44.023 37.278 -25.883 1.00 30.59 59 ALA C C 1
ATOM 2433 O O . ALA C 1 59 ? 43.317 36.475 -26.494 1.00 32.31 59 ALA C O 1
ATOM 2435 N N . GLU C 1 60 ? 45.223 37.654 -26.300 1.00 30.81 60 GLU C N 1
ATOM 2436 C CA . GLU C 1 60 ? 45.817 37.184 -27.543 1.00 33.21 60 GLU C CA 1
ATOM 2437 C C . GLU C 1 60 ? 46.488 35.812 -27.435 1.00 33.75 60 GLU C C 1
ATOM 2438 O O . GLU C 1 60 ? 46.610 35.097 -28.429 1.00 33.22 60 GLU C O 1
ATOM 2444 N N . GLU C 1 61 ? 46.910 35.434 -26.232 1.00 31.51 61 GLU C N 1
ATOM 2445 C CA . GLU C 1 61 ? 47.600 34.159 -26.056 1.00 30.76 61 GLU C CA 1
ATOM 2446 C C . GLU C 1 61 ? 46.783 33.070 -25.379 1.00 30.46 61 GLU C C 1
ATOM 2447 O O . GLU C 1 61 ? 47.191 31.909 -25.349 1.00 31.73 61 GLU C O 1
ATOM 2453 N N . MET C 1 62 ? 45.628 33.441 -24.848 1.00 30.32 62 MET C N 1
ATOM 2454 C CA . MET C 1 62 ? 44.780 32.500 -24.136 1.00 30.46 62 MET C CA 1
ATOM 2455 C C . MET C 1 62 ? 43.357 32.462 -24.685 1.00 30.50 62 MET C C 1
ATOM 2456 O O . MET C 1 62 ? 42.810 33.490 -25.067 1.00 31.89 62 MET C O 1
ATOM 2461 N N . ALA C 1 63 ? 42.760 31.276 -24.719 1.00 29.74 63 ALA C N 1
ATOM 2462 C CA . ALA C 1 63 ? 41.389 31.137 -25.184 1.00 30.44 63 ALA C CA 1
ATOM 2463 C C . ALA C 1 63 ? 40.484 31.464 -23.998 1.00 31.21 63 ALA C C 1
ATOM 2464 O O . ALA C 1 63 ? 40.324 30.653 -23.082 1.00 31.20 63 ALA C O 1
ATOM 2466 N N . VAL C 1 64 ? 39.902 32.659 -24.012 1.00 31.01 64 VAL C N 1
ATOM 2467 C CA . VAL C 1 64 ? 39.027 33.088 -22.933 1.00 31.19 64 VAL C CA 1
ATOM 2468 C C . VAL C 1 64 ? 37.558 32.806 -23.234 1.00 32.31 64 VAL C C 1
ATOM 2469 O O . VAL C 1 64 ? 37.016 33.231 -24.255 1.00 32.89 64 VAL C O 1
ATOM 2473 N N . GLU C 1 65 ? 36.926 32.098 -22.310 1.00 31.73 65 GLU C N 1
ATOM 2474 C CA . GLU C 1 65 ? 35.531 31.698 -22.406 1.00 32.34 65 GLU C CA 1
ATOM 2475 C C . GLU C 1 65 ? 34.608 32.627 -21.622 1.00 32.75 65 GLU C C 1
ATOM 2476 O O . GLU C 1 65 ? 33.477 32.898 -22.033 1.00 32.15 65 GLU C O 1
ATOM 2482 N N . LYS C 1 66 ? 35.097 33.114 -20.488 1.00 31.16 66 LYS C N 1
ATOM 2483 C CA . LYS C 1 66 ? 34.310 33.995 -19.638 1.00 31.50 66 LYS C CA 1
ATOM 2484 C C . LYS C 1 66 ? 35.226 34.940 -18.876 1.00 31.57 66 LYS C C 1
ATOM 2485 O O . LYS C 1 66 ? 36.356 34.581 -18.542 1.00 30.68 66 LYS C O 1
ATOM 2491 N N . VAL C 1 67 ? 34.733 36.148 -18.612 1.00 30.54 67 VAL C N 1
ATOM 2492 C CA . VAL C 1 67 ? 35.492 37.154 -17.880 1.00 28.20 67 VAL C CA 1
ATOM 2493 C C . VAL C 1 67 ? 34.681 37.590 -16.666 1.00 29.09 67 VAL C C 1
ATOM 2494 O O . VAL C 1 67 ? 33.471 37.802 -16.756 1.00 28.43 67 VAL C O 1
ATOM 2498 N N . ILE C 1 68 ? 35.349 37.709 -15.523 1.00 29.04 68 ILE C N 1
ATOM 2499 C CA . ILE C 1 68 ? 34.681 38.116 -14.294 1.00 28.56 68 ILE C CA 1
ATOM 2500 C C . ILE C 1 68 ? 35.384 39.327 -13.693 1.00 28.29 68 ILE C C 1
ATOM 2501 O O . ILE C 1 68 ? 36.613 39.372 -13.619 1.00 28.32 68 ILE C O 1
ATOM 2506 N N . ALA C 1 69 ? 34.597 40.312 -13.274 1.00 27.37 69 ALA C N 1
ATOM 2507 C CA . ALA C 1 69 ? 35.141 41.525 -12.674 1.00 26.42 69 ALA C CA 1
ATOM 2508 C C . ALA C 1 69 ? 34.204 41.986 -11.576 1.00 24.97 69 ALA C C 1
ATOM 2509 O O . ALA C 1 69 ? 33.098 41.474 -11.438 1.00 25.56 69 ALA C O 1
ATOM 2511 N N . ALA C 1 70 ? 34.653 42.952 -10.788 1.00 24.00 70 ALA C N 1
ATOM 2512 C CA . ALA C 1 70 ? 33.831 43.464 -9.706 1.00 24.62 70 ALA C CA 1
ATOM 2513 C C . ALA C 1 70 ? 32.983 44.625 -10.209 1.00 24.76 70 ALA C C 1
ATOM 2514 O O . ALA C 1 70 ? 33.463 45.477 -10.957 1.00 25.31 70 ALA C O 1
ATOM 2516 N N . ALA C 1 71 ? 31.723 44.649 -9.793 1.00 25.99 71 ALA C N 1
ATOM 2517 C CA . ALA C 1 71 ? 30.797 45.703 -10.190 1.00 28.21 71 ALA C CA 1
ATOM 2518 C C . ALA C 1 71 ? 31.355 47.092 -9.863 1.00 29.49 71 ALA C C 1
ATOM 2519 O O . ALA C 1 71 ? 31.121 48.045 -10.602 1.00 28.33 71 ALA C O 1
ATOM 2521 N N . GLU C 1 72 ? 32.100 47.197 -8.764 1.00 29.37 72 GLU C N 1
ATOM 2522 C CA . GLU C 1 72 ? 32.685 48.472 -8.350 1.00 29.05 72 GLU C CA 1
ATOM 2523 C C . GLU C 1 72 ? 33.545 49.113 -9.431 1.00 30.46 72 GLU C C 1
ATOM 2524 O O . GLU C 1 72 ? 33.785 50.324 -9.402 1.00 30.98 72 GLU C O 1
ATOM 2530 N N . ILE C 1 73 ? 34.023 48.314 -10.381 1.00 29.14 73 ILE C N 1
ATOM 2531 C CA . ILE C 1 73 ? 34.874 48.858 -11.430 1.00 29.34 73 ILE C CA 1
ATOM 2532 C C . ILE C 1 73 ? 34.125 49.834 -12.340 1.00 31.00 73 ILE C C 1
ATOM 2533 O O . ILE C 1 73 ? 34.730 50.731 -12.927 1.00 31.09 73 ILE C O 1
ATOM 2538 N N . LYS C 1 74 ? 32.813 49.653 -12.453 1.00 31.61 74 LYS C N 1
ATOM 2539 C CA . LYS C 1 74 ? 31.986 50.518 -13.293 1.00 34.48 74 LYS C CA 1
ATOM 2540 C C . LYS C 1 74 ? 31.808 51.882 -12.641 1.00 35.96 74 LYS C C 1
ATOM 2541 O O . LYS C 1 74 ? 31.618 52.888 -13.324 1.00 36.10 74 LYS C O 1
ATOM 2547 N N . ALA C 1 75 ? 31.864 51.903 -11.316 1.00 36.87 75 ALA C N 1
ATOM 2548 C CA . ALA C 1 75 ? 31.688 53.138 -10.569 1.00 39.42 75 ALA C CA 1
ATOM 2549 C C . ALA C 1 75 ? 32.957 53.961 -10.417 1.00 40.17 75 ALA C C 1
ATOM 2550 O O . ALA C 1 75 ? 32.933 55.175 -10.605 1.00 42.12 75 ALA C O 1
ATOM 2552 N N . SER C 1 76 ? 34.065 53.303 -10.095 1.00 40.69 76 SER C N 1
ATOM 2553 C CA . SER C 1 76 ? 35.325 54.004 -9.861 1.00 40.40 76 SER C CA 1
ATOM 2554 C C . SER C 1 76 ? 36.392 53.919 -10.941 1.00 39.91 76 SER C C 1
ATOM 2555 O O . SER C 1 76 ? 37.453 54.524 -10.798 1.00 40.60 76 SER C O 1
ATOM 2558 N N . ASN C 1 77 ? 36.131 53.187 -12.017 1.00 38.92 77 ASN C N 1
ATOM 2559 C CA . ASN C 1 77 ? 37.139 53.031 -13.060 1.00 39.05 77 ASN C CA 1
ATOM 2560 C C . ASN C 1 77 ? 36.486 52.786 -14.416 1.00 40.11 77 ASN C C 1
ATOM 2561 O O . ASN C 1 77 ? 36.794 51.804 -15.095 1.00 39.57 77 ASN C O 1
ATOM 2566 N N . GLN C 1 78 ? 35.589 53.684 -14.807 1.00 41.59 78 GLN C N 1
ATOM 2567 C CA . GLN C 1 78 ? 34.869 53.564 -16.070 1.00 44.24 78 GLN C CA 1
ATOM 2568 C C . GLN C 1 78 ? 35.790 53.376 -17.270 1.00 42.62 78 GLN C C 1
ATOM 2569 O O . GLN C 1 78 ? 35.448 52.672 -18.218 1.00 42.24 78 GLN C O 1
ATOM 2575 N N . GLU C 1 79 ? 36.959 54.001 -17.228 1.00 42.89 79 GLU C N 1
ATOM 2576 C CA . GLU C 1 79 ? 37.900 53.880 -18.331 1.00 44.22 79 GLU C CA 1
ATOM 2577 C C . GLU C 1 79 ? 38.297 52.422 -18.573 1.00 42.36 79 GLU C C 1
ATOM 2578 O O . GLU C 1 79 ? 38.180 51.913 -19.688 1.00 42.21 79 GLU C O 1
ATOM 2584 N N . ASN C 1 80 ? 38.765 51.746 -17.529 1.00 39.59 80 ASN C N 1
ATOM 2585 C CA . ASN C 1 80 ? 39.169 50.354 -17.672 1.00 37.04 80 ASN C CA 1
ATOM 2586 C C . ASN C 1 80 ? 37.971 49.441 -17.865 1.00 35.66 80 ASN C C 1
ATOM 2587 O O . ASN C 1 80 ? 38.057 48.438 -18.575 1.00 33.98 80 ASN C O 1
ATOM 2592 N N . ALA C 1 81 ? 36.850 49.799 -17.249 1.00 36.31 81 ALA C N 1
ATOM 2593 C CA . ALA C 1 81 ? 35.631 49.011 -17.382 1.00 38.21 81 ALA C CA 1
ATOM 2594 C C . ALA C 1 81 ? 35.214 48.942 -18.855 1.00 39.80 81 ALA C C 1
ATOM 2595 O O . ALA C 1 81 ? 34.883 47.870 -19.364 1.00 39.25 81 ALA C O 1
ATOM 2597 N N . LYS C 1 82 ? 35.233 50.084 -19.540 1.00 41.15 82 LYS C N 1
ATOM 2598 C CA . LYS C 1 82 ? 34.860 50.114 -20.955 1.00 42.94 82 LYS C CA 1
ATOM 2599 C C . LYS C 1 82 ? 35.851 49.304 -21.779 1.00 40.98 82 LYS C C 1
ATOM 2600 O O . LYS C 1 82 ? 35.467 48.593 -22.710 1.00 41.14 82 LYS C O 1
ATOM 2606 N N . PHE C 1 83 ? 37.129 49.417 -21.432 1.00 40.56 83 PHE C N 1
ATOM 2607 C CA . PHE C 1 83 ? 38.177 48.681 -22.129 1.00 39.61 83 PHE C CA 1
ATOM 2608 C C . PHE C 1 83 ? 37.843 47.194 -22.142 1.00 39.51 83 PHE C C 1
ATOM 2609 O O . PHE C 1 83 ? 37.837 46.548 -23.193 1.00 38.18 83 PHE C O 1
ATOM 2617 N N . LEU C 1 84 ? 37.564 46.668 -20.954 1.00 39.58 84 LEU C N 1
ATOM 2618 C CA . LEU C 1 84 ? 37.241 45.259 -20.765 1.00 40.59 84 LEU C CA 1
ATOM 2619 C C . LEU C 1 84 ? 36.053 44.810 -21.615 1.00 41.07 84 LEU C C 1
ATOM 2620 O O . LEU C 1 84 ? 36.083 43.736 -22.221 1.00 41.07 84 LEU C O 1
ATOM 2625 N N . GLU C 1 85 ? 35.008 45.632 -21.656 1.00 41.62 85 GLU C N 1
ATOM 2626 C CA . GLU C 1 85 ? 33.812 45.322 -22.433 1.00 42.60 85 GLU C CA 1
ATOM 2627 C C . GLU C 1 85 ? 34.133 45.202 -23.923 1.00 41.88 85 GLU C C 1
ATOM 2628 O O . GLU C 1 85 ? 33.619 44.320 -24.609 1.00 42.05 85 GLU C O 1
ATOM 2634 N N . ASN C 1 86 ? 34.987 46.094 -24.414 1.00 42.15 86 ASN C N 1
ATOM 2635 C CA . ASN C 1 86 ? 35.376 46.097 -25.821 1.00 42.44 86 ASN C CA 1
ATOM 2636 C C . ASN C 1 86 ? 36.357 44.988 -26.180 1.00 42.11 86 ASN C C 1
ATOM 2637 O O . ASN C 1 86 ? 36.212 44.343 -27.220 1.00 41.49 86 ASN C O 1
ATOM 2642 N N . LEU C 1 87 ? 37.354 44.762 -25.327 1.00 40.37 87 LEU C N 1
ATOM 2643 C CA . LEU C 1 87 ? 38.332 43.714 -25.599 1.00 39.36 87 LEU C CA 1
ATOM 2644 C C . LEU C 1 87 ? 37.667 42.345 -25.662 1.00 38.98 87 LEU C C 1
ATOM 2645 O O . LEU C 1 87 ? 37.983 41.543 -26.535 1.00 39.30 87 LEU C O 1
ATOM 2650 N N . PHE C 1 88 ? 36.737 42.084 -24.749 1.00 39.99 88 PHE C N 1
ATOM 2651 C CA . PHE C 1 88 ? 36.051 40.796 -24.718 1.00 41.74 88 PHE C CA 1
ATOM 2652 C C . PHE C 1 88 ? 34.602 40.871 -25.196 1.00 43.97 88 PHE C C 1
ATOM 2653 O O . PHE C 1 88 ? 33.682 40.413 -24.515 1.00 43.42 88 PHE C O 1
ATOM 2661 N N . SER C 1 89 ? 34.416 41.435 -26.386 1.00 47.25 89 SER C N 1
ATOM 2662 C CA . SER C 1 89 ? 33.094 41.593 -26.988 1.00 49.55 89 SER C CA 1
ATOM 2663 C C . SER C 1 89 ? 32.357 40.269 -27.116 1.00 50.88 89 SER C C 1
ATOM 2664 O O . SER C 1 89 ? 31.200 40.144 -26.718 1.00 51.42 89 SER C O 1
ATOM 2667 N N . GLU C 1 90 ? 33.043 39.284 -27.681 1.00 52.39 90 GLU C N 1
ATOM 2668 C CA . GLU C 1 90 ? 32.470 37.967 -27.913 1.00 54.54 90 GLU C CA 1
ATOM 2669 C C . GLU C 1 90 ? 32.260 37.110 -26.668 1.00 53.96 90 GLU C C 1
ATOM 2670 O O . GLU C 1 90 ? 31.417 36.213 -26.667 1.00 55.21 90 GLU C O 1
ATOM 2676 N N . GLN C 1 91 ? 33.012 37.380 -25.608 1.00 52.42 91 GLN C N 1
ATOM 2677 C CA . GLN C 1 91 ? 32.882 36.583 -24.397 1.00 51.22 91 GLN C CA 1
ATOM 2678 C C . GLN C 1 91 ? 31.870 37.112 -23.387 1.00 50.31 91 GLN C C 1
ATOM 2679 O O . GLN C 1 91 ? 31.466 38.277 -23.427 1.00 50.72 91 GLN C O 1
ATOM 2685 N N . GLU C 1 92 ? 31.465 36.223 -22.486 1.00 47.99 92 GLU C N 1
ATOM 2686 C CA . GLU C 1 92 ? 30.518 36.536 -21.428 1.00 46.82 92 GLU C CA 1
ATOM 2687 C C . GLU C 1 92 ? 31.254 37.304 -20.329 1.00 43.75 92 GLU C C 1
ATOM 2688 O O . GLU C 1 92 ? 32.322 36.883 -19.893 1.00 41.86 92 GLU C O 1
ATOM 2694 N N . ILE C 1 93 ? 30.695 38.428 -19.891 1.00 41.36 93 ILE C N 1
ATOM 2695 C CA . ILE C 1 93 ? 31.319 39.219 -18.829 1.00 39.51 93 ILE C CA 1
ATOM 2696 C C . ILE C 1 93 ? 30.393 39.302 -17.626 1.00 38.18 93 ILE C C 1
ATOM 2697 O O . ILE C 1 93 ? 29.332 39.916 -17.695 1.00 40.19 93 ILE C O 1
ATOM 2702 N N . GLU C 1 94 ? 30.789 38.684 -16.521 1.00 35.59 94 GLU C N 1
ATOM 2703 C CA . GLU C 1 94 ? 29.962 38.705 -15.322 1.00 34.16 94 GLU C CA 1
ATOM 2704 C C . GLU C 1 94 ? 30.500 39.633 -14.236 1.00 31.99 94 GLU C C 1
ATOM 2705 O O . GLU C 1 94 ? 31.702 39.645 -13.947 1.00 29.18 94 GLU C O 1
ATOM 2711 N N . TYR C 1 95 ? 29.600 40.416 -13.642 1.00 29.39 95 TYR C N 1
ATOM 2712 C CA . TYR C 1 95 ? 29.976 41.342 -12.577 1.00 28.80 95 TYR C CA 1
ATOM 2713 C C . TYR C 1 95 ? 29.471 40.853 -11.235 1.00 27.62 95 TYR C C 1
ATOM 2714 O O . TYR C 1 95 ? 28.294 40.548 -11.071 1.00 27.71 95 TYR C O 1
ATOM 2723 N N . LEU C 1 96 ? 30.379 40.781 -10.274 1.00 27.90 96 LEU C N 1
ATOM 2724 C CA . LEU C 1 96 ? 30.042 40.340 -8.932 1.00 27.00 96 LEU C CA 1
ATOM 2725 C C . LEU C 1 96 ? 30.522 41.448 -8.016 1.00 26.04 96 LEU C C 1
ATOM 2726 O O . LEU C 1 96 ? 31.209 42.364 -8.461 1.00 25.55 96 LEU C O 1
ATOM 2731 N N . SER C 1 97 ? 30.160 41.375 -6.742 1.00 24.82 97 SER C N 1
ATOM 2732 C CA . SER C 1 97 ? 30.630 42.375 -5.797 1.00 25.05 97 SER C CA 1
ATOM 2733 C C . SER C 1 97 ? 32.119 42.104 -5.626 1.00 25.48 97 SER C C 1
ATOM 2734 O O . SER C 1 97 ? 32.572 40.970 -5.791 1.00 24.88 97 SER C O 1
ATOM 2737 N N . HIS C 1 98 ? 32.886 43.139 -5.310 1.00 23.80 98 HIS C N 1
ATOM 2738 C CA . HIS C 1 98 ? 34.314 42.965 -5.115 1.00 23.47 98 HIS C CA 1
ATOM 2739 C C . HIS C 1 98 ? 34.603 41.886 -4.067 1.00 23.93 98 HIS C C 1
ATOM 2740 O O . HIS C 1 98 ? 35.577 41.154 -4.195 1.00 23.55 98 HIS C O 1
ATOM 2747 N N . GLU C 1 99 ? 33.755 41.785 -3.044 1.00 25.66 99 GLU C N 1
ATOM 2748 C CA . GLU C 1 99 ? 33.946 40.790 -1.985 1.00 30.47 99 GLU C CA 1
ATOM 2749 C C . GLU C 1 99 ? 33.851 39.363 -2.516 1.00 30.25 99 GLU C C 1
ATOM 2750 O O . GLU C 1 99 ? 34.651 38.505 -2.144 1.00 28.77 99 GLU C O 1
ATOM 2756 N N . GLU C 1 100 ? 32.867 39.113 -3.377 1.00 30.09 100 GLU C N 1
ATOM 2757 C CA . GLU C 1 100 ? 32.700 37.792 -3.968 1.00 31.33 100 GLU C CA 1
ATOM 2758 C C . GLU C 1 100 ? 33.835 37.545 -4.943 1.00 29.66 100 GLU C C 1
ATOM 2759 O O . GLU C 1 100 ? 34.329 36.425 -5.058 1.00 29.35 100 GLU C O 1
ATOM 2765 N N . PHE C 1 101 ? 34.239 38.596 -5.651 1.00 25.75 101 PHE C N 1
ATOM 2766 C CA . PHE C 1 101 ? 35.329 38.494 -6.606 1.00 24.88 101 PHE C CA 1
ATOM 2767 C C . PHE C 1 101 ? 36.549 37.922 -5.885 1.00 25.86 101 PHE C C 1
ATOM 2768 O O . PHE C 1 101 ? 37.155 36.957 -6.349 1.00 24.83 101 PHE C O 1
ATOM 2776 N N . LYS C 1 102 ? 36.897 38.520 -4.746 1.00 25.30 102 LYS C N 1
ATOM 2777 C CA . LYS C 1 102 ? 38.049 38.071 -3.970 1.00 28.85 102 LYS C CA 1
ATOM 2778 C C . LYS C 1 102 ? 37.977 36.602 -3.555 1.00 27.63 102 LYS C C 1
ATOM 2779 O O . LYS C 1 102 ? 38.989 35.908 -3.563 1.00 30.00 102 LYS C O 1
ATOM 2785 N N . LEU C 1 103 ? 36.790 36.126 -3.198 1.00 28.86 103 LEU C N 1
ATOM 2786 C CA . LEU C 1 103 ? 36.641 34.735 -2.791 1.00 30.03 103 LEU C CA 1
ATOM 2787 C C . LEU C 1 103 ? 36.944 33.808 -3.962 1.00 29.63 103 LEU C C 1
ATOM 2788 O O . LEU C 1 103 ? 37.523 32.735 -3.783 1.00 27.66 103 LEU C O 1
ATOM 2793 N N . LEU C 1 104 ? 36.568 34.230 -5.164 1.00 28.45 104 LEU C N 1
ATOM 2794 C CA . LEU C 1 104 ? 36.821 33.418 -6.345 1.00 28.65 104 LEU C CA 1
ATOM 2795 C C . LEU C 1 104 ? 38.301 33.337 -6.701 1.00 25.96 104 LEU C C 1
ATOM 2796 O O . LEU C 1 104 ? 38.735 32.359 -7.310 1.00 26.11 104 LEU C O 1
ATOM 2801 N N . THR C 1 105 ? 39.081 34.351 -6.327 1.00 24.10 105 THR C N 1
ATOM 2802 C CA . THR C 1 105 ? 40.506 34.344 -6.648 1.00 23.63 105 THR C CA 1
ATOM 2803 C C . THR C 1 105 ? 41.257 33.199 -5.965 1.00 23.43 105 THR C C 1
ATOM 2804 O O . THR C 1 105 ? 42.353 32.833 -6.387 1.00 22.91 105 THR C O 1
ATOM 2808 N N . LYS C 1 106 ? 40.669 32.633 -4.918 1.00 24.88 106 LYS C N 1
ATOM 2809 C CA . LYS C 1 106 ? 41.308 31.540 -4.196 1.00 29.31 106 LYS C CA 1
ATOM 2810 C C . LYS C 1 106 ? 41.381 30.262 -5.026 1.00 30.25 106 LYS C C 1
ATOM 2811 O O . LYS C 1 106 ? 42.181 29.373 -4.739 1.00 28.94 106 LYS C O 1
ATOM 2817 N N . ASP C 1 107 ? 40.558 30.177 -6.066 1.00 32.38 107 ASP C N 1
ATOM 2818 C CA . ASP C 1 107 ? 40.554 29.001 -6.933 1.00 33.60 107 ASP C CA 1
ATOM 2819 C C . ASP C 1 107 ? 41.408 29.196 -8.175 1.00 32.43 107 ASP C C 1
ATOM 2820 O O . ASP C 1 107 ? 41.509 28.297 -9.008 1.00 33.70 107 ASP C O 1
ATOM 2825 N N . ALA C 1 108 ? 42.021 30.365 -8.304 1.00 29.67 108 ALA C N 1
ATOM 2826 C CA . ALA C 1 108 ? 42.839 30.661 -9.476 1.00 27.70 108 ALA C CA 1
ATOM 2827 C C . ALA C 1 108 ? 44.171 29.910 -9.503 1.00 27.47 108 ALA C C 1
ATOM 2828 O O . ALA C 1 108 ? 44.713 29.548 -8.457 1.00 25.10 108 ALA C O 1
ATOM 2830 N N . LYS C 1 109 ? 44.691 29.685 -10.710 1.00 24.49 109 LYS C N 1
ATOM 2831 C CA . LYS C 1 109 ? 45.963 29.000 -10.885 1.00 25.60 109 LYS C CA 1
ATOM 2832 C C . LYS C 1 109 ? 47.096 29.986 -10.642 1.00 24.99 109 LYS C C 1
ATOM 2833 O O . LYS C 1 109 ? 48.219 29.595 -10.347 1.00 24.14 109 LYS C O 1
ATOM 2839 N N . ALA C 1 110 ? 46.797 31.273 -10.770 1.00 24.19 110 ALA C N 1
ATOM 2840 C CA . ALA C 1 110 ? 47.802 32.307 -10.554 1.00 21.72 110 ALA C CA 1
ATOM 2841 C C . ALA C 1 110 ? 47.190 33.692 -10.581 1.00 22.93 110 ALA C C 1
ATOM 2842 O O . ALA C 1 110 ? 46.112 33.903 -11.152 1.00 21.43 110 ALA C O 1
ATOM 2844 N N . VAL C 1 111 ? 47.882 34.622 -9.931 1.00 22.93 111 VAL C N 1
ATOM 2845 C CA . VAL C 1 111 ? 47.487 36.019 -9.898 1.00 22.61 111 VAL C CA 1
ATOM 2846 C C . VAL C 1 111 ? 48.645 36.751 -10.550 1.00 23.53 111 VAL C C 1
ATOM 2847 O O . VAL C 1 111 ? 49.804 36.581 -10.150 1.00 22.42 111 VAL C O 1
ATOM 2851 N N . ILE C 1 112 ? 48.343 37.541 -11.575 1.00 22.77 112 ILE C N 1
ATOM 2852 C CA . ILE C 1 112 ? 49.370 38.307 -12.263 1.00 22.62 112 ILE C CA 1
ATOM 2853 C C . ILE C 1 112 ? 49.251 39.745 -11.775 1.00 23.70 112 ILE C C 1
ATOM 2854 O O . ILE C 1 112 ? 48.243 40.414 -12.015 1.00 22.83 112 ILE C O 1
ATOM 2859 N N . ARG C 1 113 ? 50.276 40.215 -11.077 1.00 23.68 113 ARG C N 1
ATOM 2860 C CA . ARG C 1 113 ? 50.263 41.564 -10.546 1.00 25.13 113 ARG C CA 1
ATOM 2861 C C . ARG C 1 113 ? 50.819 42.555 -11.562 1.00 24.85 113 ARG C C 1
ATOM 2862 O O . ARG C 1 113 ? 51.919 42.374 -12.086 1.00 25.27 113 ARG C O 1
ATOM 2870 N N . THR C 1 114 ? 50.048 43.602 -11.838 1.00 24.50 114 THR C N 1
ATOM 2871 C CA . THR C 1 114 ? 50.470 44.628 -12.788 1.00 25.16 114 THR C CA 1
ATOM 2872 C C . THR C 1 114 ? 50.857 45.868 -11.992 1.00 26.54 114 THR C C 1
ATOM 2873 O O . THR C 1 114 ? 50.819 45.854 -10.759 1.00 25.93 114 THR C O 1
ATOM 2877 N N . GLY C 1 115 ? 51.237 46.935 -12.690 1.00 27.25 115 GLY C N 1
ATOM 2878 C CA . GLY C 1 115 ? 51.600 48.160 -12.001 1.00 27.21 115 GLY C CA 1
ATOM 2879 C C . GLY C 1 115 ? 50.431 49.134 -11.934 1.00 28.62 115 GLY C C 1
ATOM 2880 O O . GLY C 1 115 ? 50.608 50.294 -11.555 1.00 29.23 115 GLY C O 1
ATOM 2881 N N . GLU C 1 116 ? 49.234 48.661 -12.283 1.00 27.34 116 GLU C N 1
ATOM 2882 C CA . GLU C 1 116 ? 48.040 49.509 -12.294 1.00 27.67 116 GLU C CA 1
ATOM 2883 C C . GLU C 1 116 ? 47.694 50.122 -10.942 1.00 27.84 116 GLU C C 1
ATOM 2884 O O . GLU C 1 116 ? 47.460 49.413 -9.961 1.00 26.54 116 GLU C O 1
ATOM 2890 N N . PHE C 1 117 ? 47.643 51.451 -10.905 1.00 28.88 117 PHE C N 1
ATOM 2891 C CA . PHE C 1 117 ? 47.327 52.182 -9.682 1.00 30.29 117 PHE C CA 1
ATOM 2892 C C . PHE C 1 117 ? 45.945 52.835 -9.698 1.00 32.53 117 PHE C C 1
ATOM 2893 O O . PHE C 1 117 ? 45.781 53.966 -9.233 1.00 31.60 117 PHE C O 1
ATOM 2901 N N . THR C 1 118 ? 44.958 52.133 -10.245 1.00 32.29 118 THR C N 1
ATOM 2902 C CA . THR C 1 118 ? 43.594 52.642 -10.271 1.00 32.93 118 THR C CA 1
ATOM 2903 C C . THR C 1 118 ? 42.711 51.586 -9.613 1.00 31.94 118 THR C C 1
ATOM 2904 O O . THR C 1 118 ? 42.983 50.391 -9.715 1.00 32.65 118 THR C O 1
ATOM 2908 N N . PRO C 1 119 ? 41.645 52.019 -8.923 1.00 31.45 119 PRO C N 1
ATOM 2909 C CA . PRO C 1 119 ? 40.685 51.171 -8.208 1.00 30.11 119 PRO C CA 1
ATOM 2910 C C . PRO C 1 119 ? 39.986 50.072 -9.000 1.00 29.31 119 PRO C C 1
ATOM 2911 O O . PRO C 1 119 ? 39.532 50.281 -10.126 1.00 27.19 119 PRO C O 1
ATOM 2915 N N . TYR C 1 120 ? 39.907 48.899 -8.381 1.00 27.45 120 TYR C N 1
ATOM 2916 C CA . TYR C 1 120 ? 39.239 47.736 -8.954 1.00 25.88 120 TYR C CA 1
ATOM 2917 C C . TYR C 1 120 ? 39.625 47.315 -10.363 1.00 24.95 120 TYR C C 1
ATOM 2918 O O . TYR C 1 120 ? 38.802 46.758 -11.090 1.00 26.10 120 TYR C O 1
ATOM 2927 N N . ALA C 1 121 ? 40.865 47.571 -10.763 1.00 24.23 121 ALA C N 1
ATOM 2928 C CA . ALA C 1 121 ? 41.295 47.161 -12.090 1.00 24.02 121 ALA C CA 1
ATOM 2929 C C . ALA C 1 121 ? 41.781 45.712 -11.998 1.00 24.75 121 ALA C C 1
ATOM 2930 O O . ALA C 1 121 ? 42.973 45.439 -12.136 1.00 25.92 121 ALA C O 1
ATOM 2932 N N . ASN C 1 122 ? 40.847 44.797 -11.739 1.00 24.20 122 ASN C N 1
ATOM 2933 C CA . ASN C 1 122 ? 41.148 43.369 -11.633 1.00 25.17 122 ASN C CA 1
ATOM 2934 C C . ASN C 1 122 ? 40.121 42.576 -12.436 1.00 26.03 122 ASN C C 1
ATOM 2935 O O . ASN C 1 122 ? 38.990 43.020 -12.622 1.00 26.64 122 ASN C O 1
ATOM 2940 N N . CYS C 1 123 ? 40.510 41.394 -12.898 1.00 24.97 123 CYS C N 1
ATOM 2941 C CA . CYS C 1 123 ? 39.584 40.533 -13.619 1.00 26.14 123 CYS C CA 1
ATOM 2942 C C . CYS C 1 123 ? 40.070 39.082 -13.627 1.00 25.15 123 CYS C C 1
ATOM 2943 O O . CYS C 1 123 ? 41.265 38.805 -13.532 1.00 25.44 123 CYS C O 1
ATOM 2946 N N . ILE C 1 124 ? 39.121 38.161 -13.719 1.00 24.84 124 ILE C N 1
ATOM 2947 C CA . ILE C 1 124 ? 39.424 36.740 -13.760 1.00 25.70 124 ILE C CA 1
ATOM 2948 C C . ILE C 1 124 ? 39.103 36.246 -15.162 1.00 24.33 124 ILE C C 1
ATOM 2949 O O . ILE C 1 124 ? 38.006 36.479 -15.669 1.00 26.43 124 ILE C O 1
ATOM 2954 N N . LEU C 1 125 ? 40.070 35.598 -15.798 1.00 23.62 125 LEU C N 1
ATOM 2955 C CA . LEU C 1 125 ? 39.856 35.051 -17.132 1.00 24.78 125 LEU C CA 1
ATOM 2956 C C . LEU C 1 125 ? 39.653 33.542 -16.968 1.00 26.26 125 LEU C C 1
ATOM 2957 O O . LEU C 1 125 ? 40.486 32.854 -16.368 1.00 24.40 125 LEU C O 1
ATOM 2962 N N . GLN C 1 126 ? 38.526 33.044 -17.466 1.00 26.53 126 GLN C N 1
ATOM 2963 C CA . GLN C 1 126 ? 38.215 31.624 -17.386 1.00 26.57 126 GLN C CA 1
ATOM 2964 C C . GLN C 1 126 ? 38.549 30.999 -18.731 1.00 27.50 126 GLN C C 1
ATOM 2965 O O . GLN C 1 126 ? 38.015 31.410 -19.767 1.00 25.88 126 GLN C O 1
ATOM 2971 N N .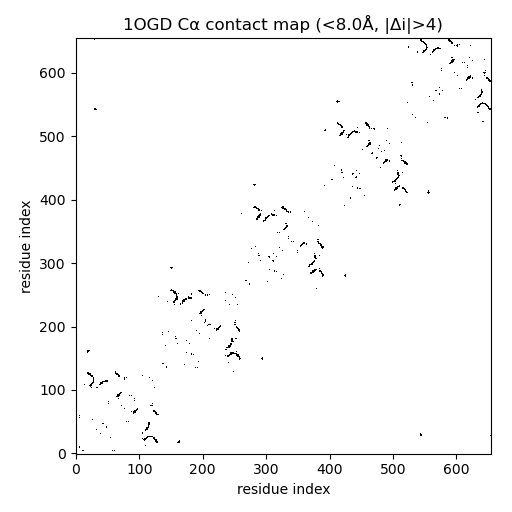 ALA C 1 127 ? 39.432 30.006 -18.704 1.00 26.40 127 ALA C N 1
ATOM 2972 C CA . ALA C 1 127 ? 39.886 29.321 -19.908 1.00 26.73 127 ALA C CA 1
ATOM 2973 C C . ALA C 1 127 ? 38.790 28.587 -20.667 1.00 26.50 127 ALA C C 1
ATOM 2974 O O . ALA C 1 127 ? 37.900 27.983 -20.075 1.00 25.69 127 ALA C O 1
ATOM 2976 N N . GLY C 1 128 ? 38.868 28.648 -21.992 1.00 28.49 128 GLY C N 1
ATOM 2977 C CA . GLY C 1 128 ? 37.895 27.954 -22.818 1.00 30.64 128 GLY C CA 1
ATOM 2978 C C . GLY C 1 128 ? 38.538 26.702 -23.385 1.00 32.09 128 GLY C C 1
ATOM 2979 O O . GLY C 1 128 ? 39.498 26.188 -22.812 1.00 31.40 128 GLY C O 1
ATOM 2980 N N . VAL C 1 129 ? 38.015 26.203 -24.503 1.00 34.55 129 VAL C N 1
ATOM 2981 C CA . VAL C 1 129 ? 38.564 25.004 -25.142 1.00 35.90 129 VAL C CA 1
ATOM 2982 C C . VAL C 1 129 ? 38.840 25.300 -26.611 1.00 37.40 129 VAL C C 1
ATOM 2983 O O . VAL C 1 129 ? 38.152 26.121 -27.219 1.00 36.86 129 VAL C O 1
ATOM 2987 N N . LEU C 1 130 ? 39.830 24.622 -27.183 1.00 37.39 130 LEU C N 1
ATOM 2988 C CA . LEU C 1 130 ? 40.175 24.831 -28.583 1.00 38.26 130 LEU C CA 1
ATOM 2989 C C . LEU C 1 130 ? 39.448 23.877 -29.531 1.00 37.89 130 LEU C C 1
ATOM 2990 O O . LEU C 1 130 ? 39.792 23.789 -30.707 1.00 39.39 130 LEU C O 1
ATOM 2995 N N . PHE C 1 131 ? 38.446 23.169 -29.020 1.00 37.99 131 PHE C N 1
ATOM 2996 C CA . PHE C 1 131 ? 37.680 22.228 -29.831 1.00 37.70 131 PHE C CA 1
ATOM 2997 C C . PHE C 1 131 ? 36.368 21.851 -29.151 1.00 38.98 131 PHE C C 1
ATOM 2998 O O . PHE C 1 131 ? 36.093 22.393 -28.061 1.00 39.14 131 PHE C O 1
ATOM 3007 N N . MET D 1 1 ? 68.217 -2.185 -20.172 1.00 30.75 1 MET D N 1
ATOM 3008 C CA . MET D 1 1 ? 66.839 -1.648 -20.363 1.00 30.83 1 MET D CA 1
ATOM 3009 C C . MET D 1 1 ? 65.790 -2.608 -19.837 1.00 31.53 1 MET D C 1
ATOM 3010 O O . MET D 1 1 ? 66.019 -3.814 -19.769 1.00 32.48 1 MET D O 1
ATOM 3015 N N . LYS D 1 2 ? 64.638 -2.060 -19.467 1.00 31.55 2 LYS D N 1
ATOM 3016 C CA . LYS D 1 2 ? 63.519 -2.847 -18.963 1.00 31.21 2 LYS D CA 1
ATOM 3017 C C . LYS D 1 2 ? 63.022 -3.688 -20.140 1.00 32.05 2 LYS D C 1
ATOM 3018 O O . LYS D 1 2 ? 62.784 -3.164 -21.224 1.00 32.21 2 LYS D O 1
ATOM 3024 N N . LYS D 1 3 ? 62.866 -4.989 -19.928 1.00 32.10 3 LYS D N 1
ATOM 3025 C CA . LYS D 1 3 ? 62.433 -5.876 -21.003 1.00 33.77 3 LYS D CA 1
ATOM 3026 C C . LYS D 1 3 ? 60.925 -6.001 -21.204 1.00 32.97 3 LYS D C 1
ATOM 3027 O O . LYS D 1 3 ? 60.457 -6.097 -22.336 1.00 33.50 3 LYS D O 1
ATOM 3033 N N . HIS D 1 4 ? 60.163 -5.987 -20.117 1.00 31.40 4 HIS D N 1
ATOM 3034 C CA . HIS D 1 4 ? 58.718 -6.149 -20.213 1.00 31.26 4 HIS D CA 1
ATOM 3035 C C . HIS D 1 4 ? 57.930 -4.949 -19.693 1.00 31.27 4 HIS D C 1
ATOM 3036 O O . HIS D 1 4 ? 58.475 -4.071 -19.019 1.00 31.99 4 HIS D O 1
ATOM 3043 N N . GLY D 1 5 ? 56.639 -4.926 -20.008 1.00 30.40 5 GLY D N 1
ATOM 3044 C CA . GLY D 1 5 ? 55.785 -3.844 -19.552 1.00 28.23 5 GLY D CA 1
ATOM 3045 C C . GLY D 1 5 ? 55.740 -2.623 -20.454 1.00 27.01 5 GLY D C 1
ATOM 3046 O O . GLY D 1 5 ? 56.334 -2.598 -21.531 1.00 25.89 5 GLY D O 1
ATOM 3047 N N . ILE D 1 6 ? 55.037 -1.596 -19.994 1.00 26.07 6 ILE D N 1
ATOM 3048 C CA . ILE D 1 6 ? 54.874 -0.363 -20.746 1.00 24.73 6 ILE D CA 1
ATOM 3049 C C . ILE D 1 6 ? 56.196 0.367 -20.974 1.00 24.92 6 ILE D C 1
ATOM 3050 O O . ILE D 1 6 ? 57.054 0.430 -20.090 1.00 23.78 6 ILE D O 1
ATOM 3055 N N . LEU D 1 7 ? 56.361 0.912 -22.175 1.00 22.54 7 LEU D N 1
ATOM 3056 C CA . LEU D 1 7 ? 57.582 1.612 -22.546 1.00 22.46 7 LEU D CA 1
ATOM 3057 C C . LEU D 1 7 ? 57.834 2.946 -21.842 1.00 23.02 7 LEU D C 1
ATOM 3058 O O . LEU D 1 7 ? 58.980 3.279 -21.537 1.00 21.34 7 LEU D O 1
ATOM 3063 N N . ASN D 1 8 ? 56.776 3.713 -21.607 1.00 21.86 8 ASN D N 1
ATOM 3064 C CA . ASN D 1 8 ? 56.925 5.021 -20.974 1.00 23.49 8 ASN D CA 1
ATOM 3065 C C . ASN D 1 8 ? 57.348 4.912 -19.511 1.00 21.87 8 ASN D C 1
ATOM 3066 O O . ASN D 1 8 ? 56.676 4.269 -18.711 1.00 21.32 8 ASN D O 1
ATOM 3071 N N . SER D 1 9 ? 58.461 5.558 -19.176 1.00 21.80 9 SER D N 1
ATOM 3072 C CA . SER D 1 9 ? 58.995 5.513 -17.820 1.00 24.02 9 SER D CA 1
ATOM 3073 C C . SER D 1 9 ? 58.070 6.136 -16.783 1.00 25.20 9 SER D C 1
ATOM 3074 O O . SER D 1 9 ? 57.892 5.565 -15.709 1.00 27.10 9 SER D O 1
ATOM 3077 N N . HIS D 1 10 ? 57.475 7.290 -17.092 1.00 24.77 10 HIS D N 1
ATOM 3078 C CA . HIS D 1 10 ? 56.561 7.934 -16.146 1.00 22.91 10 HIS D CA 1
ATOM 3079 C C . HIS D 1 10 ? 55.373 7.018 -15.869 1.00 22.85 10 HIS D C 1
ATOM 3080 O O . HIS D 1 10 ? 54.960 6.848 -14.714 1.00 20.42 10 HIS D O 1
ATOM 3087 N N . LEU D 1 11 ? 54.819 6.435 -16.933 1.00 20.11 11 LEU D N 1
ATOM 3088 C CA . LEU D 1 11 ? 53.660 5.556 -16.799 1.00 19.79 11 LEU D CA 1
ATOM 3089 C C . LEU D 1 11 ? 53.963 4.260 -16.056 1.00 18.89 11 LEU D C 1
ATOM 3090 O O . LEU D 1 11 ? 53.129 3.776 -15.285 1.00 19.10 11 LEU D O 1
ATOM 3095 N N . ALA D 1 12 ? 55.146 3.700 -16.295 1.00 17.79 12 ALA D N 1
ATOM 3096 C CA . ALA D 1 12 ? 55.547 2.460 -15.631 1.00 20.63 12 ALA D CA 1
ATOM 3097 C C . ALA D 1 12 ? 55.520 2.665 -14.118 1.00 19.62 12 ALA D C 1
ATOM 3098 O O . ALA D 1 12 ? 55.058 1.806 -13.373 1.00 21.97 12 ALA D O 1
ATOM 3100 N N . LYS D 1 13 ? 56.006 3.816 -13.671 1.00 22.19 13 LYS D N 1
ATOM 3101 C CA . LYS D 1 13 ? 56.025 4.111 -12.238 1.00 23.28 13 LYS D CA 1
ATOM 3102 C C . LYS D 1 13 ? 54.612 4.173 -11.666 1.00 22.97 13 LYS D C 1
ATOM 3103 O O . LYS D 1 13 ? 54.378 3.703 -10.556 1.00 24.61 13 LYS D O 1
ATOM 3109 N N . ILE D 1 14 ? 53.669 4.751 -12.411 1.00 22.00 14 ILE D N 1
ATOM 3110 C CA . ILE D 1 14 ? 52.283 4.812 -11.942 1.00 22.81 14 ILE D CA 1
ATOM 3111 C C . ILE D 1 14 ? 51.673 3.399 -11.886 1.00 22.67 14 ILE D C 1
ATOM 3112 O O . ILE D 1 14 ? 51.041 3.011 -10.892 1.00 18.84 14 ILE D O 1
ATOM 3117 N N . LEU D 1 15 ? 51.851 2.630 -12.960 1.00 21.39 15 LEU D N 1
ATOM 3118 C CA . LEU D 1 15 ? 51.298 1.275 -12.994 1.00 22.53 15 LEU D CA 1
ATOM 3119 C C . LEU D 1 15 ? 51.860 0.409 -11.874 1.00 20.33 15 LEU D C 1
ATOM 3120 O O . LEU D 1 15 ? 51.143 -0.396 -11.287 1.00 22.50 15 LEU D O 1
ATOM 3125 N N . ALA D 1 16 ? 53.145 0.585 -11.582 1.00 22.34 16 ALA D N 1
ATOM 3126 C CA . ALA D 1 16 ? 53.811 -0.186 -10.536 1.00 21.87 16 ALA D CA 1
ATOM 3127 C C . ALA D 1 16 ? 53.139 -0.045 -9.168 1.00 23.42 16 ALA D C 1
ATOM 3128 O O . ALA D 1 16 ? 53.118 -0.995 -8.384 1.00 23.92 16 ALA D O 1
ATOM 3130 N N . ASP D 1 17 ? 52.584 1.132 -8.879 1.00 22.61 17 ASP D N 1
ATOM 3131 C CA . ASP D 1 17 ? 51.927 1.356 -7.592 1.00 21.76 17 ASP D CA 1
ATOM 3132 C C . ASP D 1 17 ? 50.435 1.074 -7.529 1.00 23.82 17 ASP D C 1
ATOM 3133 O O . ASP D 1 17 ? 49.845 1.166 -6.457 1.00 23.73 17 ASP D O 1
ATOM 3138 N N . LEU D 1 18 ? 49.817 0.730 -8.655 1.00 21.34 18 LEU D N 1
ATOM 3139 C CA . LEU D 1 18 ? 48.379 0.470 -8.652 1.00 23.68 18 LEU D CA 1
ATOM 3140 C C . LEU D 1 18 ? 47.975 -0.724 -7.806 1.00 23.44 18 LEU D C 1
ATOM 3141 O O . LEU D 1 18 ? 48.610 -1.781 -7.838 1.00 25.10 18 LEU D O 1
ATOM 3146 N N . GLY D 1 19 ? 46.912 -0.528 -7.039 1.00 23.31 19 GLY D N 1
ATOM 3147 C CA . GLY D 1 19 ? 46.362 -1.582 -6.215 1.00 23.88 19 GLY D CA 1
ATOM 3148 C C . GLY D 1 19 ? 44.916 -1.696 -6.665 1.00 23.87 19 GLY D C 1
ATOM 3149 O O . GLY D 1 19 ? 44.443 -0.845 -7.417 1.00 23.65 19 GLY D O 1
ATOM 3150 N N . HIS D 1 20 ? 44.210 -2.725 -6.209 1.00 24.18 20 HIS D N 1
ATOM 3151 C CA . HIS D 1 20 ? 42.813 -2.925 -6.580 1.00 23.31 20 HIS D CA 1
ATOM 3152 C C . HIS D 1 20 ? 41.937 -1.697 -6.298 1.00 23.28 20 HIS D C 1
ATOM 3153 O O . HIS D 1 20 ? 41.889 -1.207 -5.170 1.00 23.47 20 HIS D O 1
ATOM 3160 N N . THR D 1 21 ? 41.236 -1.241 -7.335 1.00 20.44 21 THR D N 1
ATOM 3161 C CA . THR D 1 21 ? 40.333 -0.083 -7.316 1.00 21.62 21 THR D CA 1
ATOM 3162 C C . THR D 1 21 ? 41.001 1.279 -7.525 1.00 21.92 21 THR D C 1
ATOM 3163 O O . THR D 1 21 ? 40.305 2.287 -7.570 1.00 24.38 21 THR D O 1
ATOM 3167 N N . ASP D 1 22 ? 42.329 1.324 -7.645 1.00 20.60 22 ASP D N 1
ATOM 3168 C CA . ASP D 1 22 ? 43.007 2.600 -7.893 1.00 22.07 22 ASP D CA 1
ATOM 3169 C C . ASP D 1 22 ? 42.620 3.055 -9.301 1.00 23.49 22 ASP D C 1
ATOM 3170 O O . ASP D 1 22 ? 42.423 2.228 -10.190 1.00 23.28 22 ASP D O 1
ATOM 3175 N N . LYS D 1 23 ? 42.533 4.366 -9.500 1.00 24.15 23 LYS D N 1
ATOM 3176 C CA . LYS D 1 23 ? 42.124 4.921 -10.785 1.00 24.63 23 LYS D CA 1
ATOM 3177 C C . LYS D 1 23 ? 43.140 5.818 -11.465 1.00 24.64 23 LYS D C 1
ATOM 3178 O O . LYS D 1 23 ? 43.901 6.533 -10.805 1.00 23.52 23 LYS D O 1
ATOM 3184 N N . ILE D 1 24 ? 43.157 5.765 -12.795 1.00 22.68 24 ILE D N 1
ATOM 3185 C CA . ILE D 1 24 ? 44.019 6.635 -13.583 1.00 23.87 24 ILE D CA 1
ATOM 3186 C C . ILE D 1 24 ? 43.119 7.225 -14.665 1.00 23.49 24 ILE D C 1
ATOM 3187 O O . ILE D 1 24 ? 42.113 6.623 -15.041 1.00 22.85 24 ILE D O 1
ATOM 3192 N N . VAL D 1 25 ? 43.465 8.408 -15.154 1.00 23.35 25 VAL D N 1
ATOM 3193 C CA . VAL D 1 25 ? 42.643 9.055 -16.158 1.00 23.75 25 VAL D CA 1
ATOM 3194 C C . VAL D 1 25 ? 43.366 9.266 -17.481 1.00 24.67 25 VAL D C 1
ATOM 3195 O O . VAL D 1 25 ? 44.538 9.641 -17.505 1.00 24.56 25 VAL D O 1
ATOM 3199 N N . ILE D 1 26 ? 42.664 8.996 -18.578 1.00 23.38 26 ILE D N 1
ATOM 3200 C CA . ILE D 1 26 ? 43.205 9.235 -19.911 1.00 22.36 26 ILE D CA 1
ATOM 3201 C C . ILE D 1 26 ? 42.369 10.423 -20.338 1.00 21.30 26 ILE D C 1
ATOM 3202 O O . ILE D 1 26 ? 41.138 10.359 -20.310 1.00 21.15 26 ILE D O 1
ATOM 3207 N N . ALA D 1 27 ? 43.025 11.506 -20.730 1.00 21.52 27 ALA D N 1
ATOM 3208 C CA . ALA D 1 27 ? 42.296 12.715 -21.084 1.00 21.93 27 ALA D CA 1
ATOM 3209 C C . ALA D 1 27 ? 42.606 13.313 -22.443 1.00 20.97 27 ALA D C 1
ATOM 3210 O O . ALA D 1 27 ? 43.679 13.088 -23.004 1.00 20.19 27 ALA D O 1
ATOM 3212 N N . ASP D 1 28 ? 41.659 14.096 -22.961 1.00 22.36 28 ASP D N 1
ATOM 3213 C CA . ASP D 1 28 ? 41.883 14.785 -24.225 1.00 22.48 28 ASP D CA 1
ATOM 3214 C C . ASP D 1 28 ? 42.680 16.031 -23.856 1.00 23.10 28 ASP D C 1
ATOM 3215 O O . ASP D 1 28 ? 42.943 16.274 -22.673 1.00 23.17 28 ASP D O 1
ATOM 3220 N N . ALA D 1 29 ? 43.073 16.814 -24.851 1.00 23.35 29 ALA D N 1
ATOM 3221 C CA . ALA D 1 29 ? 43.878 18.000 -24.618 1.00 21.86 29 ALA D CA 1
ATOM 3222 C C . ALA D 1 29 ? 43.239 19.129 -23.809 1.00 22.34 29 ALA D C 1
ATOM 3223 O O . ALA D 1 29 ? 43.929 20.064 -23.404 1.00 23.98 29 ALA D O 1
ATOM 3225 N N . GLY D 1 30 ? 41.940 19.049 -23.552 1.00 23.12 30 GLY D N 1
ATOM 3226 C CA . GLY D 1 30 ? 41.302 20.132 -22.831 1.00 23.11 30 GLY D CA 1
ATOM 3227 C C . GLY D 1 30 ? 40.832 19.882 -21.411 1.00 22.64 30 GLY D C 1
ATOM 3228 O O . GLY D 1 30 ? 40.439 20.821 -20.727 1.00 24.00 30 GLY D O 1
ATOM 3229 N N . LEU D 1 31 ? 40.866 18.639 -20.953 1.00 21.75 31 LEU D N 1
ATOM 3230 C CA . LEU D 1 31 ? 40.402 18.353 -19.602 1.00 22.94 31 LEU D CA 1
ATOM 3231 C C . LEU D 1 31 ? 41.232 19.063 -18.532 1.00 22.00 31 LEU D C 1
ATOM 3232 O O . LEU D 1 31 ? 42.460 19.077 -18.591 1.00 22.52 31 LEU D O 1
ATOM 3237 N N . PRO D 1 32 ? 40.568 19.691 -17.554 1.00 21.76 32 PRO D N 1
ATOM 3238 C CA . PRO D 1 32 ? 41.349 20.362 -16.511 1.00 22.87 32 PRO D CA 1
ATOM 3239 C C . PRO D 1 32 ? 41.832 19.274 -15.549 1.00 22.46 32 PRO D C 1
ATOM 3240 O O . PRO D 1 32 ? 41.146 18.273 -15.357 1.00 24.08 32 PRO D O 1
ATOM 3244 N N . VAL D 1 33 ? 43.011 19.455 -14.966 1.00 23.46 33 VAL D N 1
ATOM 3245 C CA . VAL D 1 33 ? 43.553 18.482 -14.017 1.00 25.02 33 VAL D CA 1
ATOM 3246 C C . VAL D 1 33 ? 43.432 19.057 -12.601 1.00 26.20 33 VAL D C 1
ATOM 3247 O O . VAL D 1 33 ? 43.937 20.140 -12.322 1.00 24.68 33 VAL D O 1
ATOM 3251 N N . PRO D 1 34 ? 42.754 18.340 -11.695 1.00 26.98 34 PRO D N 1
ATOM 3252 C CA . PRO D 1 34 ? 42.586 18.810 -10.315 1.00 28.66 34 PRO D CA 1
ATOM 3253 C C . PRO D 1 34 ? 43.931 19.036 -9.624 1.00 30.07 34 PRO D C 1
ATOM 3254 O O . PRO D 1 34 ? 44.917 18.363 -9.935 1.00 27.50 34 PRO D O 1
ATOM 3258 N N . ASP D 1 35 ? 43.977 19.984 -8.694 1.00 32.69 35 ASP D N 1
ATOM 3259 C CA . ASP D 1 35 ? 45.216 20.245 -7.970 1.00 36.89 35 ASP D CA 1
ATOM 3260 C C . ASP D 1 35 ? 45.565 19.004 -7.155 1.00 34.50 35 ASP D C 1
ATOM 3261 O O . ASP D 1 35 ? 44.682 18.351 -6.600 1.00 35.04 35 ASP D O 1
ATOM 3266 N N . GLY D 1 36 ? 46.849 18.673 -7.091 1.00 33.65 36 GLY D N 1
ATOM 3267 C CA . GLY D 1 36 ? 47.257 17.512 -6.324 1.00 34.26 36 GLY D CA 1
ATOM 3268 C C . GLY D 1 36 ? 47.324 16.215 -7.108 1.00 33.64 36 GLY D C 1
ATOM 3269 O O . GLY D 1 36 ? 47.843 15.219 -6.608 1.00 34.77 36 GLY D O 1
ATOM 3270 N N . VAL D 1 37 ? 46.793 16.209 -8.328 1.00 30.89 37 VAL D N 1
ATOM 3271 C CA . VAL D 1 37 ? 46.833 15.006 -9.149 1.00 27.33 37 VAL D CA 1
ATOM 3272 C C . VAL D 1 37 ? 47.974 15.121 -10.150 1.00 25.24 37 VAL D C 1
ATOM 3273 O O . VAL D 1 37 ? 48.071 16.102 -10.878 1.00 25.49 37 VAL D O 1
ATOM 3277 N N . LEU D 1 38 ? 48.839 14.115 -10.174 1.00 23.26 38 LEU D N 1
ATOM 3278 C CA . LEU D 1 38 ? 49.973 14.093 -11.079 1.00 23.72 38 LEU D CA 1
ATOM 3279 C C . LEU D 1 38 ? 49.543 14.090 -12.547 1.00 24.82 38 LEU D C 1
ATOM 3280 O O . LEU D 1 38 ? 48.687 13.305 -12.947 1.00 24.87 38 LEU D O 1
ATOM 3285 N N . LYS D 1 39 ? 50.151 14.956 -13.347 1.00 24.12 39 LYS D N 1
ATOM 3286 C CA . LYS D 1 39 ? 49.828 15.010 -14.763 1.00 25.46 39 LYS D CA 1
ATOM 3287 C C . LYS D 1 39 ? 51.004 14.548 -15.619 1.00 24.12 39 LYS D C 1
ATOM 3288 O O . LYS D 1 39 ? 52.105 15.094 -15.524 1.00 25.57 39 LYS D O 1
ATOM 3294 N N . ILE D 1 40 ? 50.764 13.532 -16.446 1.00 22.87 40 ILE D N 1
ATOM 3295 C CA . ILE D 1 40 ? 51.780 13.021 -17.359 1.00 22.75 40 ILE D CA 1
ATOM 3296 C C . ILE D 1 40 ? 51.258 13.383 -18.748 1.00 22.63 40 ILE D C 1
ATOM 3297 O O . ILE D 1 40 ? 50.288 12.803 -19.228 1.00 22.79 40 ILE D O 1
ATOM 3302 N N . ASP D 1 41 ? 51.909 14.355 -19.375 1.00 22.26 41 ASP D N 1
ATOM 3303 C CA . ASP D 1 41 ? 51.500 14.855 -20.676 1.00 23.46 41 ASP D CA 1
ATOM 3304 C C . ASP D 1 41 ? 52.267 14.190 -21.805 1.00 22.45 41 ASP D C 1
ATOM 3305 O O . ASP D 1 41 ? 53.470 14.377 -21.936 1.00 22.19 41 ASP D O 1
ATOM 3310 N N . LEU D 1 42 ? 51.553 13.426 -22.629 1.00 24.37 42 LEU D N 1
ATOM 3311 C CA . LEU D 1 42 ? 52.164 12.718 -23.749 1.00 25.14 42 LEU D CA 1
ATOM 3312 C C . LEU D 1 42 ? 51.938 13.397 -25.096 1.00 27.92 42 LEU D C 1
ATOM 3313 O O . LEU D 1 42 ? 52.442 12.924 -26.115 1.00 27.82 42 LEU D O 1
ATOM 3318 N N . SER D 1 43 ? 51.190 14.496 -25.103 1.00 26.98 43 SER D N 1
ATOM 3319 C CA . SER D 1 43 ? 50.883 15.195 -26.347 1.00 28.52 43 SER D CA 1
ATOM 3320 C C . SER D 1 43 ? 52.107 15.749 -27.065 1.00 28.96 43 SER D C 1
ATOM 3321 O O . SER D 1 43 ? 53.078 16.166 -26.438 1.00 27.79 43 SER D O 1
ATOM 3324 N N . LEU D 1 44 ? 52.052 15.746 -28.394 1.00 30.15 44 LEU D N 1
ATOM 3325 C CA . LEU D 1 44 ? 53.139 16.262 -29.217 1.00 31.22 44 LEU D CA 1
ATOM 3326 C C . LEU D 1 44 ? 52.554 17.360 -30.099 1.00 32.15 44 LEU D C 1
ATOM 3327 O O . LEU D 1 44 ? 53.149 18.422 -30.276 1.00 33.13 44 LEU D O 1
ATOM 3332 N N . LYS D 1 45 ? 51.371 17.085 -30.636 1.00 32.84 45 LYS D N 1
ATOM 3333 C CA . LYS D 1 45 ? 50.645 18.019 -31.480 1.00 32.91 45 LYS D CA 1
ATOM 3334 C C . LYS D 1 45 ? 49.214 17.506 -31.568 1.00 31.90 45 LYS D C 1
ATOM 3335 O O . LYS D 1 45 ? 48.942 16.368 -31.205 1.00 33.51 45 LYS D O 1
ATOM 3341 N N . PRO D 1 46 ? 48.274 18.342 -32.034 1.00 31.49 46 PRO D N 1
ATOM 3342 C CA . PRO D 1 46 ? 46.879 17.899 -32.136 1.00 31.34 46 PRO D CA 1
ATOM 3343 C C . PRO D 1 46 ? 46.738 16.537 -32.819 1.00 32.25 46 PRO D C 1
ATOM 3344 O O . PRO D 1 46 ? 47.223 16.336 -33.934 1.00 32.65 46 PRO D O 1
ATOM 3348 N N . GLY D 1 47 ? 46.091 15.604 -32.129 1.00 32.16 47 GLY D N 1
ATOM 3349 C CA . GLY D 1 47 ? 45.896 14.273 -32.674 1.00 32.79 47 GLY D CA 1
ATOM 3350 C C . GLY D 1 47 ? 47.017 13.278 -32.426 1.00 33.86 47 GLY D C 1
ATOM 3351 O O . GLY D 1 47 ? 46.865 12.098 -32.733 1.00 34.88 47 GLY D O 1
ATOM 3352 N N . LEU D 1 48 ? 48.141 13.730 -31.877 1.00 33.41 48 LEU D N 1
ATOM 3353 C CA . LEU D 1 48 ? 49.268 12.829 -31.614 1.00 33.38 48 LEU D CA 1
ATOM 3354 C C . LEU D 1 48 ? 49.783 12.987 -30.176 1.00 32.09 48 LEU D C 1
ATOM 3355 O O . LEU D 1 48 ? 50.301 14.041 -29.807 1.00 31.98 48 LEU D O 1
ATOM 3360 N N . PRO D 1 49 ? 49.632 11.945 -29.342 1.00 30.48 49 PRO D N 1
ATOM 3361 C CA . PRO D 1 49 ? 49.011 10.664 -29.679 1.00 29.47 49 PRO D CA 1
ATOM 3362 C C . PRO D 1 49 ? 47.499 10.749 -29.530 1.00 29.86 49 PRO D C 1
ATOM 3363 O O . PRO D 1 49 ? 46.979 11.629 -28.840 1.00 28.51 49 PRO D O 1
ATOM 3367 N N . ALA D 1 50 ? 46.794 9.828 -30.176 1.00 28.49 50 ALA D N 1
ATOM 3368 C CA . ALA D 1 50 ? 45.339 9.814 -30.116 1.00 27.75 50 ALA D CA 1
ATOM 3369 C C . ALA D 1 50 ? 44.829 9.100 -28.877 1.00 27.70 50 ALA D C 1
ATOM 3370 O O . ALA D 1 50 ? 45.536 8.294 -28.269 1.00 27.62 50 ALA D O 1
ATOM 3372 N N . PHE D 1 51 ? 43.588 9.403 -28.519 1.00 26.30 51 PHE D N 1
ATOM 3373 C CA . PHE D 1 51 ? 42.931 8.797 -27.375 1.00 28.39 51 PHE D CA 1
ATOM 3374 C C . PHE D 1 51 ? 42.914 7.284 -27.556 1.00 29.91 51 PHE D C 1
ATOM 3375 O O . PHE D 1 51 ? 43.182 6.521 -26.621 1.00 29.53 51 PHE D O 1
ATOM 3383 N N . GLN D 1 52 ? 42.597 6.857 -28.775 1.00 31.34 52 GLN D N 1
ATOM 3384 C CA . GLN D 1 52 ? 42.523 5.436 -29.097 1.00 31.94 52 GLN D CA 1
ATOM 3385 C C . GLN D 1 52 ? 43.859 4.724 -28.938 1.00 29.39 52 GLN D C 1
ATOM 3386 O O . GLN D 1 52 ? 43.924 3.647 -28.352 1.00 30.41 52 GLN D O 1
ATOM 3392 N N . ASP D 1 53 ? 44.924 5.326 -29.448 1.00 28.50 53 ASP D N 1
ATOM 3393 C CA . ASP D 1 53 ? 46.237 4.714 -29.325 1.00 31.33 53 ASP D CA 1
ATOM 3394 C C . ASP D 1 53 ? 46.638 4.558 -27.860 1.00 29.83 53 ASP D C 1
ATOM 3395 O O . ASP D 1 53 ? 47.153 3.515 -27.455 1.00 29.19 53 ASP D O 1
ATOM 3400 N N . THR D 1 54 ? 46.389 5.604 -27.074 1.00 27.59 54 THR D N 1
ATOM 3401 C CA . THR D 1 54 ? 46.735 5.612 -25.657 1.00 26.15 54 THR D CA 1
ATOM 3402 C C . THR D 1 54 ? 45.945 4.583 -24.867 1.00 25.19 54 THR D C 1
ATOM 3403 O O . THR D 1 54 ? 46.523 3.778 -24.142 1.00 26.21 54 THR D O 1
ATOM 3407 N N . ALA D 1 55 ? 44.623 4.611 -25.011 1.00 25.76 55 ALA D N 1
ATOM 3408 C CA . ALA D 1 55 ? 43.749 3.677 -24.312 1.00 25.68 55 ALA D CA 1
ATOM 3409 C C . ALA D 1 55 ? 44.068 2.215 -24.629 1.00 26.93 55 ALA D C 1
ATOM 3410 O O . ALA D 1 55 ? 43.956 1.343 -23.758 1.00 26.12 55 ALA D O 1
ATOM 3412 N N . ALA D 1 56 ? 44.463 1.947 -25.871 1.00 27.30 56 ALA D N 1
ATOM 3413 C CA . ALA D 1 56 ? 44.785 0.585 -26.297 1.00 27.66 56 ALA D CA 1
ATOM 3414 C C . ALA D 1 56 ? 46.048 0.075 -25.614 1.00 27.78 56 ALA D C 1
ATOM 3415 O O . ALA D 1 56 ? 46.106 -1.071 -25.164 1.00 28.70 56 ALA D O 1
ATOM 3417 N N . VAL D 1 57 ? 47.066 0.924 -25.550 1.00 28.19 57 VAL D N 1
ATOM 3418 C CA . VAL D 1 57 ? 48.312 0.543 -24.901 1.00 28.27 57 VAL D CA 1
ATOM 3419 C C . VAL D 1 57 ? 48.050 0.272 -23.418 1.00 28.46 57 VAL D C 1
ATOM 3420 O O . VAL D 1 57 ? 48.489 -0.749 -22.887 1.00 27.55 57 VAL D O 1
ATOM 3424 N N . LEU D 1 58 ? 47.313 1.165 -22.756 1.00 27.79 58 LEU D N 1
ATOM 3425 C CA . LEU D 1 58 ? 47.012 0.977 -21.333 1.00 28.39 58 LEU D CA 1
ATOM 3426 C C . LEU D 1 58 ? 46.230 -0.307 -21.058 1.00 28.94 58 LEU D C 1
ATOM 3427 O O . LEU D 1 58 ? 46.475 -0.989 -20.064 1.00 27.62 58 LEU D O 1
ATOM 3432 N N . ALA D 1 59 ? 45.288 -0.632 -21.940 1.00 28.94 59 ALA D N 1
ATOM 3433 C CA . ALA D 1 59 ? 44.470 -1.836 -21.795 1.00 29.32 59 ALA D CA 1
ATOM 3434 C C . ALA D 1 59 ? 45.333 -3.096 -21.800 1.00 27.54 59 ALA D C 1
ATOM 3435 O O . ALA D 1 59 ? 45.014 -4.087 -21.147 1.00 30.50 59 ALA D O 1
ATOM 3437 N N . GLU D 1 60 ? 46.426 -3.038 -22.548 1.00 30.07 60 GLU D N 1
ATOM 3438 C CA . GLU D 1 60 ? 47.366 -4.146 -22.688 1.00 32.34 60 GLU D CA 1
ATOM 3439 C C . GLU D 1 60 ? 48.311 -4.320 -21.489 1.00 31.89 60 GLU D C 1
ATOM 3440 O O . GLU D 1 60 ? 48.760 -5.432 -21.198 1.00 31.84 60 GLU D O 1
ATOM 3446 N N . GLU D 1 61 ? 48.597 -3.224 -20.791 1.00 28.56 61 GLU D N 1
ATOM 3447 C CA . GLU D 1 61 ? 49.530 -3.251 -19.663 1.00 28.23 61 GLU D CA 1
ATOM 3448 C C . GLU D 1 61 ? 48.918 -3.181 -18.267 1.00 27.59 61 GLU D C 1
ATOM 3449 O O . GLU D 1 61 ? 49.620 -3.369 -17.270 1.00 27.14 61 GLU D O 1
ATOM 3455 N N . MET D 1 62 ? 47.620 -2.910 -18.198 1.00 27.36 62 MET D N 1
ATOM 3456 C CA . MET D 1 62 ? 46.920 -2.782 -16.925 1.00 28.85 62 MET D CA 1
ATOM 3457 C C . MET D 1 62 ? 45.671 -3.651 -16.863 1.00 28.96 62 MET D C 1
ATOM 3458 O O . MET D 1 62 ? 44.940 -3.770 -17.843 1.00 30.00 62 MET D O 1
ATOM 3463 N N . ALA D 1 63 ? 45.429 -4.254 -15.706 1.00 29.88 63 ALA D N 1
ATOM 3464 C CA . ALA D 1 63 ? 44.249 -5.084 -15.516 1.00 29.03 63 ALA D CA 1
ATOM 3465 C C . ALA D 1 63 ? 43.129 -4.144 -15.097 1.00 30.06 63 ALA D C 1
ATOM 3466 O O . ALA D 1 63 ? 43.118 -3.643 -13.970 1.00 30.41 63 ALA D O 1
ATOM 3468 N N . VAL D 1 64 ? 42.193 -3.906 -16.013 1.00 28.88 64 VAL D N 1
ATOM 3469 C CA . VAL D 1 64 ? 41.069 -3.010 -15.769 1.00 26.70 64 VAL D CA 1
ATOM 3470 C C . VAL D 1 64 ? 39.788 -3.770 -15.458 1.00 28.02 64 VAL D C 1
ATOM 3471 O O . VAL D 1 64 ? 39.382 -4.644 -16.222 1.00 28.67 64 VAL D O 1
ATOM 3475 N N . GLU D 1 65 ? 39.149 -3.443 -14.339 1.00 27.18 65 GLU D N 1
ATOM 3476 C CA . GLU D 1 65 ? 37.910 -4.114 -13.978 1.00 28.93 65 GLU D CA 1
ATOM 3477 C C . GLU D 1 65 ? 36.701 -3.253 -14.319 1.00 28.14 65 GLU D C 1
ATOM 3478 O O . GLU D 1 65 ? 35.603 -3.771 -14.503 1.00 29.02 65 GLU D O 1
ATOM 3484 N N . LYS D 1 66 ? 36.900 -1.942 -14.418 1.00 27.89 66 LYS D N 1
ATOM 3485 C CA . LYS D 1 66 ? 35.795 -1.040 -14.730 1.00 26.45 66 LYS D CA 1
ATOM 3486 C C . LYS D 1 66 ? 36.271 0.216 -15.442 1.00 28.07 66 LYS D C 1
ATOM 3487 O O . LYS D 1 66 ? 37.366 0.724 -15.177 1.00 26.76 66 LYS D O 1
ATOM 3493 N N . VAL D 1 67 ? 35.442 0.708 -16.356 1.00 26.77 67 VAL D N 1
ATOM 3494 C CA . VAL D 1 67 ? 35.754 1.909 -17.114 1.00 26.70 67 VAL D CA 1
ATOM 3495 C C . VAL D 1 67 ? 34.646 2.909 -16.839 1.00 28.73 67 VAL D C 1
ATOM 3496 O O . VAL D 1 67 ? 33.474 2.536 -16.763 1.00 30.01 67 VAL D O 1
ATOM 3500 N N . ILE D 1 68 ? 35.018 4.174 -16.671 1.00 28.31 68 ILE D N 1
ATOM 3501 C CA . ILE D 1 68 ? 34.046 5.227 -16.409 1.00 27.81 68 ILE D CA 1
ATOM 3502 C C . ILE D 1 68 ? 34.251 6.333 -17.433 1.00 26.06 68 ILE D C 1
ATOM 3503 O O . ILE D 1 68 ? 35.378 6.738 -17.706 1.00 26.61 68 ILE D O 1
ATOM 3508 N N . ALA D 1 69 ? 33.156 6.808 -18.013 1.00 27.23 69 ALA D N 1
ATOM 3509 C CA . ALA D 1 69 ? 33.232 7.865 -19.015 1.00 27.12 69 ALA D CA 1
ATOM 3510 C C . ALA D 1 69 ? 32.045 8.804 -18.887 1.00 26.69 69 ALA D C 1
ATOM 3511 O O . ALA D 1 69 ? 31.091 8.516 -18.167 1.00 27.36 69 ALA D O 1
ATOM 3513 N N . ALA D 1 70 ? 32.108 9.932 -19.583 1.00 28.80 70 ALA D N 1
ATOM 3514 C CA . ALA D 1 70 ? 31.021 10.904 -19.541 1.00 29.71 70 ALA D CA 1
ATOM 3515 C C . ALA D 1 70 ? 29.968 10.549 -20.595 1.00 30.48 70 ALA D C 1
ATOM 3516 O O . ALA D 1 70 ? 30.303 10.291 -21.751 1.00 30.14 70 ALA D O 1
ATOM 3518 N N . ALA D 1 71 ? 28.702 10.540 -20.189 1.00 30.58 71 ALA D N 1
ATOM 3519 C CA . ALA D 1 71 ? 27.604 10.219 -21.097 1.00 32.41 71 ALA D CA 1
ATOM 3520 C C . ALA D 1 71 ? 27.635 11.071 -22.364 1.00 32.25 71 ALA D C 1
ATOM 3521 O O . ALA D 1 71 ? 27.216 10.624 -23.428 1.00 33.29 71 ALA D O 1
ATOM 3523 N N . GLU D 1 72 ? 28.139 12.295 -22.254 1.00 32.07 72 GLU D N 1
ATOM 3524 C CA . GLU D 1 72 ? 28.205 13.181 -23.410 1.00 32.91 72 GLU D CA 1
ATOM 3525 C C . GLU D 1 72 ? 29.056 12.626 -24.549 1.00 33.89 72 GLU D C 1
ATOM 3526 O O . GLU D 1 72 ? 28.929 13.070 -25.692 1.00 34.32 72 GLU D O 1
ATOM 3532 N N . ILE D 1 73 ? 29.924 11.662 -24.249 1.00 33.21 73 ILE D N 1
ATOM 3533 C CA . ILE D 1 73 ? 30.780 11.093 -25.283 1.00 33.05 73 ILE D CA 1
ATOM 3534 C C . ILE D 1 73 ? 29.972 10.366 -26.369 1.00 33.43 73 ILE D C 1
ATOM 3535 O O . ILE D 1 73 ? 30.312 10.434 -27.546 1.00 32.52 73 ILE D O 1
ATOM 3540 N N . LYS D 1 74 ? 28.906 9.683 -25.965 1.00 34.72 74 LYS D N 1
ATOM 3541 C CA . LYS D 1 74 ? 28.060 8.947 -26.900 1.00 38.96 74 LYS D CA 1
ATOM 3542 C C . LYS D 1 74 ? 27.447 9.839 -27.976 1.00 40.71 74 LYS D C 1
ATOM 3543 O O . LYS D 1 74 ? 27.401 9.471 -29.152 1.00 40.68 74 LYS D O 1
ATOM 3549 N N . ALA D 1 75 ? 26.970 11.010 -27.569 1.00 41.81 75 ALA D N 1
ATOM 3550 C CA . ALA D 1 75 ? 26.339 11.938 -28.500 1.00 42.63 75 ALA D CA 1
ATOM 3551 C C . ALA D 1 75 ? 27.301 12.826 -29.273 1.00 42.80 75 ALA D C 1
ATOM 3552 O O . ALA D 1 75 ? 27.072 13.114 -30.446 1.00 44.30 75 ALA D O 1
ATOM 3554 N N . SER D 1 76 ? 28.381 13.251 -28.628 1.00 41.54 76 SER D N 1
ATOM 3555 C CA . SER D 1 76 ? 29.336 14.148 -29.268 1.00 41.04 76 SER D CA 1
ATOM 3556 C C . SER D 1 76 ? 30.574 13.508 -29.877 1.00 40.36 76 SER D C 1
ATOM 3557 O O . SER D 1 76 ? 31.285 14.151 -30.646 1.00 40.03 76 SER D O 1
ATOM 3560 N N . ASN D 1 77 ? 30.840 12.251 -29.543 1.00 40.48 77 ASN D N 1
ATOM 3561 C CA . ASN D 1 77 ? 32.038 11.588 -30.050 1.00 39.83 77 ASN D CA 1
ATOM 3562 C C . ASN D 1 77 ? 31.768 10.096 -30.256 1.00 40.06 77 ASN D C 1
ATOM 3563 O O . ASN D 1 77 ? 32.342 9.247 -29.572 1.00 38.94 77 ASN D O 1
ATOM 3568 N N . GLN D 1 78 ? 30.899 9.788 -31.211 1.00 39.70 78 GLN D N 1
ATOM 3569 C CA . GLN D 1 78 ? 30.522 8.410 -31.501 1.00 40.91 78 GLN D CA 1
ATOM 3570 C C . GLN D 1 78 ? 31.666 7.466 -31.831 1.00 38.63 78 GLN D C 1
ATOM 3571 O O . GLN D 1 78 ? 31.688 6.336 -31.357 1.00 37.55 78 GLN D O 1
ATOM 3577 N N . GLU D 1 79 ? 32.610 7.910 -32.651 1.00 38.79 79 GLU D N 1
ATOM 3578 C CA . GLU D 1 79 ? 33.717 7.040 -33.008 1.00 40.58 79 GLU D CA 1
ATOM 3579 C C . GLU D 1 79 ? 34.451 6.548 -31.763 1.00 39.83 79 GLU D C 1
ATOM 3580 O O . GLU D 1 79 ? 34.636 5.343 -31.576 1.00 39.35 79 GLU D O 1
ATOM 3586 N N . ASN D 1 80 ? 34.855 7.478 -30.903 1.00 37.06 80 ASN D N 1
ATOM 3587 C CA . ASN D 1 80 ? 35.566 7.108 -29.689 1.00 36.30 80 ASN D CA 1
ATOM 3588 C C . ASN D 1 80 ? 34.702 6.357 -28.688 1.00 34.81 80 ASN D C 1
ATOM 3589 O O . ASN D 1 80 ? 35.187 5.463 -28.000 1.00 34.64 80 ASN D O 1
ATOM 3594 N N . ALA D 1 81 ? 33.423 6.703 -28.610 1.00 35.01 81 ALA D N 1
ATOM 3595 C CA . ALA D 1 81 ? 32.528 6.021 -27.688 1.00 34.94 81 ALA D CA 1
ATOM 3596 C C . ALA D 1 81 ? 32.446 4.541 -28.069 1.00 36.87 81 ALA D C 1
ATOM 3597 O O . ALA D 1 81 ? 32.483 3.658 -27.208 1.00 35.46 81 ALA D O 1
ATOM 3599 N N . LYS D 1 82 ? 32.342 4.276 -29.369 1.00 37.51 82 LYS D N 1
ATOM 3600 C CA . LYS D 1 82 ? 32.254 2.904 -29.869 1.00 39.05 82 LYS D CA 1
ATOM 3601 C C . LYS D 1 82 ? 33.568 2.169 -29.634 1.00 36.12 82 LYS D C 1
ATOM 3602 O O . LYS D 1 82 ? 33.579 0.994 -29.267 1.00 35.66 82 LYS D O 1
ATOM 3608 N N . PHE D 1 83 ? 34.674 2.873 -29.854 1.00 35.73 83 PHE D N 1
ATOM 3609 C CA . PHE D 1 83 ? 36.000 2.304 -29.652 1.00 35.69 83 PHE D CA 1
ATOM 3610 C C . PHE D 1 83 ? 36.114 1.757 -28.227 1.00 35.41 83 PHE D C 1
ATOM 3611 O O . PHE D 1 83 ? 36.605 0.644 -28.018 1.00 33.59 83 PHE D O 1
ATOM 3619 N N . LEU D 1 84 ? 35.656 2.546 -27.256 1.00 33.42 84 LEU D N 1
ATOM 3620 C CA . LEU D 1 84 ? 35.705 2.144 -25.852 1.00 34.85 84 LEU D CA 1
ATOM 3621 C C . LEU D 1 84 ? 34.888 0.895 -25.597 1.00 35.32 84 LEU D C 1
ATOM 3622 O O . LEU D 1 84 ? 35.352 -0.033 -24.929 1.00 34.74 84 LEU D O 1
ATOM 3627 N N . GLU D 1 85 ? 33.663 0.885 -26.117 1.00 35.94 85 GLU D N 1
ATOM 3628 C CA . GLU D 1 85 ? 32.765 -0.247 -25.949 1.00 37.43 85 GLU D CA 1
ATOM 3629 C C . GLU D 1 85 ? 33.439 -1.522 -26.438 1.00 36.75 85 GLU D C 1
ATOM 3630 O O . GLU D 1 85 ? 33.397 -2.553 -25.769 1.00 36.62 85 GLU D O 1
ATOM 3636 N N . ASN D 1 86 ? 34.066 -1.436 -27.608 1.00 35.14 86 ASN D N 1
ATOM 3637 C CA . ASN D 1 86 ? 34.745 -2.576 -28.212 1.00 36.24 86 ASN D CA 1
ATOM 3638 C C . ASN D 1 86 ? 36.004 -2.994 -27.462 1.00 36.24 86 ASN D C 1
ATOM 3639 O O . ASN D 1 86 ? 36.190 -4.173 -27.164 1.00 35.27 86 ASN D O 1
ATOM 3644 N N . LEU D 1 87 ? 36.870 -2.029 -27.164 1.00 35.62 87 LEU D N 1
ATOM 3645 C CA . LEU D 1 87 ? 38.115 -2.322 -26.464 1.00 34.28 87 LEU D CA 1
ATOM 3646 C C . LEU D 1 87 ? 37.874 -2.953 -25.095 1.00 33.18 87 LEU D C 1
ATOM 3647 O O . LEU D 1 87 ? 38.505 -3.947 -24.750 1.00 33.02 87 LEU D O 1
ATOM 3652 N N . PHE D 1 88 ? 36.950 -2.388 -24.324 1.00 34.34 88 PHE D N 1
ATOM 3653 C CA . PHE D 1 88 ? 36.656 -2.901 -22.990 1.00 35.17 88 PHE D CA 1
ATOM 3654 C C . PHE D 1 88 ? 35.342 -3.661 -22.919 1.00 37.66 88 PHE D C 1
ATOM 3655 O O . PHE D 1 88 ? 34.604 -3.564 -21.934 1.00 35.61 88 PHE D O 1
ATOM 3663 N N . SER D 1 89 ? 35.070 -4.435 -23.965 1.00 41.08 89 SER D N 1
ATOM 3664 C CA . SER D 1 89 ? 33.847 -5.222 -24.063 1.00 44.84 89 SER D CA 1
ATOM 3665 C C . SER D 1 89 ? 33.609 -6.155 -22.881 1.00 46.39 89 SER D C 1
ATOM 3666 O O . SER D 1 89 ? 32.463 -6.438 -22.537 1.00 47.79 89 SER D O 1
ATOM 3669 N N . GLU D 1 90 ? 34.683 -6.631 -22.258 1.00 49.00 90 GLU D N 1
ATOM 3670 C CA . GLU D 1 90 ? 34.551 -7.540 -21.122 1.00 51.74 90 GLU D CA 1
ATOM 3671 C C . GLU D 1 90 ? 34.445 -6.855 -19.761 1.00 51.52 90 GLU D C 1
ATOM 3672 O O . GLU D 1 90 ? 34.074 -7.487 -18.771 1.00 52.15 90 GLU D O 1
ATOM 3678 N N . GLN D 1 91 ? 34.768 -5.569 -19.705 1.00 50.61 91 GLN D N 1
ATOM 3679 C CA . GLN D 1 91 ? 34.691 -4.837 -18.448 1.00 50.05 91 GLN D CA 1
ATOM 3680 C C . GLN D 1 91 ? 33.363 -4.109 -18.315 1.00 49.70 91 GLN D C 1
ATOM 3681 O O . GLN D 1 91 ? 32.628 -3.939 -19.287 1.00 50.23 91 GLN D O 1
ATOM 3687 N N . GLU D 1 92 ? 33.062 -3.682 -17.097 1.00 49.05 92 GLU D N 1
ATOM 3688 C CA . GLU D 1 92 ? 31.847 -2.934 -16.830 1.00 48.50 92 GLU D CA 1
ATOM 3689 C C . GLU D 1 92 ? 32.117 -1.485 -17.236 1.00 46.14 92 GLU D C 1
ATOM 3690 O O . GLU D 1 92 ? 33.144 -0.919 -16.865 1.00 44.40 92 GLU D O 1
ATOM 3696 N N . ILE D 1 93 ? 31.216 -0.892 -18.014 1.00 43.50 93 ILE D N 1
ATOM 3697 C CA . ILE D 1 93 ? 31.388 0.494 -18.439 1.00 41.06 93 ILE D CA 1
ATOM 3698 C C . ILE D 1 93 ? 30.272 1.349 -17.851 1.00 41.51 93 ILE D C 1
ATOM 3699 O O . ILE D 1 93 ? 29.088 1.073 -18.056 1.00 41.72 93 ILE D O 1
ATOM 3704 N N . GLU D 1 94 ? 30.654 2.389 -17.118 1.00 39.22 94 GLU D N 1
ATOM 3705 C CA . GLU D 1 94 ? 29.685 3.267 -16.477 1.00 38.53 94 GLU D CA 1
ATOM 3706 C C . GLU D 1 94 ? 29.727 4.690 -17.023 1.00 36.29 94 GLU D C 1
ATOM 3707 O O . GLU D 1 94 ? 30.796 5.282 -17.156 1.00 34.70 94 GLU D O 1
ATOM 3713 N N . TYR D 1 95 ? 28.553 5.233 -17.335 1.00 34.64 95 TYR D N 1
ATOM 3714 C CA . TYR D 1 95 ? 28.450 6.590 -17.859 1.00 35.19 95 TYR D CA 1
ATOM 3715 C C . TYR D 1 95 ? 27.826 7.536 -16.846 1.00 35.54 95 TYR D C 1
ATOM 3716 O O . TYR D 1 95 ? 26.746 7.277 -16.318 1.00 37.23 95 TYR D O 1
ATOM 3725 N N . LEU D 1 96 ? 28.523 8.632 -16.578 1.00 34.85 96 LEU D N 1
ATOM 3726 C CA . LEU D 1 96 ? 28.058 9.644 -15.643 1.00 34.88 96 LEU D CA 1
ATOM 3727 C C . LEU D 1 96 ? 28.066 10.936 -16.437 1.00 33.85 96 LEU D C 1
ATOM 3728 O O . LEU D 1 96 ? 28.596 10.975 -17.541 1.00 33.46 96 LEU D O 1
ATOM 3733 N N . SER D 1 97 ? 27.488 11.993 -15.884 1.00 33.75 97 SER D N 1
ATOM 3734 C CA . SER D 1 97 ? 27.501 13.268 -16.581 1.00 33.54 97 SER D CA 1
ATOM 3735 C C . SER D 1 97 ? 28.944 13.747 -16.516 1.00 32.52 97 SER D C 1
ATOM 3736 O O . SER D 1 97 ? 29.692 13.339 -15.627 1.00 31.94 97 SER D O 1
ATOM 3739 N N . HIS D 1 98 ? 29.337 14.603 -17.452 1.00 29.37 98 HIS D N 1
ATOM 3740 C CA . HIS D 1 98 ? 30.693 15.120 -17.468 1.00 28.69 98 HIS D CA 1
ATOM 3741 C C . HIS D 1 98 ? 31.023 15.808 -16.146 1.00 30.50 98 HIS D C 1
ATOM 3742 O O . HIS D 1 98 ? 32.161 15.762 -15.684 1.00 28.02 98 HIS D O 1
ATOM 3749 N N . GLU D 1 99 ? 30.028 16.445 -15.537 1.00 32.45 99 GLU D N 1
ATOM 3750 C CA . GLU D 1 99 ? 30.260 17.134 -14.271 1.00 35.55 99 GLU D CA 1
ATOM 3751 C C . GLU D 1 99 ? 30.673 16.167 -13.175 1.00 34.53 99 GLU D C 1
ATOM 3752 O O . GLU D 1 99 ? 31.636 16.416 -12.453 1.00 35.22 99 GLU D O 1
ATOM 3758 N N . GLU D 1 100 ? 29.946 15.063 -13.054 1.00 33.91 100 GLU D N 1
ATOM 3759 C CA . GLU D 1 100 ? 30.264 14.064 -12.046 1.00 35.27 100 GLU D CA 1
ATOM 3760 C C . GLU D 1 100 ? 31.595 13.410 -12.395 1.00 33.75 100 GLU D C 1
ATOM 3761 O O . GLU D 1 100 ? 32.375 13.063 -11.508 1.00 32.75 100 GLU D O 1
ATOM 3767 N N . PHE D 1 101 ? 31.846 13.247 -13.692 1.00 30.16 101 PHE D N 1
ATOM 3768 C CA . PHE D 1 101 ? 33.084 12.648 -14.169 1.00 29.31 101 PHE D CA 1
ATOM 3769 C C . PHE D 1 101 ? 34.273 13.448 -13.640 1.00 28.60 101 PHE D C 1
ATOM 3770 O O . PHE D 1 101 ? 35.211 12.884 -13.077 1.00 27.76 101 PHE D O 1
ATOM 3778 N N . LYS D 1 102 ? 34.231 14.763 -13.841 1.00 27.65 102 LYS D N 1
ATOM 3779 C CA . LYS D 1 102 ? 35.304 15.645 -13.385 1.00 29.96 102 LYS D CA 1
ATOM 3780 C C . LYS D 1 102 ? 35.545 15.498 -11.881 1.00 29.18 102 LYS D C 1
ATOM 3781 O O . LYS D 1 102 ? 36.689 15.482 -11.430 1.00 28.74 102 LYS D O 1
ATOM 3787 N N . LEU D 1 103 ? 34.468 15.379 -11.114 1.00 29.19 103 LEU D N 1
ATOM 3788 C CA . LEU D 1 103 ? 34.594 15.230 -9.672 1.00 31.12 103 LEU D CA 1
ATOM 3789 C C . LEU D 1 103 ? 35.361 13.963 -9.318 1.00 31.56 103 LEU D C 1
ATOM 3790 O O . LEU D 1 103 ? 36.161 13.952 -8.383 1.00 30.68 103 LEU D O 1
ATOM 3795 N N . LEU D 1 104 ? 35.132 12.900 -10.079 1.00 30.45 104 LEU D N 1
ATOM 3796 C CA . LEU D 1 104 ? 35.813 11.642 -9.818 1.00 31.10 104 LEU D CA 1
ATOM 3797 C C . LEU D 1 104 ? 37.301 11.694 -10.115 1.00 28.06 104 LEU D C 1
ATOM 3798 O O . LEU D 1 104 ? 38.077 10.949 -9.514 1.00 29.66 104 LEU D O 1
ATOM 3803 N N . THR D 1 105 ? 37.713 12.568 -11.028 1.00 25.96 105 THR D N 1
ATOM 3804 C CA . THR D 1 105 ? 39.130 12.651 -11.367 1.00 25.41 105 THR D CA 1
ATOM 3805 C C . THR D 1 105 ? 39.985 13.111 -10.191 1.00 24.59 105 THR D C 1
ATOM 3806 O O . THR D 1 105 ? 41.200 12.960 -10.216 1.00 23.28 105 THR D O 1
ATOM 3810 N N . LYS D 1 106 ? 39.346 13.675 -9.169 1.00 26.35 106 LYS D N 1
ATOM 3811 C CA . LYS D 1 106 ? 40.059 14.144 -7.980 1.00 31.26 106 LYS D CA 1
ATOM 3812 C C . LYS D 1 106 ? 40.722 12.992 -7.224 1.00 31.36 106 LYS D C 1
ATOM 3813 O O . LYS D 1 106 ? 41.723 13.191 -6.540 1.00 31.89 106 LYS D O 1
ATOM 3819 N N . ASP D 1 107 ? 40.165 11.790 -7.356 1.00 32.65 107 ASP D N 1
ATOM 3820 C CA . ASP D 1 107 ? 40.697 10.610 -6.671 1.00 32.79 107 ASP D CA 1
ATOM 3821 C C . ASP D 1 107 ? 41.705 9.820 -7.492 1.00 31.28 107 ASP D C 1
ATOM 3822 O O . ASP D 1 107 ? 42.249 8.825 -7.016 1.00 32.24 107 ASP D O 1
ATOM 3827 N N . ALA D 1 108 ? 41.957 10.252 -8.721 1.00 28.31 108 ALA D N 1
ATOM 3828 C CA . ALA D 1 108 ? 42.894 9.543 -9.588 1.00 26.65 108 ALA D CA 1
ATOM 3829 C C . ALA D 1 108 ? 44.357 9.685 -9.166 1.00 25.32 108 ALA D C 1
ATOM 3830 O O . ALA D 1 108 ? 44.755 10.710 -8.618 1.00 25.79 108 ALA D O 1
ATOM 3832 N N . LYS D 1 109 ? 45.150 8.651 -9.438 1.00 21.99 109 LYS D N 1
ATOM 3833 C CA . LYS D 1 109 ? 46.568 8.654 -9.119 1.00 21.99 109 LYS D CA 1
ATOM 3834 C C . LYS D 1 109 ? 47.305 9.476 -10.160 1.00 23.79 109 LYS D C 1
ATOM 3835 O O . LYS D 1 109 ? 48.413 9.953 -9.926 1.00 24.87 109 LYS D O 1
ATOM 3841 N N . ALA D 1 110 ? 46.694 9.644 -11.326 1.00 21.69 110 ALA D N 1
ATOM 3842 C CA . ALA D 1 110 ? 47.329 10.424 -12.379 1.00 20.60 110 ALA D CA 1
ATOM 3843 C C . ALA D 1 110 ? 46.379 10.674 -13.532 1.00 20.12 110 ALA D C 1
ATOM 3844 O O . ALA D 1 110 ? 45.377 9.969 -13.702 1.00 17.36 110 ALA D O 1
ATOM 3846 N N . VAL D 1 111 ? 46.701 11.700 -14.307 1.00 21.42 111 VAL D N 1
ATOM 3847 C CA . VAL D 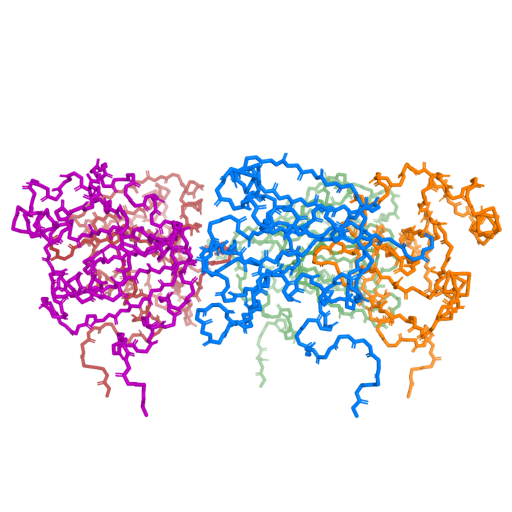1 111 ? 45.931 12.049 -15.488 1.00 21.25 111 VAL D CA 1
ATOM 3848 C C . VAL D 1 111 ? 46.946 12.005 -16.617 1.00 21.83 111 VAL D C 1
ATOM 3849 O O . VAL D 1 111 ? 47.996 12.649 -16.543 1.00 22.01 111 VAL D O 1
ATOM 3853 N N . ILE D 1 112 ? 46.647 11.206 -17.637 1.00 21.74 112 ILE D N 1
ATOM 3854 C CA . ILE D 1 112 ? 47.513 11.069 -18.800 1.00 21.41 112 ILE D CA 1
ATOM 3855 C C . ILE D 1 112 ? 46.896 11.925 -19.902 1.00 22.04 112 ILE D C 1
ATOM 3856 O O . ILE D 1 112 ? 45.806 11.638 -20.404 1.00 21.09 112 ILE D O 1
ATOM 3861 N N . ARG D 1 113 ? 47.595 12.987 -20.265 1.00 22.39 113 ARG D N 1
ATOM 3862 C CA . ARG D 1 113 ? 47.100 13.899 -21.278 1.00 21.40 113 ARG D CA 1
ATOM 3863 C C . ARG D 1 113 ? 47.521 13.455 -22.673 1.00 20.30 113 ARG D C 1
ATOM 3864 O O . ARG D 1 113 ? 48.706 13.298 -22.943 1.00 20.43 113 ARG D O 1
ATOM 3872 N N . THR D 1 114 ? 46.543 13.247 -23.550 1.00 22.66 114 THR D N 1
ATOM 3873 C CA . THR D 1 114 ? 46.827 12.847 -24.927 1.00 24.33 114 THR D CA 1
ATOM 3874 C C . THR D 1 114 ? 46.716 14.078 -25.823 1.00 26.93 114 THR D C 1
ATOM 3875 O O . THR D 1 114 ? 46.419 15.174 -25.347 1.00 25.79 114 THR D O 1
ATOM 3879 N N . GLY D 1 115 ? 46.953 13.895 -27.120 1.00 28.23 115 GLY D N 1
ATOM 3880 C CA . GLY D 1 115 ? 46.857 15.005 -28.047 1.00 27.53 115 GLY D CA 1
ATOM 3881 C C . GLY D 1 115 ? 45.484 15.065 -28.703 1.00 28.69 115 GLY D C 1
ATOM 3882 O O . GLY D 1 115 ? 45.284 15.804 -29.669 1.00 27.86 115 GLY D O 1
ATOM 3883 N N . GLU D 1 116 ? 44.536 14.301 -28.162 1.00 28.44 116 GLU D N 1
ATOM 3884 C CA . GLU D 1 116 ? 43.175 14.238 -28.698 1.00 28.77 116 GLU D CA 1
ATOM 3885 C C . GLU D 1 116 ? 42.418 15.564 -28.696 1.00 30.57 116 GLU D C 1
ATOM 3886 O O . GLU D 1 116 ? 42.248 16.197 -27.649 1.00 29.01 116 GLU D O 1
ATOM 3892 N N . PHE D 1 117 ? 41.941 15.962 -29.877 1.00 31.27 117 PHE D N 1
ATOM 3893 C CA . PHE D 1 117 ? 41.198 17.209 -30.042 1.00 32.66 117 PHE D CA 1
ATOM 3894 C C . PHE D 1 117 ? 39.722 17.019 -30.380 1.00 33.48 117 PHE D C 1
ATOM 3895 O O . PHE D 1 117 ? 39.173 17.747 -31.206 1.00 34.08 117 PHE D O 1
ATOM 3903 N N . THR D 1 118 ? 39.086 16.040 -29.749 1.00 32.62 118 THR D N 1
ATOM 3904 C CA . THR D 1 118 ? 37.669 15.790 -29.957 1.00 33.45 118 THR D CA 1
ATOM 3905 C C . THR D 1 118 ? 37.006 15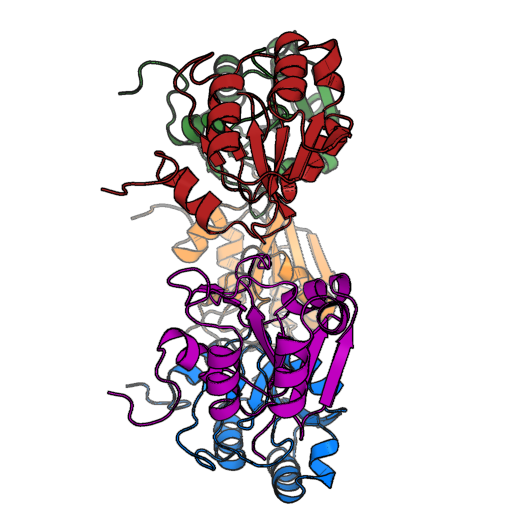.783 -28.583 1.00 33.95 118 THR D C 1
ATOM 3906 O O . THR D 1 118 ? 37.603 15.343 -27.603 1.00 34.22 118 THR D O 1
ATOM 3910 N N . PRO D 1 119 ? 35.758 16.272 -28.500 1.00 33.95 119 PRO D N 1
ATOM 3911 C CA . PRO D 1 119 ? 34.932 16.380 -27.294 1.00 32.30 119 PRO D CA 1
ATOM 3912 C C . PRO D 1 119 ? 34.737 15.146 -26.428 1.00 31.52 119 PRO D C 1
ATOM 3913 O O . PRO D 1 119 ? 34.468 14.051 -26.926 1.00 29.72 119 PRO D O 1
ATOM 3917 N N . TYR D 1 120 ? 34.845 15.360 -25.119 1.00 27.55 120 TYR D N 1
ATOM 3918 C CA . TYR D 1 120 ? 34.646 14.324 -24.113 1.00 25.34 120 TYR D CA 1
ATOM 3919 C C . TYR D 1 120 ? 35.407 13.025 -24.320 1.00 23.20 120 TYR D C 1
ATOM 3920 O O . TYR D 1 120 ? 34.937 11.955 -23.930 1.00 24.26 120 TYR D O 1
ATOM 3929 N N . ALA D 1 121 ? 36.579 13.119 -24.929 1.00 20.88 121 ALA D N 1
ATOM 3930 C CA . ALA D 1 121 ? 37.402 11.942 -25.155 1.00 23.21 121 ALA D CA 1
ATOM 3931 C C . ALA D 1 121 ? 38.260 11.700 -23.909 1.00 21.96 121 ALA D C 1
ATOM 3932 O O . ALA D 1 121 ? 39.478 11.869 -23.943 1.00 22.39 121 ALA D O 1
ATOM 3934 N N . ASN D 1 122 ? 37.602 11.316 -22.819 1.00 23.52 122 ASN D N 1
ATOM 3935 C CA . ASN D 1 122 ? 38.269 11.034 -21.548 1.00 24.80 122 ASN D CA 1
ATOM 3936 C C . ASN D 1 122 ? 37.641 9.809 -20.911 1.00 24.19 122 ASN D C 1
ATOM 3937 O O . ASN D 1 122 ? 36.470 9.506 -21.144 1.00 26.44 122 ASN D O 1
ATOM 3942 N N . CYS D 1 123 ? 38.412 9.106 -20.093 1.00 22.13 123 CYS D N 1
ATOM 3943 C CA . CYS D 1 123 ? 37.867 7.964 -19.386 1.00 22.77 123 CYS D CA 1
ATOM 3944 C C . CYS D 1 123 ? 38.707 7.669 -18.148 1.00 21.92 123 CYS D C 1
ATOM 3945 O O . CYS D 1 123 ? 39.861 8.089 -18.047 1.00 19.43 123 CYS D O 1
ATOM 3948 N N . ILE D 1 124 ? 38.098 6.972 -17.199 1.00 21.65 124 ILE D N 1
ATOM 3949 C CA . ILE D 1 124 ? 38.779 6.576 -15.982 1.00 22.81 124 ILE D CA 1
ATOM 3950 C C . ILE D 1 124 ? 38.907 5.055 -16.023 1.00 23.23 124 ILE D C 1
ATOM 3951 O O . ILE D 1 124 ? 37.919 4.347 -16.225 1.00 24.86 124 ILE D O 1
ATOM 3956 N N . LEU D 1 125 ? 40.126 4.558 -15.868 1.00 21.92 125 LEU D N 1
ATOM 3957 C CA . LEU D 1 125 ? 40.350 3.119 -15.844 1.00 22.99 125 LEU D CA 1
ATOM 3958 C C . LEU D 1 125 ? 40.531 2.745 -14.377 1.00 22.69 125 LEU D C 1
ATOM 3959 O O . LEU D 1 125 ? 41.414 3.282 -13.709 1.00 24.39 125 LEU D O 1
ATOM 3964 N N . GLN D 1 126 ? 39.681 1.855 -13.875 1.00 22.88 126 GLN D N 1
ATOM 3965 C CA . GLN D 1 126 ? 39.764 1.403 -12.489 1.00 25.01 126 GLN D CA 1
ATOM 3966 C C . GLN D 1 126 ? 40.448 0.042 -12.429 1.00 27.05 126 GLN D C 1
ATOM 3967 O O . GLN D 1 126 ? 39.929 -0.954 -12.947 1.00 26.91 126 GLN D O 1
ATOM 3973 N N . ALA D 1 127 ? 41.608 0.008 -11.783 1.00 26.80 127 ALA D N 1
ATOM 3974 C CA . ALA D 1 127 ? 42.410 -1.207 -11.658 1.00 25.80 127 ALA D CA 1
ATOM 3975 C C . ALA D 1 127 ? 41.702 -2.404 -11.039 1.00 25.38 127 ALA D C 1
ATOM 3976 O O . ALA D 1 127 ? 40.955 -2.273 -10.065 1.00 24.44 127 ALA D O 1
ATOM 3978 N N . GLY D 1 128 ? 41.956 -3.577 -11.616 1.00 25.02 128 GLY D N 1
ATOM 3979 C CA . GLY D 1 128 ? 41.381 -4.809 -11.103 1.00 26.04 128 GLY D CA 1
ATOM 3980 C C . GLY D 1 128 ? 42.471 -5.537 -10.329 1.00 28.36 128 GLY D C 1
ATOM 3981 O O . GLY D 1 128 ? 43.495 -4.942 -9.994 1.00 28.59 128 GLY D O 1
ATOM 3982 N N . VAL D 1 129 ? 42.276 -6.817 -10.039 1.00 29.60 129 VAL D N 1
ATOM 3983 C CA . VAL D 1 129 ? 43.288 -7.565 -9.303 1.00 31.79 129 VAL D CA 1
ATOM 3984 C C . VAL D 1 129 ? 43.705 -8.816 -10.080 1.00 33.45 129 VAL D C 1
ATOM 3985 O O . VAL D 1 129 ? 42.900 -9.404 -10.806 1.00 33.65 129 VAL D O 1
ATOM 3989 N N . LEU D 1 130 ? 44.966 -9.212 -9.939 1.00 34.27 130 LEU D N 1
ATOM 3990 C CA . LEU D 1 130 ? 45.496 -10.368 -10.660 1.00 36.56 130 LEU D CA 1
ATOM 3991 C C . LEU D 1 130 ? 45.243 -11.748 -10.052 1.00 37.37 130 LEU D C 1
ATOM 3992 O O . LEU D 1 130 ? 45.683 -12.754 -10.601 1.00 39.70 130 LEU D O 1
ATOM 3997 N N . PHE D 1 131 ? 44.542 -11.807 -8.928 1.00 38.17 131 PHE D N 1
ATOM 3998 C CA . PHE D 1 131 ? 44.262 -13.088 -8.290 1.00 37.74 131 PHE D CA 1
ATOM 3999 C C . PHE D 1 131 ? 42.960 -13.025 -7.512 1.00 39.19 131 PHE D C 1
ATOM 4000 O O . PHE D 1 131 ? 42.290 -11.971 -7.588 1.00 40.00 131 PHE D O 1
ATOM 4009 N N . MET E 1 1 ? 77.636 -3.305 11.661 1.00 31.22 1 MET E N 1
ATOM 4010 C CA . MET E 1 1 ? 76.234 -3.740 11.412 1.00 29.77 1 MET E CA 1
ATOM 4011 C C . MET E 1 1 ? 75.443 -3.852 12.703 1.00 30.81 1 MET E C 1
ATOM 4012 O O . MET E 1 1 ? 76.006 -4.041 13.782 1.00 31.44 1 MET E O 1
ATOM 4017 N N . LYS E 1 2 ? 74.129 -3.732 12.577 1.00 29.65 2 LYS E N 1
ATOM 4018 C CA . LYS E 1 2 ? 73.210 -3.835 13.700 1.00 29.99 2 LYS E CA 1
ATOM 4019 C C . LYS E 1 2 ? 73.231 -5.302 14.141 1.00 30.85 2 LYS E C 1
ATOM 4020 O O . LYS E 1 2 ? 73.104 -6.204 13.316 1.00 30.78 2 LYS E O 1
ATOM 4026 N N . LYS E 1 3 ? 73.397 -5.536 15.438 1.00 30.58 3 LYS E N 1
ATOM 4027 C CA . LYS E 1 3 ? 73.462 -6.897 15.964 1.00 31.94 3 LYS E CA 1
ATOM 4028 C C . LYS E 1 3 ? 72.112 -7.551 16.225 1.00 30.91 3 LYS E C 1
ATOM 4029 O O . LYS E 1 3 ? 71.951 -8.746 16.015 1.00 30.71 3 LYS E O 1
ATOM 4035 N N . HIS E 1 4 ? 71.147 -6.767 16.685 1.00 30.51 4 HIS E N 1
ATOM 4036 C CA . HIS E 1 4 ? 69.839 -7.307 17.014 1.00 31.07 4 HIS E CA 1
ATOM 4037 C C . HIS E 1 4 ? 68.678 -6.664 16.268 1.00 31.56 4 HIS E C 1
ATOM 4038 O O . HIS E 1 4 ? 68.824 -5.617 15.635 1.00 31.81 4 HIS E O 1
ATOM 4045 N N . GLY E 1 5 ? 67.517 -7.305 16.354 1.00 30.62 5 GLY E N 1
ATOM 4046 C CA . GLY E 1 5 ? 66.335 -6.766 15.713 1.00 29.29 5 GLY E CA 1
ATOM 4047 C C . GLY E 1 5 ? 66.112 -7.226 14.290 1.00 26.59 5 GLY E C 1
ATOM 4048 O O . GLY E 1 5 ? 66.862 -8.040 13.757 1.00 26.44 5 GLY E O 1
ATOM 4049 N N . ILE E 1 6 ? 65.074 -6.678 13.670 1.00 25.83 6 ILE E N 1
ATOM 4050 C CA . ILE E 1 6 ? 64.711 -7.032 12.304 1.00 24.68 6 ILE E CA 1
ATOM 4051 C C . ILE E 1 6 ? 65.828 -6.660 11.329 1.00 23.49 6 ILE E C 1
ATOM 4052 O O . ILE E 1 6 ? 66.475 -5.623 11.470 1.00 25.18 6 ILE E O 1
ATOM 4057 N N . LEU E 1 7 ? 66.066 -7.519 10.346 1.00 22.27 7 LEU E N 1
ATOM 4058 C CA . LEU E 1 7 ? 67.133 -7.295 9.379 1.00 22.96 7 LEU E CA 1
ATOM 4059 C C . LEU E 1 7 ? 66.866 -6.180 8.371 1.00 23.53 7 LEU E C 1
ATOM 4060 O O . LEU E 1 7 ? 67.788 -5.467 7.970 1.00 21.45 7 LEU E O 1
ATOM 4065 N N . ASN E 1 8 ? 65.615 -6.044 7.949 1.00 22.43 8 ASN E N 1
ATOM 4066 C CA . ASN E 1 8 ? 65.270 -5.028 6.961 1.00 22.11 8 ASN E CA 1
ATOM 4067 C C . ASN E 1 8 ? 65.415 -3.611 7.507 1.00 18.91 8 ASN E C 1
ATOM 4068 O O . ASN E 1 8 ? 64.803 -3.258 8.514 1.00 19.47 8 ASN E O 1
ATOM 4073 N N . SER E 1 9 ? 66.223 -2.803 6.830 1.00 20.20 9 SER E N 1
ATOM 4074 C CA . SER E 1 9 ? 66.467 -1.428 7.257 1.00 20.12 9 SER E CA 1
ATOM 4075 C C . SER E 1 9 ? 65.231 -0.544 7.244 1.00 21.98 9 SER E C 1
ATOM 4076 O O . SER E 1 9 ? 65.040 0.262 8.156 1.00 22.79 9 SER E O 1
ATOM 4079 N N . HIS E 1 10 ? 64.386 -0.692 6.226 1.00 21.71 10 HIS E N 1
ATOM 4080 C CA . HIS E 1 10 ? 63.170 0.116 6.147 1.00 22.25 10 HIS E CA 1
ATOM 4081 C C . HIS E 1 10 ? 62.243 -0.221 7.307 1.00 22.49 10 HIS E C 1
ATOM 4082 O O . HIS E 1 10 ? 61.695 0.676 7.956 1.00 20.56 10 HIS E O 1
ATOM 4089 N N . LEU E 1 11 ? 62.062 -1.517 7.558 1.00 20.87 11 LEU E N 1
ATOM 4090 C CA . LEU E 1 11 ? 61.189 -1.972 8.636 1.00 23.14 11 LEU E CA 1
ATOM 4091 C C . LEU E 1 11 ? 61.707 -1.616 10.031 1.00 21.87 11 LEU E C 1
ATOM 4092 O O . LEU E 1 11 ? 60.920 -1.290 10.922 1.00 22.35 11 LEU E O 1
ATOM 4097 N N . ALA E 1 12 ? 63.023 -1.686 10.219 1.00 20.87 12 ALA E N 1
ATOM 4098 C CA . ALA E 1 12 ? 63.620 -1.351 11.516 1.00 19.45 12 ALA E CA 1
ATOM 4099 C C . ALA E 1 12 ? 63.249 0.087 11.888 1.00 20.90 12 ALA E C 1
ATOM 4100 O O . ALA E 1 12 ? 62.894 0.376 13.030 1.00 20.74 12 ALA E O 1
ATOM 4102 N N . LYS E 1 13 ? 63.315 0.987 10.910 1.00 21.63 13 LYS E N 1
ATOM 4103 C CA . LYS E 1 13 ? 62.990 2.391 11.156 1.00 21.88 13 LYS E CA 1
ATOM 4104 C C . LYS E 1 13 ? 61.542 2.578 11.578 1.00 21.81 13 LYS E C 1
ATOM 4105 O O . LYS E 1 13 ? 61.249 3.412 12.435 1.00 23.68 13 LYS E O 1
ATOM 4111 N N . ILE E 1 14 ? 60.634 1.806 10.984 1.00 20.99 14 ILE E N 1
ATOM 4112 C CA . ILE E 1 14 ? 59.219 1.897 11.339 1.00 21.56 14 ILE E CA 1
ATOM 4113 C C . ILE E 1 14 ? 58.979 1.328 12.743 1.00 21.07 14 ILE E C 1
ATOM 4114 O O . ILE E 1 14 ? 58.278 1.931 13.560 1.00 19.34 14 ILE E O 1
ATOM 4119 N N . LEU E 1 15 ? 59.556 0.164 13.026 1.00 21.26 15 LEU E N 1
ATOM 4120 C CA . LEU E 1 15 ? 59.372 -0.444 14.345 1.00 22.79 15 LEU E CA 1
ATOM 4121 C C . LEU E 1 15 ? 59.940 0.451 15.443 1.00 22.11 15 LEU E C 1
ATOM 4122 O O . LEU E 1 15 ? 59.371 0.548 16.530 1.00 24.50 15 LEU E O 1
ATOM 4127 N N . ALA E 1 16 ? 61.052 1.116 15.148 1.00 21.82 16 ALA E N 1
ATOM 4128 C CA . ALA E 1 16 ? 61.696 2.004 16.111 1.00 22.96 16 ALA E CA 1
ATOM 4129 C C . ALA E 1 16 ? 60.770 3.105 16.616 1.00 24.92 16 ALA E C 1
ATOM 4130 O O . ALA E 1 16 ? 60.837 3.493 17.784 1.00 26.18 16 ALA E O 1
ATOM 4132 N N . ASP E 1 17 ? 59.905 3.613 15.742 1.00 23.80 17 ASP E N 1
ATOM 4133 C CA . ASP E 1 17 ? 58.994 4.683 16.135 1.00 23.66 17 ASP E CA 1
ATOM 4134 C C . ASP E 1 17 ? 57.648 4.244 16.683 1.00 23.37 17 ASP E C 1
ATOM 4135 O O . ASP E 1 17 ? 56.836 5.085 17.057 1.00 24.66 17 ASP E O 1
ATOM 4140 N N . LEU E 1 18 ? 57.401 2.940 16.734 1.00 21.88 18 LEU E N 1
ATOM 4141 C CA . LEU E 1 18 ? 56.121 2.451 17.231 1.00 22.87 18 LEU E CA 1
ATOM 4142 C C . LEU E 1 18 ? 55.888 2.760 18.701 1.00 24.46 18 LEU E C 1
ATOM 4143 O O . LEU E 1 18 ? 56.767 2.557 19.539 1.00 24.00 18 LEU E O 1
ATOM 4148 N N . GLY E 1 19 ? 54.691 3.254 18.989 1.00 22.85 19 GLY E N 1
ATOM 4149 C CA . GLY E 1 19 ? 54.281 3.542 20.348 1.00 23.57 19 GLY E CA 1
ATOM 4150 C C . GLY E 1 19 ? 53.030 2.700 20.563 1.00 26.10 19 GLY E C 1
ATOM 4151 O O . GLY E 1 19 ? 52.508 2.126 19.608 1.00 24.59 19 GLY E O 1
ATOM 4152 N N . HIS E 1 20 ? 52.543 2.622 21.795 1.00 26.63 20 HIS E N 1
ATOM 4153 C CA . HIS E 1 20 ? 51.352 1.836 22.097 1.00 27.73 20 HIS E CA 1
ATOM 4154 C C . HIS E 1 20 ? 50.148 2.209 21.229 1.00 27.72 20 HIS E C 1
ATOM 4155 O O . HIS E 1 20 ? 49.752 3.374 21.158 1.00 26.21 20 HIS E O 1
ATOM 4162 N N . THR E 1 21 ? 49.579 1.192 20.587 1.00 26.20 21 THR E N 1
ATOM 4163 C CA . THR E 1 21 ? 48.409 1.290 19.710 1.00 26.54 21 THR E CA 1
ATOM 4164 C C . THR E 1 21 ? 48.683 1.670 18.256 1.00 26.32 21 THR E C 1
ATOM 4165 O O . THR E 1 21 ? 47.763 1.636 17.437 1.00 27.56 21 THR E O 1
ATOM 4169 N N . ASP E 1 22 ? 49.926 2.018 17.920 1.00 24.74 22 ASP E N 1
ATOM 4170 C CA . ASP E 1 22 ? 50.244 2.348 16.529 1.00 24.57 22 ASP E CA 1
ATOM 4171 C C . ASP E 1 22 ? 50.015 1.092 15.696 1.00 24.92 22 ASP E C 1
ATOM 4172 O O . ASP E 1 22 ? 50.175 -0.022 16.187 1.00 25.05 22 ASP E O 1
ATOM 4177 N N . LYS E 1 23 ? 49.667 1.273 14.429 1.00 25.33 23 LYS E N 1
ATOM 4178 C CA . LYS E 1 23 ? 49.378 0.142 13.561 1.00 24.36 23 LYS E CA 1
ATOM 4179 C C . LYS E 1 23 ? 50.215 0.074 12.293 1.00 24.79 23 LYS E C 1
ATOM 4180 O O . LYS E 1 23 ? 50.597 1.104 11.733 1.00 25.91 23 LYS E O 1
ATOM 4186 N N . ILE E 1 24 ? 50.514 -1.148 11.856 1.00 24.67 24 ILE E N 1
ATOM 4187 C CA . ILE E 1 24 ? 51.224 -1.364 10.599 1.00 24.61 24 ILE E CA 1
ATOM 4188 C C . ILE E 1 24 ? 50.419 -2.426 9.855 1.00 24.13 24 ILE E C 1
ATOM 4189 O O . ILE E 1 24 ? 49.725 -3.234 10.477 1.00 23.23 24 ILE E O 1
ATOM 4194 N N . VAL E 1 25 ? 50.496 -2.418 8.530 1.00 23.77 25 VAL E N 1
ATOM 4195 C CA . VAL E 1 25 ? 49.747 -3.377 7.729 1.00 22.86 25 VAL E CA 1
ATOM 4196 C C . VAL E 1 25 ? 50.650 -4.319 6.934 1.00 21.93 25 VAL E C 1
ATOM 4197 O O . VAL E 1 25 ? 51.663 -3.895 6.385 1.00 20.67 25 VAL E O 1
ATOM 4201 N N . ILE E 1 26 ? 50.291 -5.602 6.905 1.00 20.83 26 ILE E N 1
ATOM 4202 C CA . ILE E 1 26 ? 51.017 -6.586 6.110 1.00 20.73 26 ILE E CA 1
ATOM 4203 C C . ILE E 1 26 ? 49.989 -6.841 5.028 1.00 20.67 26 ILE E C 1
ATOM 4204 O O . ILE E 1 26 ? 48.835 -7.132 5.339 1.00 22.44 26 ILE E O 1
ATOM 4209 N N . ALA E 1 27 ? 50.383 -6.744 3.764 1.00 21.34 27 ALA E N 1
ATOM 4210 C CA . ALA E 1 27 ? 49.400 -6.903 2.700 1.00 20.35 27 ALA E CA 1
ATOM 4211 C C . ALA E 1 27 ? 49.785 -7.780 1.520 1.00 19.36 27 ALA E C 1
ATOM 4212 O O . ALA E 1 27 ? 50.966 -7.989 1.245 1.00 18.55 27 ALA E O 1
ATOM 4214 N N . ASP E 1 28 ? 48.773 -8.294 0.819 1.00 20.48 28 ASP E N 1
ATOM 4215 C CA . ASP E 1 28 ? 49.039 -9.110 -0.361 1.00 20.52 28 ASP E CA 1
ATOM 4216 C C . ASP E 1 28 ? 49.369 -8.143 -1.498 1.00 22.22 28 ASP E C 1
ATOM 4217 O O . ASP E 1 28 ? 49.302 -6.925 -1.312 1.00 22.87 28 ASP E O 1
ATOM 4222 N N . ALA E 1 29 ? 49.735 -8.669 -2.662 1.00 22.04 29 ALA E N 1
ATOM 4223 C CA . ALA E 1 29 ? 50.122 -7.831 -3.795 1.00 21.85 29 ALA E CA 1
ATOM 4224 C C . ALA E 1 29 ? 49.051 -6.921 -4.398 1.00 20.96 29 ALA E C 1
ATOM 4225 O O . ALA E 1 29 ? 49.369 -6.058 -5.216 1.00 24.02 29 ALA E O 1
ATOM 4227 N N . GLY E 1 30 ? 47.795 -7.096 -4.002 1.00 21.09 30 GLY E N 1
ATOM 4228 C CA . GLY E 1 30 ? 46.744 -6.278 -4.578 1.00 19.67 30 GLY E CA 1
ATOM 4229 C C . GLY E 1 30 ? 46.096 -5.212 -3.711 1.00 20.54 30 GLY E C 1
ATOM 4230 O O . GLY E 1 30 ? 45.330 -4.399 -4.219 1.00 20.08 30 GLY E O 1
ATOM 4231 N N . LEU E 1 31 ? 46.381 -5.202 -2.414 1.00 20.06 31 LEU E N 1
ATOM 4232 C CA . LEU E 1 31 ? 45.770 -4.211 -1.529 1.00 19.76 31 LEU E CA 1
ATOM 4233 C C . LEU E 1 31 ? 46.164 -2.786 -1.931 1.00 19.20 31 LEU E C 1
ATOM 4234 O O . LEU E 1 31 ? 47.337 -2.498 -2.147 1.00 19.11 31 LEU E O 1
ATOM 4239 N N . PRO E 1 32 ? 45.182 -1.883 -2.063 1.00 19.53 32 PRO E N 1
ATOM 4240 C CA . PRO E 1 32 ? 45.552 -0.514 -2.436 1.00 20.72 32 PRO E CA 1
ATOM 4241 C C . PRO E 1 32 ? 46.109 0.187 -1.197 1.00 21.49 32 PRO E C 1
ATOM 4242 O O . PRO E 1 32 ? 45.680 -0.090 -0.079 1.00 23.93 32 PRO E O 1
ATOM 4246 N N . VAL E 1 33 ? 47.069 1.080 -1.389 1.00 22.43 33 VAL E N 1
ATOM 4247 C CA . VAL E 1 33 ? 47.651 1.805 -0.267 1.00 24.31 33 VAL E CA 1
ATOM 4248 C C . VAL E 1 33 ? 47.086 3.222 -0.232 1.00 25.68 33 VAL E C 1
ATOM 4249 O O . VAL E 1 33 ? 47.164 3.950 -1.216 1.00 25.97 33 VAL E O 1
ATOM 4253 N N . PRO E 1 34 ? 46.494 3.625 0.901 1.00 25.68 34 PRO E N 1
ATOM 4254 C CA . PRO E 1 34 ? 45.922 4.968 1.030 1.00 27.73 34 PRO E CA 1
ATOM 4255 C C . PRO E 1 34 ? 46.970 6.052 0.777 1.00 29.08 34 PRO E C 1
ATOM 4256 O O . PRO E 1 34 ? 48.148 5.875 1.094 1.00 25.68 34 PRO E O 1
ATOM 4260 N N . ASP E 1 35 ? 46.542 7.169 0.196 1.00 31.19 35 ASP E N 1
ATOM 4261 C CA . ASP E 1 35 ? 47.460 8.270 -0.069 1.00 34.49 35 ASP E CA 1
ATOM 4262 C C . ASP E 1 35 ? 48.007 8.769 1.261 1.00 32.37 35 ASP E C 1
ATOM 4263 O O . ASP E 1 35 ? 47.264 8.906 2.226 1.00 33.01 35 ASP E O 1
ATOM 4268 N N . GLY E 1 36 ? 49.310 9.017 1.315 1.00 32.58 36 GLY E N 1
ATOM 4269 C CA . GLY E 1 36 ? 49.907 9.502 2.547 1.00 33.10 36 GLY E CA 1
ATOM 4270 C C . GLY E 1 36 ? 50.455 8.423 3.464 1.00 32.81 36 GLY E C 1
ATOM 4271 O O . GLY E 1 36 ? 51.128 8.732 4.448 1.00 34.05 36 GLY E O 1
ATOM 4272 N N . VAL E 1 37 ? 50.167 7.159 3.166 1.00 30.14 37 VAL E N 1
ATOM 4273 C CA . VAL E 1 37 ? 50.672 6.069 3.997 1.00 27.26 37 VAL E CA 1
ATOM 4274 C C . VAL E 1 37 ? 51.924 5.506 3.350 1.00 26.50 37 VAL E C 1
ATOM 4275 O O . VAL E 1 37 ? 51.940 5.235 2.148 1.00 25.12 37 VAL E O 1
ATOM 4279 N N . LEU E 1 38 ? 52.977 5.349 4.148 1.00 23.73 38 LEU E N 1
ATOM 4280 C CA . LEU E 1 38 ? 54.243 4.827 3.660 1.00 23.79 38 LEU E CA 1
ATOM 4281 C C . LEU E 1 38 ? 54.111 3.393 3.184 1.00 24.82 38 LEU E C 1
ATOM 4282 O O . LEU E 1 38 ? 53.507 2.556 3.855 1.00 25.91 38 LEU E O 1
ATOM 4287 N N . LYS E 1 39 ? 54.709 3.109 2.034 1.00 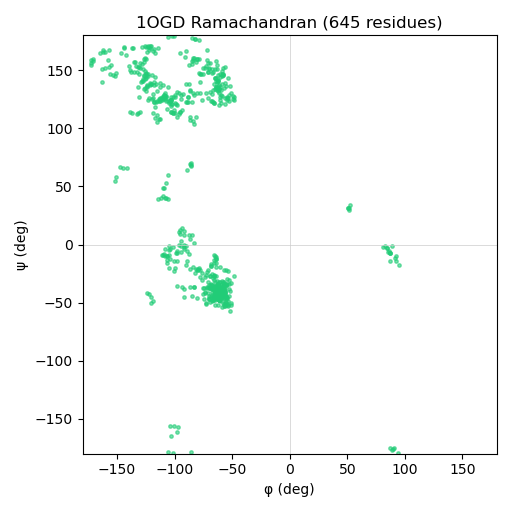23.57 39 LYS E N 1
ATOM 4288 C CA . LYS E 1 39 ? 54.661 1.775 1.458 1.00 23.80 39 LYS E CA 1
ATOM 4289 C C . LYS E 1 39 ? 56.050 1.156 1.345 1.00 21.14 39 LYS E C 1
ATOM 4290 O O . LYS E 1 39 ? 56.943 1.731 0.726 1.00 22.59 39 LYS E O 1
ATOM 4296 N N . ILE E 1 40 ? 56.234 -0.009 1.958 1.00 18.39 40 ILE E N 1
ATOM 4297 C CA . ILE E 1 40 ? 57.506 -0.714 1.881 1.00 19.18 40 ILE E CA 1
ATOM 4298 C C . ILE E 1 40 ? 57.185 -1.993 1.123 1.00 20.06 40 ILE E C 1
ATOM 4299 O O . ILE E 1 40 ? 56.476 -2.862 1.630 1.00 20.02 40 ILE E O 1
ATOM 4304 N N . ASP E 1 41 ? 57.703 -2.093 -0.093 1.00 19.66 41 ASP E N 1
ATOM 4305 C CA . ASP E 1 41 ? 57.435 -3.239 -0.952 1.00 20.94 41 ASP E CA 1
ATOM 4306 C C . ASP E 1 41 ? 58.564 -4.268 -0.906 1.00 19.59 41 ASP E C 1
ATOM 4307 O O . ASP E 1 41 ? 59.654 -4.028 -1.417 1.00 21.23 41 ASP E O 1
ATOM 4312 N N . LEU E 1 42 ? 58.286 -5.418 -0.302 1.00 20.79 42 LEU E N 1
ATOM 4313 C CA . LEU E 1 42 ? 59.275 -6.483 -0.189 1.00 21.96 42 LEU E CA 1
ATOM 4314 C C . LEU E 1 42 ? 59.118 -7.554 -1.260 1.00 23.77 42 LEU E C 1
ATOM 4315 O O . LEU E 1 42 ? 59.958 -8.445 -1.370 1.00 24.22 42 LEU E O 1
ATOM 4320 N N . SER E 1 43 ? 58.048 -7.476 -2.044 1.00 23.99 43 SER E N 1
ATOM 4321 C CA . SER E 1 43 ? 57.803 -8.490 -3.067 1.00 25.47 43 SER E CA 1
ATOM 4322 C C . SER E 1 43 ? 58.939 -8.626 -4.067 1.00 26.00 43 SER E C 1
ATOM 4323 O O . SER E 1 43 ? 59.609 -7.649 -4.403 1.00 27.24 43 SER E O 1
ATOM 4326 N N . LEU E 1 44 ? 59.156 -9.856 -4.529 1.00 27.00 44 LEU E N 1
ATOM 4327 C CA . LEU E 1 44 ? 60.185 -10.143 -5.520 1.00 28.31 44 LEU E CA 1
ATOM 4328 C C . LEU E 1 44 ? 59.482 -10.746 -6.734 1.00 28.11 44 LEU E C 1
ATOM 4329 O O . LEU E 1 44 ? 59.754 -10.382 -7.873 1.00 26.85 44 LEU E O 1
ATOM 4334 N N . LYS E 1 45 ? 58.575 -11.677 -6.461 1.00 29.00 45 LYS E N 1
ATOM 4335 C CA . LYS E 1 45 ? 57.784 -12.341 -7.487 1.00 30.18 45 LYS E CA 1
ATOM 4336 C C . LYS E 1 45 ? 56.598 -12.978 -6.775 1.00 29.28 45 LYS E C 1
ATOM 4337 O O . LYS E 1 45 ? 56.579 -13.054 -5.549 1.00 28.38 45 LYS E O 1
ATOM 4343 N N . PRO E 1 46 ? 55.584 -13.432 -7.526 1.00 29.46 46 PRO E N 1
ATOM 4344 C CA . PRO E 1 46 ? 54.418 -14.048 -6.885 1.00 29.66 46 PRO E CA 1
ATOM 4345 C C . PRO E 1 46 ? 54.788 -15.117 -5.858 1.00 30.81 46 PRO E C 1
ATOM 4346 O O . PRO E 1 46 ? 55.529 -16.051 -6.161 1.00 31.99 46 PRO E O 1
ATOM 4350 N N . GLY E 1 47 ? 54.283 -14.954 -4.640 1.00 30.97 47 GLY E N 1
ATOM 4351 C CA . GLY E 1 47 ? 54.556 -15.909 -3.583 1.00 31.74 47 GLY E CA 1
ATOM 4352 C C . GLY E 1 47 ? 55.859 -15.680 -2.842 1.00 33.76 47 GLY E C 1
ATOM 4353 O O . GLY E 1 47 ? 56.161 -16.389 -1.881 1.00 35.64 47 GLY E O 1
ATOM 4354 N N . LEU E 1 48 ? 56.636 -14.694 -3.271 1.00 32.48 48 LEU E N 1
ATOM 4355 C CA . LEU E 1 48 ? 57.911 -14.422 -2.619 1.00 31.89 48 LEU E CA 1
ATOM 4356 C C . LEU E 1 48 ? 58.080 -12.923 -2.339 1.00 30.82 48 LEU E C 1
ATOM 4357 O O . LEU E 1 48 ? 58.203 -12.121 -3.265 1.00 30.71 48 LEU E O 1
ATOM 4362 N N . PRO E 1 49 ? 58.069 -12.525 -1.055 1.00 29.23 49 PRO E N 1
ATOM 4363 C CA . PRO E 1 49 ? 57.904 -13.408 0.101 1.00 28.36 49 PRO E CA 1
ATOM 4364 C C . PRO E 1 49 ? 56.429 -13.654 0.376 1.00 28.24 49 PRO E C 1
ATOM 4365 O O . PRO E 1 49 ? 55.569 -12.869 -0.025 1.00 28.73 49 PRO E O 1
ATOM 4369 N N . ALA E 1 50 ? 56.138 -14.744 1.070 1.00 27.70 50 ALA E N 1
ATOM 4370 C CA . ALA E 1 50 ? 54.765 -15.093 1.388 1.00 27.48 50 ALA E CA 1
ATOM 4371 C C . ALA E 1 50 ? 54.252 -14.313 2.591 1.00 27.07 50 ALA E C 1
ATOM 4372 O O . ALA E 1 50 ? 55.029 -13.797 3.386 1.00 26.93 50 ALA E O 1
ATOM 4374 N N . PHE E 1 51 ? 52.931 -14.235 2.702 1.00 26.53 51 PHE E N 1
ATOM 4375 C CA . PHE E 1 51 ? 52.255 -13.560 3.800 1.00 27.55 51 PHE E CA 1
ATOM 4376 C C . PHE E 1 51 ? 52.697 -14.183 5.127 1.00 28.52 51 PHE E C 1
ATOM 4377 O O . PHE E 1 51 ? 52.987 -13.482 6.098 1.00 27.98 51 PHE E O 1
ATOM 4385 N N . GLN E 1 52 ? 52.739 -15.512 5.154 1.00 28.16 52 GLN E N 1
ATOM 4386 C CA . GLN E 1 52 ? 53.128 -16.252 6.350 1.00 29.23 52 GLN E CA 1
ATOM 4387 C C . GLN E 1 52 ? 54.539 -15.958 6.822 1.00 27.96 52 GLN E C 1
ATOM 4388 O O . GLN E 1 52 ? 54.768 -15.754 8.014 1.00 29.67 52 GLN E O 1
ATOM 4394 N N . ASP E 1 53 ? 55.488 -15.939 5.897 1.00 28.56 53 ASP E N 1
ATOM 4395 C CA . ASP E 1 53 ? 56.869 -15.659 6.256 1.00 30.66 53 ASP E CA 1
ATOM 4396 C C . ASP E 1 53 ? 57.002 -14.250 6.841 1.00 31.66 53 ASP E C 1
ATOM 4397 O O . ASP E 1 53 ? 57.664 -14.049 7.862 1.00 30.23 53 ASP E O 1
ATOM 4402 N N . THR E 1 54 ? 56.357 -13.280 6.197 1.00 29.48 54 THR E N 1
ATOM 4403 C CA . THR E 1 54 ? 56.413 -11.891 6.649 1.00 28.18 54 THR E CA 1
ATOM 4404 C C . THR E 1 54 ? 55.758 -11.701 8.019 1.00 28.35 54 THR E C 1
ATOM 4405 O O . THR E 1 54 ? 56.337 -11.070 8.905 1.00 28.47 54 THR E O 1
ATOM 4409 N N . ALA E 1 55 ? 54.559 -12.252 8.198 1.00 26.58 55 ALA E N 1
ATOM 4410 C CA . ALA E 1 55 ? 53.852 -12.140 9.469 1.00 26.64 55 ALA E CA 1
ATOM 4411 C C . ALA E 1 55 ? 54.637 -12.787 10.617 1.00 27.43 55 ALA E C 1
ATOM 4412 O O . ALA E 1 55 ? 54.633 -12.284 11.742 1.00 27.53 55 ALA E O 1
ATOM 4414 N N . ALA E 1 56 ? 55.303 -13.903 10.330 1.00 27.25 56 ALA E N 1
ATOM 4415 C CA . ALA E 1 56 ? 56.085 -14.609 11.339 1.00 29.07 56 ALA E CA 1
ATOM 4416 C C . ALA E 1 56 ? 57.266 -13.765 11.823 1.00 29.62 56 ALA E C 1
ATOM 4417 O O . ALA E 1 56 ? 57.514 -13.666 13.025 1.00 31.03 56 ALA E O 1
ATOM 4419 N N . VAL E 1 57 ? 57.992 -13.160 10.886 1.00 29.41 57 VAL E N 1
ATOM 4420 C CA . VAL E 1 57 ? 59.142 -12.319 11.225 1.00 29.55 57 VAL E CA 1
ATOM 4421 C C . VAL E 1 57 ? 58.710 -11.117 12.066 1.00 29.43 57 VAL E C 1
ATOM 4422 O O . VAL E 1 57 ? 59.357 -10.781 13.058 1.00 29.81 57 VAL E O 1
ATOM 4426 N N . LEU E 1 58 ? 57.611 -10.476 11.680 1.00 29.57 58 LEU E N 1
ATOM 4427 C CA . LEU E 1 58 ? 57.113 -9.319 12.422 1.00 30.96 58 LEU E CA 1
ATOM 4428 C C . LEU E 1 58 ? 56.652 -9.685 13.832 1.00 31.48 58 LEU E C 1
ATOM 4429 O O . LEU E 1 58 ? 56.895 -8.942 14.793 1.00 30.76 58 LEU E O 1
ATOM 4434 N N . ALA E 1 59 ? 55.981 -10.828 13.953 1.00 30.64 59 ALA E N 1
ATOM 4435 C CA . ALA E 1 59 ? 55.484 -11.287 15.248 1.00 30.64 59 ALA E CA 1
ATOM 4436 C C . ALA E 1 59 ? 56.637 -11.440 16.238 1.00 30.18 59 ALA E C 1
ATOM 4437 O O . ALA E 1 59 ? 56.496 -11.161 17.430 1.00 30.22 59 ALA E O 1
ATOM 4439 N N . GLU E 1 60 ? 57.775 -11.886 15.725 1.00 30.24 60 GLU E N 1
ATOM 4440 C CA . GLU E 1 60 ? 58.972 -12.093 16.526 1.00 33.27 60 GLU E CA 1
ATOM 4441 C C . GLU E 1 60 ? 59.703 -10.796 16.887 1.00 32.77 60 GLU E C 1
ATOM 4442 O O . GLU E 1 60 ? 60.418 -10.744 17.884 1.00 33.31 60 GLU E O 1
ATOM 4448 N N . GLU E 1 61 ? 59.512 -9.749 16.089 1.00 30.12 61 GLU E N 1
ATOM 4449 C CA . GLU E 1 61 ? 60.210 -8.486 16.320 1.00 28.55 61 GLU E CA 1
ATOM 4450 C C . GLU E 1 61 ? 59.362 -7.353 16.873 1.00 27.88 61 GLU E C 1
ATOM 4451 O O . GLU E 1 61 ? 59.883 -6.312 17.273 1.00 28.07 61 GLU E O 1
ATOM 4457 N N . MET E 1 62 ? 58.056 -7.557 16.903 1.00 28.60 62 MET E N 1
ATOM 4458 C CA . MET E 1 62 ? 57.143 -6.533 17.370 1.00 29.29 62 MET E CA 1
ATOM 4459 C C . MET E 1 62 ? 56.209 -7.054 18.454 1.00 29.90 62 MET E C 1
ATOM 4460 O O . MET E 1 62 ? 55.762 -8.195 18.401 1.00 31.72 62 MET E O 1
ATOM 4465 N N . ALA E 1 63 ? 55.921 -6.221 19.445 1.00 29.97 63 ALA E N 1
ATOM 4466 C CA . ALA E 1 63 ? 55.001 -6.618 20.499 1.00 29.35 63 ALA E CA 1
ATOM 4467 C C . ALA E 1 63 ? 53.598 -6.272 19.994 1.00 29.54 63 ALA E C 1
ATOM 4468 O O . ALA E 1 63 ? 53.236 -5.094 19.869 1.00 27.54 63 ALA E O 1
ATOM 4470 N N . VAL E 1 64 ? 52.819 -7.307 19.689 1.00 28.06 64 VAL E N 1
ATOM 4471 C CA . VAL E 1 64 ? 51.462 -7.142 19.174 1.00 28.16 64 VAL E CA 1
ATOM 4472 C C . VAL E 1 64 ? 50.390 -7.432 20.223 1.00 28.55 64 VAL E C 1
ATOM 4473 O O . VAL E 1 64 ? 50.374 -8.513 20.810 1.00 29.46 64 VAL E O 1
ATOM 4477 N N . GLU E 1 65 ? 49.495 -6.471 20.454 1.00 28.09 65 GLU E N 1
ATOM 4478 C CA . GLU E 1 65 ? 48.423 -6.654 21.430 1.00 29.64 65 GLU E CA 1
ATOM 4479 C C . GLU E 1 65 ? 47.114 -7.026 20.755 1.00 30.26 65 GLU E C 1
ATOM 4480 O O . GLU E 1 65 ? 46.208 -7.571 21.390 1.00 30.56 65 GLU E O 1
ATOM 4486 N N . LYS E 1 66 ? 47.011 -6.733 19.466 1.00 29.15 66 LYS E N 1
ATOM 4487 C CA . LYS E 1 66 ? 45.790 -7.037 18.737 1.00 29.28 66 LYS E CA 1
ATOM 4488 C C . LYS E 1 66 ? 46.053 -7.186 17.249 1.00 28.45 66 LYS E C 1
ATOM 4489 O O . LYS E 1 66 ? 46.934 -6.529 16.695 1.00 27.72 66 LYS E O 1
ATOM 4495 N N . VAL E 1 67 ? 45.290 -8.071 16.616 1.00 28.30 67 VAL E N 1
ATOM 4496 C CA . VAL E 1 67 ? 45.408 -8.323 15.187 1.00 26.63 67 VAL E CA 1
ATOM 4497 C C . VAL E 1 67 ? 44.026 -8.093 14.589 1.00 28.36 67 VAL E C 1
ATOM 4498 O O . VAL E 1 67 ? 43.017 -8.526 15.152 1.00 29.72 67 VAL E O 1
ATOM 4502 N N . ILE E 1 68 ? 43.978 -7.392 13.463 1.00 27.40 68 ILE E N 1
ATOM 4503 C CA . ILE E 1 68 ? 42.715 -7.114 12.800 1.00 27.08 68 ILE E CA 1
ATOM 4504 C C . ILE E 1 68 ? 42.804 -7.684 11.398 1.00 26.21 68 ILE E C 1
ATOM 4505 O O . ILE E 1 68 ? 43.834 -7.556 10.741 1.00 27.02 68 ILE E O 1
ATOM 4510 N N . ALA E 1 69 ? 41.733 -8.334 10.954 1.00 25.78 69 ALA E N 1
ATOM 4511 C CA . ALA E 1 69 ? 41.697 -8.941 9.626 1.00 25.37 69 ALA E CA 1
ATOM 4512 C C . ALA E 1 69 ? 40.291 -8.867 9.055 1.00 23.86 69 ALA E C 1
ATOM 4513 O O . ALA E 1 69 ? 39.337 -8.598 9.779 1.00 23.88 69 ALA E O 1
ATOM 4515 N N . ALA E 1 70 ? 40.173 -9.097 7.752 1.00 22.80 70 ALA E N 1
ATOM 4516 C CA . ALA E 1 70 ? 38.881 -9.059 7.079 1.00 23.92 70 ALA E CA 1
ATOM 4517 C C . ALA E 1 70 ? 38.181 -10.416 7.160 1.00 24.14 70 ALA E C 1
ATOM 4518 O O . ALA E 1 70 ? 38.783 -11.450 6.885 1.00 25.68 70 ALA E O 1
ATOM 4520 N N . ALA E 1 71 ? 36.907 -10.401 7.526 1.00 25.95 71 ALA E N 1
ATOM 4521 C CA . ALA E 1 71 ? 36.116 -11.624 7.636 1.00 28.09 71 ALA E CA 1
ATOM 4522 C C . ALA E 1 71 ? 36.214 -12.480 6.374 1.00 27.66 71 ALA E C 1
ATOM 4523 O O . ALA E 1 71 ? 36.175 -13.707 6.447 1.00 28.73 71 ALA E O 1
ATOM 4525 N N . GLU E 1 72 ? 36.340 -11.834 5.218 1.00 27.11 72 GLU E N 1
ATOM 4526 C CA . GLU E 1 72 ? 36.434 -12.558 3.952 1.00 27.90 72 GLU E CA 1
ATOM 4527 C C . GLU E 1 72 ? 37.579 -13.565 3.885 1.00 28.60 72 GLU E C 1
ATOM 4528 O O . GLU E 1 72 ? 37.536 -14.493 3.071 1.00 29.78 72 GLU E O 1
ATOM 4534 N N . ILE E 1 73 ? 38.606 -13.387 4.715 1.00 27.18 73 ILE E N 1
ATOM 4535 C CA . ILE E 1 73 ? 39.747 -14.299 4.677 1.00 27.81 73 ILE E CA 1
ATOM 4536 C C . ILE E 1 73 ? 39.353 -15.719 5.094 1.00 28.29 73 ILE E C 1
ATOM 4537 O O . ILE E 1 73 ? 39.913 -16.693 4.597 1.00 27.12 73 ILE E O 1
ATOM 4542 N N . LYS E 1 74 ? 38.390 -15.828 6.003 1.00 30.06 74 LYS E N 1
ATOM 4543 C CA . LYS E 1 74 ? 37.922 -17.129 6.476 1.00 33.27 74 LYS E CA 1
ATOM 4544 C C . LYS E 1 74 ? 37.229 -17.906 5.361 1.00 34.87 74 LYS E C 1
ATOM 4545 O O . LYS E 1 74 ? 37.198 -19.135 5.379 1.00 34.14 74 LYS E O 1
ATOM 4551 N N . ALA E 1 75 ? 36.678 -17.180 4.393 1.00 36.18 75 ALA E N 1
ATOM 4552 C CA . ALA E 1 75 ? 35.953 -17.799 3.288 1.00 39.01 75 ALA E CA 1
ATOM 4553 C C . ALA E 1 75 ? 36.778 -18.125 2.056 1.00 40.35 75 ALA E C 1
ATOM 4554 O O . ALA E 1 75 ? 36.566 -19.156 1.419 1.00 43.03 75 ALA E O 1
ATOM 4556 N N . SER E 1 76 ? 37.718 -17.258 1.712 1.00 40.49 76 SER E N 1
ATOM 4557 C CA . SER E 1 76 ? 38.514 -17.482 0.516 1.00 41.22 76 SER E CA 1
ATOM 4558 C C . SER E 1 76 ? 39.965 -17.876 0.756 1.00 40.98 76 SER E C 1
ATOM 4559 O O . SER E 1 76 ? 40.691 -18.160 -0.194 1.00 40.51 76 SER E O 1
ATOM 4562 N N . ASN E 1 77 ? 40.393 -17.908 2.012 1.00 40.69 77 ASN E N 1
ATOM 4563 C CA . ASN E 1 77 ? 41.786 -18.233 2.295 1.00 41.09 77 ASN E CA 1
ATOM 4564 C C . ASN E 1 77 ? 41.939 -18.894 3.662 1.00 41.94 77 ASN E C 1
ATOM 4565 O O . ASN E 1 77 ? 42.681 -18.401 4.515 1.00 41.60 77 ASN E O 1
ATOM 4570 N N . GLN E 1 78 ? 41.246 -20.012 3.863 1.00 42.57 78 GLN E N 1
ATOM 4571 C CA . GLN E 1 78 ? 41.292 -20.727 5.137 1.00 43.82 78 GLN E CA 1
ATOM 4572 C C . GLN E 1 78 ? 42.719 -21.037 5.582 1.00 41.82 78 GLN E C 1
ATOM 4573 O O . GLN E 1 78 ? 43.040 -20.965 6.770 1.00 40.36 78 GLN E O 1
ATOM 4579 N N . GLU E 1 79 ? 43.569 -21.381 4.621 1.00 41.15 79 GLU E N 1
ATOM 4580 C CA . GLU E 1 79 ? 44.966 -21.702 4.896 1.00 43.42 79 GLU E CA 1
ATOM 4581 C C . GLU E 1 79 ? 45.627 -20.594 5.717 1.00 42.35 79 GLU E C 1
ATOM 4582 O O . GLU E 1 79 ? 46.153 -20.836 6.803 1.00 41.53 79 GLU E O 1
ATOM 4588 N N . ASN E 1 80 ? 45.593 -19.375 5.185 1.00 39.52 80 ASN E N 1
ATOM 4589 C CA . ASN E 1 80 ? 46.195 -18.233 5.858 1.00 37.31 80 ASN E CA 1
ATOM 4590 C C . ASN E 1 80 ? 45.413 -17.764 7.067 1.00 35.27 80 ASN E C 1
ATOM 4591 O O . ASN E 1 80 ? 45.979 -17.173 7.982 1.00 35.89 80 ASN E O 1
ATOM 4596 N N . ALA E 1 81 ? 44.113 -18.026 7.076 1.00 34.96 81 ALA E N 1
ATOM 4597 C CA . ALA E 1 81 ? 43.282 -17.636 8.204 1.00 35.01 81 ALA E CA 1
ATOM 4598 C C . ALA E 1 81 ? 43.687 -18.462 9.428 1.00 37.16 81 ALA E C 1
ATOM 4599 O O . ALA E 1 81 ? 43.802 -17.935 10.538 1.00 37.54 81 ALA E O 1
ATOM 4601 N N . LYS E 1 82 ? 43.902 -19.760 9.223 1.00 38.62 82 LYS E N 1
ATOM 4602 C CA . LYS E 1 82 ? 44.301 -20.647 10.315 1.00 40.01 82 LYS E CA 1
ATOM 4603 C C . LYS E 1 82 ? 45.686 -20.258 10.823 1.00 37.89 82 LYS E C 1
ATOM 4604 O O . LYS E 1 82 ? 45.925 -20.180 12.034 1.00 36.77 82 LYS E O 1
ATOM 4610 N N . PHE E 1 83 ? 46.596 -20.013 9.887 1.00 35.69 83 PHE E N 1
ATOM 4611 C CA . PHE E 1 83 ? 47.954 -19.617 10.237 1.00 36.82 83 PHE E CA 1
ATOM 4612 C C . PHE E 1 83 ? 47.933 -18.426 11.190 1.00 35.56 83 PHE E C 1
ATOM 4613 O O . PHE E 1 83 ? 48.664 -18.388 12.176 1.00 34.74 83 PHE E O 1
ATOM 4621 N N . LEU E 1 84 ? 47.083 -17.455 10.874 1.00 36.41 84 LEU E N 1
ATOM 4622 C CA . LEU E 1 84 ? 46.949 -16.242 11.666 1.00 37.04 84 LEU E CA 1
ATOM 4623 C C . LEU E 1 84 ? 46.410 -16.527 13.066 1.00 38.19 84 LEU E C 1
ATOM 4624 O O . LEU E 1 84 ? 46.891 -15.969 14.053 1.00 37.47 84 LEU E O 1
ATOM 4629 N N . GLU E 1 85 ? 45.408 -17.395 13.149 1.00 39.83 85 GLU E N 1
ATOM 4630 C CA . GLU E 1 85 ? 44.814 -17.754 14.433 1.00 41.47 85 GLU E CA 1
ATOM 4631 C C . GLU E 1 85 ? 45.846 -18.466 15.309 1.00 40.57 85 GLU E C 1
ATOM 4632 O O . GLU E 1 85 ? 45.892 -18.264 16.524 1.00 40.49 85 GLU E O 1
ATOM 4638 N N . ASN E 1 86 ? 46.679 -19.288 14.680 1.00 39.41 86 ASN E N 1
ATOM 4639 C CA . ASN E 1 86 ? 47.717 -20.029 15.388 1.00 40.25 86 ASN E CA 1
ATOM 4640 C C . ASN E 1 86 ? 48.869 -19.130 15.828 1.00 39.42 86 ASN E C 1
ATOM 4641 O O . ASN E 1 86 ? 49.261 -19.136 16.997 1.00 39.12 86 ASN E O 1
ATOM 4646 N N . LEU E 1 87 ? 49.405 -18.357 14.886 1.00 36.97 87 LEU E N 1
ATOM 4647 C CA . LEU E 1 87 ? 50.521 -17.462 15.171 1.00 35.59 87 LEU E CA 1
ATOM 4648 C C . LEU E 1 87 ? 50.220 -16.486 16.306 1.00 35.10 87 LEU E C 1
ATOM 4649 O O . LEU E 1 87 ? 51.062 -16.263 17.173 1.00 35.58 87 LEU E O 1
ATOM 4654 N N . PHE E 1 88 ? 49.023 -15.913 16.312 1.00 36.48 88 PHE E N 1
ATOM 4655 C CA . PHE E 1 88 ? 48.659 -14.960 17.357 1.00 38.65 88 PHE E CA 1
ATOM 4656 C C . PHE E 1 88 ? 47.619 -15.512 18.325 1.00 41.16 88 PHE E C 1
ATOM 4657 O O . PHE E 1 88 ? 46.633 -14.848 18.640 1.00 40.79 88 PHE E O 1
ATOM 4665 N N . SER E 1 89 ? 47.856 -16.726 18.811 1.00 45.81 89 SER E N 1
ATOM 4666 C CA . SER E 1 89 ? 46.931 -17.380 19.732 1.00 49.06 89 SER E CA 1
ATOM 4667 C C . SER E 1 89 ? 46.701 -16.599 21.024 1.00 50.46 89 SER E C 1
ATOM 4668 O O . SER E 1 89 ? 45.597 -16.601 21.566 1.00 51.28 89 SER E O 1
ATOM 4671 N N . GLU E 1 90 ? 47.739 -15.927 21.510 1.00 52.93 90 GLU E N 1
ATOM 4672 C CA . GLU E 1 90 ? 47.638 -15.156 22.746 1.00 54.30 90 GLU E CA 1
ATOM 4673 C C . GLU E 1 90 ? 47.019 -13.770 22.571 1.00 53.45 90 GLU E C 1
ATOM 4674 O O . GLU E 1 90 ? 46.525 -13.184 23.535 1.00 54.51 90 GLU E O 1
ATOM 4680 N N . GLN E 1 91 ? 47.043 -13.243 21.351 1.00 51.49 91 GLN E N 1
ATOM 4681 C CA . GLN E 1 91 ? 46.486 -11.917 21.103 1.00 49.55 91 GLN E CA 1
ATOM 4682 C C . GLN E 1 91 ? 45.014 -11.938 20.725 1.00 49.28 91 GLN E C 1
ATOM 4683 O O . GLN E 1 91 ? 44.445 -12.985 20.405 1.00 49.88 91 GLN E O 1
ATOM 4689 N N . GLU E 1 92 ? 44.408 -10.756 20.765 1.00 48.17 92 GLU E N 1
ATOM 4690 C CA . GLU E 1 92 ? 43.010 -10.585 20.399 1.00 47.32 92 GLU E CA 1
ATOM 4691 C C . GLU E 1 92 ? 42.949 -10.457 18.878 1.00 45.14 92 GLU E C 1
ATOM 4692 O O . GLU E 1 92 ? 43.679 -9.660 18.292 1.00 43.28 92 GLU E O 1
ATOM 4698 N N . ILE E 1 93 ? 42.095 -11.252 18.242 1.00 42.61 93 ILE E N 1
ATOM 4699 C CA . ILE E 1 93 ? 41.950 -11.199 16.792 1.00 41.54 93 ILE E CA 1
ATOM 4700 C C . ILE E 1 93 ? 40.539 -10.764 16.429 1.00 40.88 93 ILE E C 1
ATOM 4701 O O . ILE E 1 93 ? 39.562 -11.432 16.771 1.00 42.03 93 ILE E O 1
ATOM 4706 N N . GLU E 1 94 ? 40.432 -9.635 15.740 1.00 38.53 94 GLU E N 1
ATOM 4707 C CA . GLU E 1 94 ? 39.132 -9.126 15.346 1.00 36.76 94 GLU E CA 1
ATOM 4708 C C . GLU E 1 94 ? 38.919 -9.158 13.842 1.00 34.49 94 GLU E C 1
ATOM 4709 O O . GLU E 1 94 ? 39.800 -8.784 13.066 1.00 32.97 94 GLU E O 1
ATOM 4715 N N . TYR E 1 95 ? 37.740 -9.617 13.441 1.00 32.49 95 TYR E N 1
ATOM 4716 C CA . TYR E 1 95 ? 37.393 -9.690 12.031 1.00 31.77 95 TYR E CA 1
ATOM 4717 C C . TYR E 1 95 ? 36.362 -8.631 11.702 1.00 30.93 95 TYR E C 1
ATOM 4718 O O . TYR E 1 95 ? 35.351 -8.498 12.389 1.00 31.96 95 TYR E O 1
ATOM 4727 N N . LEU E 1 96 ? 36.637 -7.873 10.649 1.00 29.48 96 LEU E N 1
ATOM 4728 C CA . LEU E 1 96 ? 35.741 -6.819 10.199 1.00 28.60 96 LEU E CA 1
ATOM 4729 C C . LEU E 1 96 ? 35.538 -7.085 8.722 1.00 27.72 96 LEU E C 1
ATOM 4730 O O . LEU E 1 96 ? 36.238 -7.910 8.142 1.00 26.95 96 LEU E O 1
ATOM 4735 N N . SER E 1 97 ? 34.594 -6.384 8.108 1.00 26.16 97 SER E N 1
ATOM 4736 C CA . SER E 1 97 ? 34.371 -6.555 6.681 1.00 27.33 97 SER E CA 1
ATOM 4737 C C . SER E 1 97 ? 35.582 -5.944 5.994 1.00 27.25 97 SER E C 1
ATOM 4738 O O . SER E 1 97 ? 36.199 -5.016 6.524 1.00 26.35 97 SER E O 1
ATOM 4741 N N . HIS E 1 98 ? 35.924 -6.460 4.820 1.00 26.62 98 HIS E N 1
ATOM 4742 C CA . HIS E 1 98 ? 37.065 -5.948 4.080 1.00 26.13 98 HIS E CA 1
ATOM 4743 C C . HIS E 1 98 ? 36.953 -4.439 3.831 1.00 26.91 98 HIS E C 1
ATOM 4744 O O . HIS E 1 98 ? 37.964 -3.739 3.817 1.00 26.63 98 HIS E O 1
ATOM 4751 N N . GLU E 1 99 ? 35.735 -3.939 3.631 1.00 28.43 99 GLU E N 1
ATOM 4752 C CA . GLU E 1 99 ? 35.539 -2.504 3.397 1.00 30.79 99 GLU E CA 1
ATOM 4753 C C . GLU E 1 99 ? 36.007 -1.704 4.607 1.00 29.68 99 GLU E C 1
ATOM 4754 O O . GLU E 1 99 ? 36.731 -0.722 4.465 1.00 28.87 99 GLU E O 1
ATOM 4760 N N . GLU E 1 100 ? 35.589 -2.127 5.795 1.00 28.83 100 GLU E N 1
ATOM 4761 C CA . GLU E 1 100 ? 35.999 -1.454 7.021 1.00 31.14 100 GLU E CA 1
ATOM 4762 C C . GLU E 1 100 ? 37.505 -1.588 7.205 1.00 30.14 100 GLU E C 1
ATOM 4763 O O . GLU E 1 100 ? 38.181 -0.628 7.583 1.00 27.92 100 GLU E O 1
ATOM 4769 N N . PHE E 1 101 ? 38.019 -2.786 6.939 1.00 27.25 101 PHE E N 1
ATOM 4770 C CA . PHE E 1 101 ? 39.441 -3.052 7.048 1.00 25.90 101 PHE E CA 1
ATOM 4771 C C . PHE E 1 101 ? 40.221 -1.989 6.266 1.00 25.80 101 PHE E C 1
ATOM 4772 O O . PHE E 1 101 ? 41.136 -1.366 6.802 1.00 25.38 101 PHE E O 1
ATOM 4780 N N . LYS E 1 102 ? 39.861 -1.789 4.998 1.00 26.10 102 LYS E N 1
ATOM 4781 C CA . LYS E 1 102 ? 40.539 -0.800 4.165 1.00 27.60 102 LYS E CA 1
ATOM 4782 C C . LYS E 1 102 ? 40.504 0.590 4.795 1.00 28.12 102 LYS E C 1
ATOM 4783 O O . LYS E 1 102 ? 41.492 1.324 4.756 1.00 28.70 102 LYS E O 1
ATOM 4789 N N . LEU E 1 103 ? 39.360 0.943 5.368 1.00 28.50 103 LEU E N 1
ATOM 4790 C CA . LEU E 1 103 ? 39.194 2.231 6.026 1.00 30.24 103 LEU E CA 1
ATOM 4791 C C . LEU E 1 103 ? 40.217 2.400 7.149 1.00 29.37 103 LEU E C 1
ATOM 4792 O O . LEU E 1 103 ? 40.822 3.464 7.292 1.00 27.43 103 LEU E O 1
ATOM 4797 N N . LEU E 1 104 ? 40.411 1.345 7.936 1.00 28.16 104 LEU E N 1
ATOM 4798 C CA . LEU E 1 104 ? 41.356 1.389 9.048 1.00 29.05 104 LEU E CA 1
ATOM 4799 C C . LEU E 1 104 ? 42.807 1.539 8.609 1.00 26.69 104 LEU E C 1
ATOM 4800 O O . LEU E 1 104 ? 43.622 2.067 9.363 1.00 25.29 104 LEU E O 1
ATOM 4805 N N . THR E 1 105 ? 43.133 1.079 7.402 1.00 24.76 105 THR E N 1
ATOM 4806 C CA . THR E 1 105 ? 44.505 1.173 6.909 1.00 24.91 105 THR E CA 1
ATOM 4807 C C . THR E 1 105 ? 44.965 2.621 6.684 1.00 25.42 105 THR E C 1
ATOM 4808 O O . THR E 1 105 ? 46.154 2.871 6.501 1.00 23.25 105 THR E O 1
ATOM 4812 N N . LYS E 1 106 ? 44.029 3.565 6.693 1.00 26.43 106 LYS E N 1
ATOM 4813 C CA . LYS E 1 106 ? 44.374 4.976 6.499 1.00 29.56 106 LYS E CA 1
ATOM 4814 C C . LYS E 1 106 ? 45.179 5.515 7.683 1.00 30.73 106 LYS E C 1
ATOM 4815 O O . LYS E 1 106 ? 45.938 6.469 7.538 1.00 28.90 106 LYS E O 1
ATOM 4821 N N . ASP E 1 107 ? 45.000 4.900 8.850 1.00 32.05 107 ASP E N 1
ATOM 4822 C CA . ASP E 1 107 ? 45.691 5.321 10.068 1.00 32.56 107 ASP E CA 1
ATOM 4823 C C . ASP E 1 107 ? 46.980 4.554 10.348 1.00 32.29 107 ASP E C 1
ATOM 4824 O O . ASP E 1 107 ? 47.625 4.773 11.375 1.00 31.62 107 ASP E O 1
ATOM 4829 N N . ALA E 1 108 ? 47.360 3.659 9.444 1.00 28.43 108 ALA E N 1
ATOM 4830 C CA . ALA E 1 108 ? 48.570 2.868 9.637 1.00 25.79 108 ALA E CA 1
ATOM 4831 C C . ALA E 1 108 ? 49.831 3.695 9.422 1.00 24.78 108 ALA E C 1
ATOM 4832 O O . ALA E 1 108 ? 49.821 4.667 8.662 1.00 22.76 108 ALA E O 1
ATOM 4834 N N . LYS E 1 109 ? 50.912 3.303 10.093 1.00 21.38 109 LYS E N 1
ATOM 4835 C CA . LYS E 1 109 ? 52.189 3.989 9.959 1.00 22.52 109 LYS E CA 1
ATOM 4836 C C . LYS E 1 109 ? 52.871 3.516 8.681 1.00 23.33 109 LYS E C 1
ATOM 4837 O O . LYS E 1 109 ? 53.743 4.192 8.147 1.00 24.06 109 LYS E O 1
ATOM 4843 N N . ALA E 1 110 ? 52.483 2.342 8.198 1.00 21.84 110 ALA E N 1
ATOM 4844 C CA . ALA E 1 110 ? 53.063 1.812 6.973 1.00 21.43 110 ALA E CA 1
ATOM 4845 C C . ALA E 1 110 ? 52.334 0.574 6.491 1.00 21.44 110 ALA E C 1
ATOM 4846 O O . ALA E 1 110 ? 51.645 -0.104 7.257 1.00 20.48 110 ALA E O 1
ATOM 4848 N N . VAL E 1 111 ? 52.486 0.300 5.202 1.00 20.47 111 VAL E N 1
ATOM 4849 C CA . VAL E 1 111 ? 51.905 -0.880 4.606 1.00 19.89 111 VAL E CA 1
ATOM 4850 C C . VAL E 1 111 ? 53.086 -1.668 4.063 1.00 19.82 111 VAL E C 1
ATOM 4851 O O . VAL E 1 111 ? 53.901 -1.143 3.303 1.00 19.79 111 VAL E O 1
ATOM 4855 N N . ILE E 1 112 ? 53.193 -2.925 4.475 1.00 19.60 112 ILE E N 1
ATOM 4856 C CA . ILE E 1 112 ? 54.274 -3.780 4.005 1.00 18.46 112 ILE E CA 1
ATOM 4857 C C . ILE E 1 112 ? 53.670 -4.675 2.934 1.00 19.36 112 ILE E C 1
ATOM 4858 O O . ILE E 1 112 ? 52.805 -5.510 3.215 1.00 20.23 112 ILE E O 1
ATOM 4863 N N . ARG E 1 113 ? 54.117 -4.485 1.701 1.00 19.46 113 ARG E N 1
ATOM 4864 C CA . ARG E 1 113 ? 53.599 -5.261 0.584 1.00 20.23 113 ARG E CA 1
ATOM 4865 C C . ARG E 1 113 ? 54.404 -6.541 0.386 1.00 19.68 113 ARG E C 1
ATOM 4866 O O . ARG E 1 113 ? 55.616 -6.492 0.196 1.00 21.39 113 ARG E O 1
ATOM 4874 N N . THR E 1 114 ? 53.725 -7.683 0.442 1.00 22.30 114 THR E N 1
ATOM 4875 C CA . THR E 1 114 ? 54.378 -8.974 0.254 1.00 21.60 114 THR E CA 1
ATOM 4876 C C . THR E 1 114 ? 54.089 -9.440 -1.172 1.00 24.46 114 THR E C 1
ATOM 4877 O O . THR E 1 114 ? 53.421 -8.739 -1.933 1.00 23.07 114 THR E O 1
ATOM 4881 N N . GLY E 1 115 ? 54.590 -10.616 -1.534 1.00 22.76 115 GLY E N 1
ATOM 4882 C CA . GLY E 1 115 ? 54.337 -11.132 -2.868 1.00 25.22 115 GLY E CA 1
ATOM 4883 C C . GLY E 1 115 ? 53.153 -12.087 -2.895 1.00 25.81 115 GLY E C 1
ATOM 4884 O O . GLY E 1 115 ? 52.893 -12.735 -3.907 1.00 26.82 115 GLY E O 1
ATOM 4885 N N . GLU E 1 116 ? 52.432 -12.164 -1.779 1.00 25.48 116 GLU E N 1
ATOM 4886 C CA . GLU E 1 116 ? 51.277 -13.046 -1.636 1.00 27.27 116 GLU E CA 1
ATOM 4887 C C . GLU E 1 116 ? 50.199 -12.813 -2.701 1.00 28.35 116 GLU E C 1
ATOM 4888 O O . GLU E 1 116 ? 49.642 -11.715 -2.822 1.00 26.93 116 GLU E O 1
ATOM 4894 N N . PHE E 1 117 ? 49.901 -13.862 -3.461 1.00 29.41 117 PHE E N 1
ATOM 4895 C CA . PHE E 1 117 ? 48.899 -13.795 -4.520 1.00 29.93 117 PHE E CA 1
ATOM 4896 C C . PHE E 1 117 ? 47.637 -14.584 -4.201 1.00 30.99 117 PHE E C 1
ATOM 4897 O O . PHE E 1 117 ? 47.105 -15.273 -5.072 1.00 30.81 117 PHE E O 1
ATOM 4905 N N . THR E 1 118 ? 47.171 -14.500 -2.957 1.00 30.23 118 THR E N 1
ATOM 4906 C CA . THR E 1 118 ? 45.945 -15.182 -2.554 1.00 30.57 118 THR E CA 1
ATOM 4907 C C . THR E 1 118 ? 45.032 -14.120 -1.943 1.00 30.92 118 THR E C 1
ATOM 4908 O O . THR E 1 118 ? 45.508 -13.148 -1.358 1.00 31.38 118 THR E O 1
ATOM 4912 N N . PRO E 1 119 ? 43.708 -14.296 -2.070 1.00 31.07 119 PRO E N 1
ATOM 4913 C CA . PRO E 1 119 ? 42.682 -13.377 -1.568 1.00 29.99 119 PRO E CA 1
ATOM 4914 C C . PRO E 1 119 ? 42.657 -13.024 -0.088 1.00 28.25 119 PRO E C 1
ATOM 4915 O O . PRO E 1 119 ? 42.760 -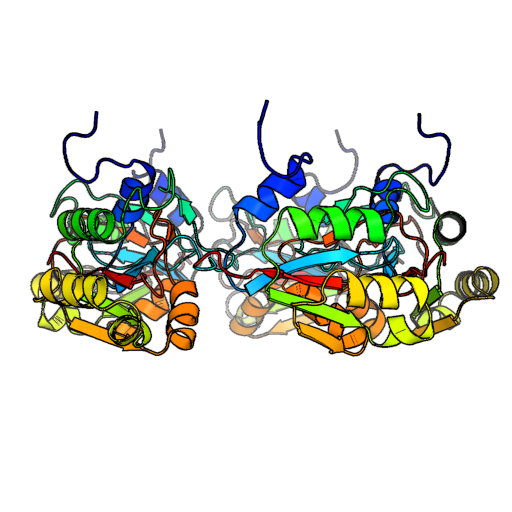13.890 0.774 1.00 28.03 119 PRO E O 1
ATOM 4919 N N . TYR E 1 120 ? 42.492 -11.729 0.174 1.00 26.76 120 TYR E N 1
ATOM 4920 C CA . TYR E 1 120 ? 42.380 -11.171 1.520 1.00 24.35 120 TYR E CA 1
ATOM 4921 C C . TYR E 1 120 ? 43.466 -11.546 2.515 1.00 22.82 120 TYR E C 1
ATOM 4922 O O . TYR E 1 120 ? 43.212 -11.626 3.718 1.00 23.92 120 TYR E O 1
ATOM 4931 N N . ALA E 1 121 ? 44.674 -11.763 2.013 1.00 22.08 121 ALA E N 1
ATOM 4932 C CA . ALA E 1 121 ? 45.801 -12.103 2.868 1.00 23.03 121 ALA E CA 1
ATOM 4933 C C . ALA E 1 121 ? 46.411 -10.794 3.370 1.00 22.32 121 ALA E C 1
ATOM 4934 O O . ALA E 1 121 ? 47.509 -10.412 2.965 1.00 22.02 121 ALA E O 1
ATOM 4936 N N . ASN E 1 122 ? 45.672 -10.111 4.239 1.00 22.85 122 ASN E N 1
ATOM 4937 C CA . ASN E 1 122 ? 46.110 -8.847 4.820 1.00 23.13 122 ASN E CA 1
ATOM 4938 C C . ASN E 1 122 ? 45.728 -8.841 6.290 1.00 23.48 122 ASN E C 1
ATOM 4939 O O . ASN E 1 122 ? 44.739 -9.456 6.683 1.00 24.20 122 ASN E O 1
ATOM 4944 N N . CYS E 1 123 ? 46.505 -8.137 7.101 1.00 21.75 123 CYS E N 1
ATOM 4945 C CA . CYS E 1 123 ? 46.178 -8.014 8.509 1.00 22.95 123 CYS E CA 1
ATOM 4946 C C . CYS E 1 123 ? 46.808 -6.749 9.060 1.00 23.65 123 CYS E C 1
ATOM 4947 O O . CYS E 1 123 ? 47.806 -6.254 8.530 1.00 24.34 123 CYS E O 1
ATOM 4950 N N . ILE E 1 124 ? 46.207 -6.224 10.117 1.00 23.32 124 ILE E N 1
ATOM 4951 C CA . ILE E 1 124 ? 46.717 -5.037 10.768 1.00 25.21 124 ILE E CA 1
ATOM 4952 C C . ILE E 1 124 ? 47.248 -5.462 12.133 1.00 25.95 124 ILE E C 1
ATOM 4953 O O . ILE E 1 124 ? 46.547 -6.127 12.899 1.00 27.38 124 ILE E O 1
ATOM 4958 N N . LEU E 1 125 ? 48.499 -5.112 12.416 1.00 24.57 125 LEU E N 1
ATOM 4959 C CA . LEU E 1 125 ? 49.097 -5.429 13.706 1.00 25.69 125 LEU E CA 1
ATOM 4960 C C . LEU E 1 125 ? 49.101 -4.143 14.523 1.00 26.04 125 LEU E C 1
ATOM 4961 O O . LEU E 1 125 ? 49.606 -3.111 14.073 1.00 26.62 125 LEU E O 1
ATOM 4966 N N . GLN E 1 126 ? 48.506 -4.210 15.708 1.00 25.43 126 GLN E N 1
ATOM 4967 C CA . GLN E 1 126 ? 48.434 -3.075 16.606 1.00 26.93 126 GLN E CA 1
ATOM 4968 C C . GLN E 1 126 ? 49.464 -3.281 17.714 1.00 28.09 126 GLN E C 1
ATOM 4969 O O . GLN E 1 126 ? 49.426 -4.270 18.450 1.00 27.21 126 GLN E O 1
ATOM 4975 N N . ALA E 1 127 ? 50.385 -2.331 17.815 1.00 26.45 127 ALA E N 1
ATOM 4976 C CA . ALA E 1 127 ? 51.474 -2.379 18.777 1.00 26.80 127 ALA E CA 1
ATOM 4977 C C . ALA E 1 127 ? 51.054 -2.386 20.236 1.00 24.96 127 ALA E C 1
ATOM 4978 O O . ALA E 1 127 ? 50.160 -1.647 20.649 1.00 25.67 127 ALA E O 1
ATOM 4980 N N . GLY E 1 128 ? 51.716 -3.234 21.011 1.00 27.03 128 GLY E N 1
ATOM 4981 C CA . GLY E 1 128 ? 51.436 -3.311 22.431 1.00 28.25 128 GLY E CA 1
ATOM 4982 C C . GLY E 1 128 ? 52.474 -2.479 23.160 1.00 30.42 128 GLY E C 1
ATOM 4983 O O . GLY E 1 128 ? 53.130 -1.629 22.558 1.00 30.04 128 GLY E O 1
ATOM 4984 N N . VAL E 1 129 ? 52.629 -2.709 24.456 1.00 32.58 129 VAL E N 1
ATOM 4985 C CA . VAL E 1 129 ? 53.614 -1.958 25.226 1.00 33.96 129 VAL E CA 1
ATOM 4986 C C . VAL E 1 129 ? 54.446 -2.953 26.032 1.00 35.00 129 VAL E C 1
ATOM 4987 O O . VAL E 1 129 ? 53.937 -3.989 26.454 1.00 34.20 129 VAL E O 1
ATOM 4991 N N . LEU E 1 130 ? 55.724 -2.642 26.230 1.00 34.92 130 LEU E N 1
ATOM 4992 C CA . LEU E 1 130 ? 56.633 -3.535 26.946 1.00 36.86 130 LEU E CA 1
ATOM 4993 C C . LEU E 1 130 ? 56.653 -3.431 28.472 1.00 37.48 130 LEU E C 1
ATOM 4994 O O . LEU E 1 130 ? 57.492 -4.051 29.119 1.00 38.56 130 LEU E O 1
ATOM 4999 N N . PHE E 1 131 ? 55.740 -2.660 29.047 1.00 37.76 131 PHE E N 1
ATOM 5000 C CA . PHE E 1 131 ? 55.700 -2.507 30.494 1.00 38.06 131 PHE E CA 1
ATOM 5001 C C . PHE E 1 131 ? 54.322 -2.061 30.958 1.00 39.39 131 PHE E C 1
ATOM 5002 O O . PHE E 1 131 ? 53.406 -1.992 30.111 1.00 41.37 131 PHE E O 1
#

CATH classification: 3.40.1650.10

InterPro domains:
  IPR007721 D-ribose pyranase RbsD/L-fucose mutarotase FucU [PF05025] (1-129)
  IPR023064 D-ribose pyranase [MF_01661] (1-131)
  IPR023064 D-ribose pyranase [NF008761] (1-131)
  IPR023064 D-ribose pyranase [PTHR37831] (1-131)
  IPR023750 RbsD-like superfamily [G3DSA:3.40.1650.10] (8-128)
  IPR023750 RbsD-like superfamily [SSF102546] (1-131)

Radius of gyration: 30.68 Å; Cα contacts (8 Å, |Δi|>4): 1335; chains: 5; bounding box: 53×80×78 Å

Organism: Bacillus subtilis (strain 168) (NCBI:txid224308)

Nearest PDB structures (foldseek):
  1ogc-assembly1_A  TM=1.007E+00  e=1.729E-27  Bacillus subtilis
  3e7n-assembly1_B  TM=9.421E-01  e=3.074E-16  Salmonella enterica subsp. enterica serovar Typhimurium
  3p12-assembly1_A  TM=9.243E-01  e=2.002E-14  Staphylococcus aureus subsp. aureus NCTC 8325
  2wcv-assembly1_E-2  TM=8.223E-01  e=5.895E-09  Escherichia coli
  2wcu-assembly1_B  TM=8.256E-01  e=8.170E-09  Mus musculus